Protein AF-0000000078271918 (afdb_homodimer)

Foldseek 3Di:
DAAAALVNQLVLQVPAAFFEEEDQAQVVLQVCQVPHQEYEPDLCCCCVVVVDPASQPDDLVSQLVRQARSCNNHPHHQYETEDHQPQLPDLVSVLVSLVVSVVSHVHNAYEYEDFLVCLQSLLSNVVVPHAYAYEFFFDRSCQVVVVHGAAFLPDPVRLVRRLNRLVSNVVSPHQEYEYERYDQVSLLVSCVVHSHFYEYQNRHDNGSYYYDHVCQQQCCDPPDHDPRHHHPHNNNVVVVVVVVVVVVCVVVVVPPDPVPDDDD/DAAAALVNQLVLQVPAFFFEEEDQAQVVLQVCQVPHQEYEPDLCCCCVVVVDPASQPDDLVSQLVRQARSCNNHPHHQYETEDHQPQLPDLVSVLVSQVVSVVSHVHNAYEYEDFLVCLQSLLSNVVVPHAYAYEFFFDRSCQVVVVHGAAFLPDPVRLVRRLNRLVSNVVSPHQEYEYERYDQVSLLVSCVVHSHFYEYQNRHDNGSYYYDHVCQQQCCDPPDHDPRHHHPHNNNVVVVVVVVVVVVCVVVVVPPDPVPDDDD

Secondary structure (DSSP, 8-state):
-PPP-HHHHHTTTTTS-EEEEE--SHHHHHHHTTT-SEEEE-TTHHHHTT--SSSTT--HHHHHHHHHHHHHH-SSSEEEEEPPTTS-SSHHHHHHHHHHHHHHS--SEEEEE--GGGHHHHHHHHHTT--EEEEEES-GGGHHHHTSS-----SHHHHHHHHHHHHHHHHHT-SEEEEES--HHHHHHHHHH-SS-EEEESS-TTSSEEEE-HHHHTT---S---TTPPPS--HHHHHHHHHHHHHHHHHTT-SS-GGG----/-PPPPHHHHHTTTTTS-EEEEE--SHHHHHHHTTT-SEEEE-TTHHHHTT--SSSTT--HHHHHHHHHHHHHH-SSSEEEEEPPTTS-SSHHHHHHHHHHHHHHS--SEEEEE--GGGHHHHHHHHHTT--EEEEEES-GGGHHHHTSS-----SHHHHHHHHHHHHHHHHHT-SEEEEES--HHHHHHHHHH-SS-EEEESS-TTSSEEEE-HHHHTT---S---TTPPPS--HHHHHHHHHHHHHHHHHTT-SS-GGG----

Organism: NCBI:txid3161138

pLDDT: mean 96.7, std 4.0, range [67.31, 98.94]

InterPro domains:
  IPR003700 Ketopantoate hydroxymethyltransferase [MF_00156] (4-262)
  IPR003700 Ketopantoate hydroxymethyltransferase [PF02548] (3-257)
  IPR003700 Ketopantoate hydroxymethyltransferase [PIRSF000388] (2-262)
  IPR003700 Ketopantoate hydroxymethyltransferase [PTHR20881] (2-263)
  IPR003700 Ketopantoate hydroxymethyltransferase [TIGR00222] (1-261)
  IPR003700 Ketopantoate hydroxymethyltransferase [cd06557] (6-256)
  IPR015813 Pyruvate/Phosphoenolpyruvate kinase-like domain superfamily [SSF51621] (4-262)
  IPR040442 Pyruvate kinase-like domain superfamily [G3DSA:3.20.20.60] (1-262)

Nearest PDB structures (foldseek):
  3vav-assembly1_J  TM=8.773E-01  e=2.838E-30  Burkholderia thailandensis E264
  1m3u-assembly1_G  TM=8.682E-01  e=1.523E-30  Escherichia coli
  1o68-assembly1_B  TM=8.742E-01  e=4.969E-30  Neisseria meningitidis serogroup B
  3vav-assembly1_B  TM=8.740E-01  e=1.836E-29  Burkholderia thailandensis E264
  1oy0-assembly1_A  TM=9.521E-01  e=3.875E-28  Mycobacterium tuberculosis

Radius of gyration: 25.03 Å; Cα contacts (8 Å, |Δi|>4): 1227; chains: 2; bounding box: 42×71×58 Å

Structure (mmCIF, N/CA/C/O backbone):
data_AF-0000000078271918-model_v1
#
loop_
_entity.id
_entity.type
_entity.pdbx_description
1 polymer '3-methyl-2-oxobutanoate hydroxymethyltransferase'
#
loop_
_atom_site.group_PDB
_atom_site.id
_atom_site.type_symbol
_atom_site.label_atom_id
_atom_site.label_alt_id
_atom_site.label_comp_id
_atom_site.label_asym_id
_atom_site.label_entity_id
_atom_site.label_seq_id
_atom_site.pdbx_PDB_ins_code
_atom_site.Cartn_x
_atom_site.Cartn_y
_atom_site.Cartn_z
_atom_site.occupancy
_atom_site.B_iso_or_equiv
_atom_site.auth_seq_id
_atom_site.auth_comp_id
_atom_site.auth_asym_id
_atom_site.auth_atom_id
_atom_site.pdbx_PDB_model_num
ATOM 1 N N . MET A 1 1 ? -18.781 13.711 -7.395 1 67.31 1 MET A N 1
ATOM 2 C CA . MET A 1 1 ? -18.703 14.852 -6.484 1 67.31 1 MET A CA 1
ATOM 3 C C . MET A 1 1 ? -17.594 15.805 -6.895 1 67.31 1 MET A C 1
ATOM 5 O O . MET A 1 1 ? -16.625 15.391 -7.543 1 67.31 1 MET A O 1
ATOM 9 N N . LYS A 1 2 ? -17.75 17.078 -6.605 1 90.19 2 LYS A N 1
ATOM 10 C CA . LYS A 1 2 ? -16.859 18.141 -7.051 1 90.19 2 LYS A CA 1
ATOM 11 C C . LYS A 1 2 ? -15.539 18.094 -6.289 1 90.19 2 LYS A C 1
ATOM 13 O O . LYS A 1 2 ? -15.516 17.844 -5.086 1 90.19 2 LYS A O 1
ATOM 18 N N . LYS A 1 3 ? -14.453 18.281 -7.004 1 96.38 3 LYS A N 1
ATOM 19 C CA . LYS A 1 3 ? -13.109 18.375 -6.434 1 96.38 3 LYS A CA 1
ATOM 20 C C . LYS A 1 3 ? -13.016 19.516 -5.422 1 96.38 3 LYS A C 1
ATOM 22 O O . LYS A 1 3 ? -13.445 20.625 -5.695 1 96.38 3 LYS A O 1
ATOM 27 N N . ILE A 1 4 ? -12.477 19.234 -4.219 1 98.25 4 ILE A N 1
ATOM 28 C CA . ILE A 1 4 ? -12.344 20.234 -3.154 1 98.25 4 ILE A CA 1
ATOM 29 C C . ILE A 1 4 ? -11.172 21.172 -3.463 1 98.25 4 ILE A C 1
ATOM 31 O O . ILE A 1 4 ? -10.086 20.703 -3.818 1 98.25 4 ILE A O 1
ATOM 35 N N . LYS A 1 5 ? -11.453 22.453 -3.367 1 97.56 5 LYS A N 1
ATOM 36 C CA . LYS A 1 5 ? -10.438 23.469 -3.588 1 97.56 5 LYS A CA 1
ATOM 37 C C . LYS A 1 5 ? -9.969 24.078 -2.268 1 97.56 5 LYS A C 1
ATOM 39 O O . LYS A 1 5 ? -10.617 23.906 -1.234 1 97.56 5 LYS A O 1
ATOM 44 N N . ILE A 1 6 ? -8.812 24.672 -2.348 1 97.81 6 ILE A N 1
ATOM 45 C CA . ILE A 1 6 ? -8.227 25.266 -1.149 1 97.81 6 ILE A CA 1
ATOM 46 C C . ILE A 1 6 ? -9.203 26.281 -0.55 1 97.81 6 ILE A C 1
ATOM 48 O O . ILE A 1 6 ? -9.297 26.406 0.673 1 97.81 6 ILE A O 1
ATOM 52 N N . THR A 1 7 ? -9.914 27.031 -1.362 1 97.69 7 THR A N 1
ATOM 53 C CA . THR A 1 7 ? -10.852 28.047 -0.903 1 97.69 7 THR A CA 1
ATOM 54 C C . THR A 1 7 ? -12.008 27.406 -0.133 1 97.69 7 THR A C 1
ATOM 56 O O . THR A 1 7 ? -12.531 28 0.813 1 97.69 7 THR A O 1
ATOM 59 N N . ASP A 1 8 ? -12.422 26.172 -0.573 1 98.19 8 ASP A N 1
ATOM 60 C CA . ASP A 1 8 ? -13.438 25.438 0.17 1 98.19 8 ASP A CA 1
ATOM 61 C C . ASP A 1 8 ? -12.969 25.141 1.594 1 98.19 8 ASP A C 1
ATOM 63 O O . ASP A 1 8 ? -13.758 25.234 2.541 1 98.19 8 ASP A O 1
ATOM 67 N N . LEU A 1 9 ? -11.727 24.812 1.718 1 98.62 9 LEU A N 1
ATOM 68 C CA . LEU A 1 9 ? -11.164 24.438 3.016 1 98.62 9 LEU A CA 1
ATOM 69 C C . LEU A 1 9 ? -11.008 25.672 3.904 1 98.62 9 LEU A C 1
ATOM 71 O O . LEU A 1 9 ? -11.312 25.625 5.098 1 98.62 9 LEU A O 1
ATOM 75 N N . ILE A 1 10 ? -10.539 26.75 3.33 1 98.06 10 ILE A N 1
ATOM 76 C CA . ILE A 1 10 ? -10.383 28 4.07 1 98.06 10 ILE A CA 1
ATOM 77 C C . ILE A 1 10 ? -11.742 28.469 4.586 1 98.06 10 ILE A C 1
ATOM 79 O O . ILE A 1 10 ? -11.859 28.938 5.723 1 98.06 10 ILE A O 1
ATOM 83 N N . ALA A 1 11 ? -12.766 28.266 3.826 1 97.94 11 ALA A N 1
ATOM 84 C CA . ALA A 1 11 ? -14.117 28.703 4.176 1 97.94 11 ALA A CA 1
ATOM 85 C C . ALA A 1 11 ? -14.672 27.891 5.34 1 97.94 11 ALA A C 1
ATOM 87 O O . ALA A 1 11 ? -15.641 28.297 5.98 1 97.94 11 ALA A O 1
ATOM 88 N N . LYS A 1 12 ? -14.047 26.781 5.586 1 98.06 12 LYS A N 1
ATOM 89 C CA . LYS A 1 12 ? -14.531 25.922 6.656 1 98.06 12 LYS A CA 1
ATOM 90 C C . LYS A 1 12 ? -14.07 26.422 8.023 1 98.06 12 LYS A C 1
ATOM 92 O O . LYS A 1 12 ? -14.609 26.016 9.055 1 98.06 12 LYS A O 1
ATOM 97 N N . LYS A 1 13 ? -13.078 27.219 8.078 1 98 13 LYS A N 1
ATOM 98 C CA . LYS A 1 13 ? -12.57 27.703 9.367 1 98 13 LYS A CA 1
ATOM 99 C C . LYS A 1 13 ? -13.695 28.297 10.203 1 98 13 LYS A C 1
ATOM 101 O O . LYS A 1 13 ? -14.484 29.109 9.711 1 98 13 LYS A O 1
ATOM 106 N N . ASN A 1 14 ? -13.805 27.938 11.445 1 94.88 14 ASN A N 1
ATOM 107 C CA . ASN A 1 14 ? -14.797 28.375 12.414 1 94.88 14 ASN A CA 1
ATOM 108 C C . ASN A 1 14 ? -16.203 28.016 11.984 1 94.88 14 ASN A C 1
ATOM 110 O O . ASN A 1 14 ? -17.188 28.578 12.477 1 94.88 14 ASN A O 1
ATOM 114 N N . ARG A 1 15 ? -16.453 27.188 10.945 1 96.88 15 ARG A N 1
ATOM 115 C CA . ARG A 1 15 ? -17.766 26.797 10.461 1 96.88 15 ARG A CA 1
ATOM 116 C C . ARG A 1 15 ? -17.938 25.281 10.5 1 96.88 15 ARG A C 1
ATOM 118 O O . ARG A 1 15 ? -18.938 24.781 11.023 1 96.88 15 ARG A O 1
ATOM 125 N N . GLU A 1 16 ? -17.031 24.594 9.867 1 97.88 16 GLU A N 1
ATOM 126 C CA . GLU A 1 16 ? -17.062 23.141 9.773 1 97.88 16 GLU A CA 1
ATOM 127 C C . GLU A 1 16 ? -15.664 22.547 9.953 1 97.88 16 GLU A C 1
ATOM 129 O O . GLU A 1 16 ? -14.688 23.078 9.445 1 97.88 16 GLU A O 1
ATOM 134 N N . LYS A 1 17 ? -15.578 21.391 10.656 1 98.88 17 LYS A N 1
ATOM 135 C CA . LYS A 1 17 ? -14.281 20.75 10.875 1 98.88 17 LYS A CA 1
ATOM 136 C C . LYS A 1 17 ? -13.812 20.031 9.617 1 98.88 17 LYS A C 1
ATOM 138 O O . LYS A 1 17 ? -14.609 19.391 8.93 1 98.88 17 LYS A O 1
ATOM 143 N N . ILE A 1 18 ? -12.523 20.109 9.352 1 98.88 18 ILE A N 1
ATOM 144 C CA . ILE A 1 18 ? -11.891 19.5 8.188 1 98.88 18 ILE A CA 1
ATOM 145 C C . ILE A 1 18 ? -11.43 18.094 8.531 1 98.88 18 ILE A C 1
ATOM 147 O O . ILE A 1 18 ? -10.742 17.875 9.539 1 98.88 18 ILE A O 1
ATOM 151 N N . VAL A 1 19 ? -11.797 17.109 7.695 1 98.94 19 VAL A N 1
ATOM 152 C CA . VAL A 1 19 ? -11.398 15.719 7.871 1 98.94 19 VAL A CA 1
ATOM 153 C C . VAL A 1 19 ? -10.227 15.391 6.945 1 98.94 19 VAL A C 1
ATOM 155 O O . VAL A 1 19 ? -10.367 15.445 5.723 1 98.94 19 VAL A O 1
ATOM 158 N N . MET A 1 20 ? -9.094 15.102 7.57 1 98.94 20 MET A N 1
ATOM 159 C CA . MET A 1 20 ? -7.898 14.719 6.82 1 98.94 20 MET A CA 1
ATOM 160 C C . MET A 1 20 ? -7.426 13.32 7.227 1 98.94 20 MET A C 1
ATOM 162 O O . MET A 1 20 ? -7.57 12.93 8.383 1 98.94 20 MET A O 1
ATOM 166 N N . ILE A 1 21 ? -6.949 12.547 6.266 1 98.88 21 ILE A N 1
ATOM 167 C CA . ILE A 1 21 ? -6.398 11.219 6.5 1 98.88 21 ILE A CA 1
ATOM 168 C C . ILE A 1 21 ? -5.234 10.961 5.547 1 98.88 21 ILE A C 1
ATOM 170 O O . ILE A 1 21 ? -5.172 11.555 4.465 1 98.88 21 ILE A O 1
ATOM 174 N N . THR A 1 22 ? -4.297 10.188 5.977 1 98.81 22 THR A N 1
ATOM 175 C CA . THR A 1 22 ? -3.213 9.836 5.066 1 98.81 22 THR A CA 1
ATOM 176 C C . THR A 1 22 ? -3.627 8.695 4.145 1 98.81 22 THR A C 1
ATOM 178 O O . THR A 1 22 ? -4.527 7.922 4.473 1 98.81 22 THR A O 1
ATOM 181 N N . ALA A 1 23 ? -3.031 8.586 3.033 1 98.69 23 ALA A N 1
ATOM 182 C CA . ALA A 1 23 ? -3.092 7.438 2.129 1 98.69 23 ALA A CA 1
ATOM 183 C C . ALA A 1 23 ? -1.8 7.305 1.326 1 98.69 23 ALA A C 1
ATOM 185 O O . ALA A 1 23 ? -1.082 8.289 1.125 1 98.69 23 ALA A O 1
ATOM 186 N N . TYR A 1 24 ? -1.555 6.07 0.802 1 98.44 24 TYR A N 1
ATOM 187 C CA . TYR A 1 24 ? -0.26 5.836 0.173 1 98.44 24 TYR A CA 1
ATOM 188 C C . TYR A 1 24 ? -0.425 5.129 -1.167 1 98.44 24 TYR A C 1
ATOM 190 O O . TYR A 1 24 ? 0.555 4.898 -1.881 1 98.44 24 TYR A O 1
ATOM 198 N N . ASP A 1 25 ? -1.67 4.727 -1.472 1 98.44 25 ASP A N 1
ATOM 199 C CA . ASP A 1 25 ? -1.96 4.008 -2.709 1 98.44 25 ASP A CA 1
ATOM 200 C C . ASP A 1 25 ? -3.361 4.332 -3.219 1 98.44 25 ASP A C 1
ATOM 202 O O . ASP A 1 25 ? -4.098 5.094 -2.586 1 98.44 25 ASP A O 1
ATOM 206 N N . ALA A 1 26 ? -3.654 3.855 -4.398 1 98.06 26 ALA A N 1
ATOM 207 C CA . ALA A 1 26 ? -4.938 4.137 -5.031 1 98.06 26 ALA A CA 1
ATOM 208 C C . ALA A 1 26 ? -6.078 3.434 -4.301 1 98.06 26 ALA A C 1
ATOM 210 O O . ALA A 1 26 ? -7.18 3.977 -4.18 1 98.06 26 ALA A O 1
ATOM 211 N N . LEU A 1 27 ? -5.844 2.244 -3.82 1 97.81 27 LEU A N 1
ATOM 212 C CA . LEU A 1 27 ? -6.883 1.425 -3.201 1 97.81 27 LEU A CA 1
ATOM 213 C C . LEU A 1 27 ? -7.492 2.135 -1.997 1 97.81 27 LEU A C 1
ATOM 215 O O . LEU A 1 27 ? -8.695 2.4 -1.971 1 97.81 27 LEU A O 1
ATOM 219 N N . PHE A 1 28 ? -6.691 2.555 -1.067 1 98.31 28 PHE A N 1
ATOM 220 C CA . PHE A 1 28 ? -7.203 3.174 0.15 1 98.31 28 PHE A CA 1
ATOM 221 C C . PHE A 1 28 ? -7.648 4.605 -0.116 1 98.31 28 PHE A C 1
ATOM 223 O O . PHE A 1 28 ? -8.609 5.082 0.483 1 98.31 28 PHE A O 1
ATOM 230 N N . ALA A 1 29 ? -6.922 5.289 -1.008 1 98.56 29 ALA A N 1
ATOM 231 C CA . ALA A 1 29 ? -7.363 6.629 -1.387 1 98.56 29 ALA A CA 1
ATOM 232 C C . ALA A 1 29 ? -8.805 6.613 -1.884 1 98.56 29 ALA A C 1
ATOM 234 O O . ALA A 1 29 ? -9.602 7.48 -1.521 1 98.56 29 ALA A O 1
ATOM 235 N N . ARG A 1 30 ? -9.125 5.613 -2.691 1 97.81 30 ARG A N 1
ATOM 236 C CA . ARG A 1 30 ? -10.477 5.484 -3.234 1 97.81 30 ARG A CA 1
ATOM 237 C C . ARG A 1 30 ? -11.492 5.246 -2.123 1 97.81 30 ARG A C 1
ATOM 239 O O . ARG A 1 30 ? -12.586 5.816 -2.145 1 97.81 30 ARG A O 1
ATOM 246 N N . LEU A 1 31 ? -11.125 4.465 -1.177 1 98.25 31 LEU A N 1
ATOM 247 C CA . LEU A 1 31 ? -12.031 4.098 -0.091 1 98.25 31 LEU A CA 1
ATOM 248 C C . LEU A 1 31 ? -12.25 5.273 0.855 1 98.25 31 LEU A C 1
ATOM 250 O O . LEU A 1 31 ? -13.266 5.34 1.544 1 98.25 31 LEU A O 1
ATOM 254 N N . PHE A 1 32 ? -11.281 6.238 0.908 1 98.62 32 PHE A N 1
ATOM 255 C CA . PHE A 1 32 ? -11.328 7.371 1.826 1 98.62 32 PHE A CA 1
ATOM 256 C C . PHE A 1 32 ? -11.992 8.578 1.169 1 98.62 32 PHE A C 1
ATOM 258 O O . PHE A 1 32 ? -12.5 9.461 1.857 1 98.62 32 PHE A O 1
ATOM 265 N N . ASP A 1 33 ? -12.055 8.625 -0.13 1 98.5 33 ASP A N 1
ATOM 266 C CA . ASP A 1 33 ? -12.25 9.828 -0.931 1 98.5 33 ASP A CA 1
ATOM 267 C C . ASP A 1 33 ? -13.602 10.469 -0.634 1 98.5 33 ASP A C 1
ATOM 269 O O . ASP A 1 33 ? -13.711 11.695 -0.556 1 98.5 33 ASP A O 1
ATOM 273 N N . ASP A 1 34 ? -14.586 9.664 -0.399 1 97.56 34 ASP A N 1
ATOM 274 C CA . ASP A 1 34 ? -15.938 10.18 -0.22 1 97.56 34 ASP A CA 1
ATOM 275 C C . ASP A 1 34 ? -16.109 10.805 1.164 1 97.56 34 ASP A C 1
ATOM 277 O O . ASP A 1 34 ? -17.062 11.555 1.402 1 97.56 34 ASP A O 1
ATOM 281 N N . TYR A 1 35 ? -15.18 10.508 2.031 1 98.31 35 TYR A N 1
ATOM 282 C CA . TYR A 1 35 ? -15.398 10.875 3.426 1 98.31 35 TYR A CA 1
ATOM 283 C C . TYR A 1 35 ? -14.398 11.938 3.871 1 98.31 35 TYR A C 1
ATOM 285 O O . TYR A 1 35 ? -14.648 12.672 4.832 1 98.31 35 TYR A O 1
ATOM 293 N N . ALA A 1 36 ? -13.273 12.031 3.217 1 98.75 36 ALA A N 1
ATOM 294 C CA . ALA A 1 36 ? -12.203 12.945 3.605 1 98.75 36 ALA A CA 1
ATOM 295 C C . ALA A 1 36 ? -12.305 14.266 2.844 1 98.75 36 ALA A C 1
ATOM 297 O O . ALA A 1 36 ? -12.641 14.281 1.655 1 98.75 36 ALA A O 1
ATOM 298 N N . ASP A 1 37 ? -12.008 15.328 3.494 1 98.81 37 ASP A N 1
ATOM 299 C CA . ASP A 1 37 ? -11.82 16.609 2.807 1 98.81 37 ASP A CA 1
ATOM 300 C C . ASP A 1 37 ? -10.43 16.703 2.18 1 98.81 37 ASP A C 1
ATOM 302 O O . ASP A 1 37 ? -10.266 17.281 1.104 1 98.81 37 ASP A O 1
ATOM 306 N N . MET A 1 38 ? -9.445 16.125 2.889 1 98.88 38 MET A N 1
ATOM 307 C CA . MET A 1 38 ? -8.047 16.141 2.465 1 98.88 38 MET A CA 1
ATOM 308 C C . MET A 1 38 ? -7.422 14.758 2.604 1 98.88 38 MET A C 1
ATOM 310 O O . MET A 1 38 ? -7.734 14.023 3.539 1 98.88 38 MET A O 1
ATOM 314 N N . ILE A 1 39 ? -6.57 14.445 1.689 1 98.94 39 ILE A N 1
ATOM 315 C CA . ILE A 1 39 ? -5.734 13.258 1.788 1 98.94 39 ILE A CA 1
ATOM 316 C C . ILE A 1 39 ? -4.262 13.656 1.751 1 98.94 39 ILE A C 1
ATOM 318 O O . ILE A 1 39 ? -3.842 14.422 0.882 1 98.94 39 ILE A O 1
ATOM 322 N N . LEU A 1 40 ? -3.549 13.203 2.736 1 98.88 40 LEU A N 1
ATOM 323 C CA . LEU A 1 40 ? -2.123 13.484 2.857 1 98.88 40 LEU A CA 1
ATOM 324 C C . LEU A 1 40 ? -1.289 12.273 2.467 1 98.88 40 LEU A C 1
ATOM 326 O O . LEU A 1 40 ? -1.425 11.203 3.066 1 98.88 40 LEU A O 1
ATOM 330 N N . VAL A 1 41 ? -0.495 12.398 1.423 1 98.81 41 VAL A N 1
ATOM 331 C CA . VAL A 1 41 ? 0.602 11.453 1.229 1 98.81 41 VAL A CA 1
ATOM 332 C C . VAL A 1 41 ? 1.776 11.836 2.127 1 98.81 41 VAL A C 1
ATOM 334 O O . VAL A 1 41 ? 2.621 12.648 1.742 1 98.81 41 VAL A O 1
ATOM 337 N N . GLY A 1 42 ? 1.798 11.266 3.266 1 97.88 42 GLY A N 1
ATOM 338 C CA . GLY A 1 42 ? 2.787 11.617 4.273 1 97.88 42 GLY A CA 1
ATOM 339 C C . GLY A 1 42 ? 4.027 10.75 4.219 1 97.88 42 GLY A C 1
ATOM 340 O O . GLY A 1 42 ? 3.979 9.617 3.732 1 97.88 42 GLY A O 1
ATOM 341 N N . ASP A 1 43 ? 5.098 11.289 4.762 1 95.69 43 ASP A N 1
ATOM 342 C CA . ASP A 1 43 ? 6.332 10.516 4.793 1 95.69 43 ASP A CA 1
ATOM 343 C C . ASP A 1 43 ? 6.25 9.391 5.82 1 95.69 43 ASP A C 1
ATOM 345 O O . ASP A 1 43 ? 7.117 8.516 5.863 1 95.69 43 ASP A O 1
ATOM 349 N N . SER A 1 44 ? 5.133 9.32 6.555 1 93.81 44 SER A N 1
ATOM 350 C CA . SER A 1 44 ? 4.824 8.172 7.402 1 93.81 44 SER A CA 1
ATOM 351 C C . SER A 1 44 ? 4.777 6.883 6.594 1 93.81 44 SER A C 1
ATOM 353 O O . SER A 1 44 ? 4.883 5.789 7.152 1 93.81 44 SER A O 1
ATOM 355 N N . LEU A 1 45 ? 4.641 7 5.281 1 95.19 45 LEU A N 1
ATOM 356 C CA . LEU A 1 45 ? 4.586 5.82 4.426 1 95.19 45 LEU A CA 1
ATOM 357 C C . LEU A 1 45 ? 5.891 5.035 4.5 1 95.19 45 LEU A C 1
ATOM 359 O O . LEU A 1 45 ? 5.902 3.822 4.273 1 95.19 45 LEU A O 1
ATOM 363 N N . ASN A 1 46 ? 7.012 5.73 4.848 1 95.19 46 ASN A N 1
ATOM 364 C CA . ASN A 1 46 ? 8.281 5.031 4.984 1 95.19 46 ASN A CA 1
ATOM 365 C C . ASN A 1 46 ? 8.234 3.994 6.102 1 95.19 46 ASN A C 1
ATOM 367 O O . ASN A 1 46 ? 8.953 2.99 6.055 1 95.19 46 ASN A O 1
ATOM 371 N N . MET A 1 47 ? 7.348 4.223 7.004 1 93.38 47 MET A N 1
ATOM 372 C CA . MET A 1 47 ? 7.203 3.291 8.117 1 93.38 47 MET A CA 1
ATOM 373 C C . MET A 1 47 ? 6.152 2.229 7.809 1 93.38 47 MET A C 1
ATOM 375 O O . MET A 1 47 ? 6.477 1.047 7.688 1 93.38 47 MET A O 1
ATOM 379 N N . SER A 1 48 ? 4.914 2.648 7.574 1 93.12 48 SER A N 1
ATOM 380 C CA . SER A 1 48 ? 3.816 1.708 7.367 1 93.12 48 SER A CA 1
ATOM 381 C C . SER A 1 48 ? 4.023 0.889 6.098 1 93.12 48 SER A C 1
ATOM 383 O O . SER A 1 48 ? 4.008 -0.344 6.141 1 93.12 48 SER A O 1
ATOM 385 N N . PHE A 1 49 ? 4.297 1.537 4.949 1 96.88 49 PHE A N 1
ATOM 386 C CA . PHE A 1 49 ? 4.516 0.863 3.674 1 96.88 49 PHE A CA 1
ATOM 387 C C . PHE A 1 49 ? 5.906 0.248 3.617 1 96.88 49 PHE A C 1
ATOM 389 O O . PHE A 1 49 ? 6.062 -0.916 3.244 1 96.88 49 PHE A O 1
ATOM 396 N N . GLY A 1 50 ? 6.898 1.046 4.035 1 96.81 50 GLY A N 1
ATOM 397 C CA . GLY A 1 50 ? 8.289 0.688 3.797 1 96.81 50 GLY A CA 1
ATOM 398 C C . GLY A 1 50 ? 8.859 -0.215 4.871 1 96.81 50 GLY A C 1
ATOM 399 O O . GLY A 1 50 ? 9.914 -0.831 4.672 1 96.81 50 GLY A O 1
ATOM 400 N N . GLY A 1 51 ? 8.258 -0.226 6.016 1 95.25 51 GLY A N 1
ATOM 401 C CA . GLY A 1 51 ? 8.75 -1.047 7.109 1 95.25 51 GLY A CA 1
ATOM 402 C C . GLY A 1 51 ? 9.922 -0.426 7.84 1 95.25 51 GLY A C 1
ATOM 403 O O . GLY A 1 51 ? 10.602 -1.096 8.625 1 95.25 51 GLY A O 1
ATOM 404 N N . ALA A 1 52 ? 10.219 0.837 7.582 1 92.38 52 ALA A N 1
ATOM 405 C CA . ALA A 1 52 ? 11.305 1.541 8.258 1 92.38 52 ALA A CA 1
ATOM 406 C C . ALA A 1 52 ? 10.898 1.957 9.672 1 92.38 52 ALA A C 1
ATOM 408 O O . ALA A 1 52 ? 9.711 1.972 10 1 92.38 52 ALA A O 1
ATOM 409 N N . ASN A 1 53 ? 11.852 2.311 10.469 1 88.62 53 ASN A N 1
ATOM 410 C CA . ASN A 1 53 ? 11.57 2.691 11.852 1 88.62 53 ASN A CA 1
ATOM 411 C C . ASN A 1 53 ? 11.383 4.199 11.984 1 88.62 53 ASN A C 1
ATOM 413 O O . ASN A 1 53 ? 11.039 4.691 13.062 1 88.62 53 ASN A O 1
ATOM 417 N N . GLU A 1 54 ? 11.625 4.918 10.867 1 89.06 54 GLU A N 1
ATOM 418 C CA . GLU A 1 54 ? 11.477 6.371 10.883 1 89.06 54 GLU A CA 1
ATOM 419 C C . GLU A 1 54 ? 11.07 6.895 9.508 1 89.06 54 GLU A C 1
ATOM 421 O O . GLU A 1 54 ? 11.039 6.141 8.539 1 89.06 54 GLU A O 1
ATOM 426 N N . THR A 1 55 ? 10.859 8.18 9.398 1 90.56 55 THR A N 1
ATOM 427 C CA . THR A 1 55 ? 10.336 8.758 8.164 1 90.56 55 THR A CA 1
ATOM 428 C C . THR A 1 55 ? 11.477 9.281 7.293 1 90.56 55 THR A C 1
ATOM 430 O O . THR A 1 55 ? 11.273 9.586 6.113 1 90.56 55 THR A O 1
ATOM 433 N N . LEU A 1 56 ? 12.703 9.547 7.598 1 88.81 56 LEU A N 1
ATOM 434 C CA . LEU A 1 56 ? 13.773 10.328 7 1 88.81 56 LEU A CA 1
ATOM 435 C C . LEU A 1 56 ? 14.25 9.695 5.695 1 88.81 56 LEU A C 1
ATOM 437 O O . LEU A 1 56 ? 14.797 10.383 4.832 1 88.81 56 LEU A O 1
ATOM 441 N N . GLY A 1 57 ? 14.078 8.43 5.48 1 92.44 57 GLY A N 1
ATOM 442 C CA . GLY A 1 57 ? 14.766 7.723 4.41 1 92.44 57 GLY A CA 1
ATOM 443 C C . GLY A 1 57 ? 13.984 7.719 3.105 1 92.44 57 GLY A C 1
ATOM 444 O O . GLY A 1 57 ? 14.461 7.188 2.1 1 92.44 57 GLY A O 1
ATOM 445 N N . ILE A 1 58 ? 12.93 8.398 2.988 1 96.44 58 ILE A N 1
ATOM 446 C CA . ILE A 1 58 ? 12.125 8.383 1.774 1 96.44 58 ILE A CA 1
ATOM 447 C C . ILE A 1 58 ? 12.516 9.555 0.877 1 96.44 58 ILE A C 1
ATOM 449 O O . ILE A 1 58 ? 12.812 10.648 1.366 1 96.44 58 ILE A O 1
ATOM 453 N N . SER A 1 59 ? 12.531 9.391 -0.436 1 97.5 59 SER A N 1
ATOM 454 C CA . SER A 1 59 ? 12.969 10.391 -1.403 1 97.5 59 SER A CA 1
ATOM 455 C C . SER A 1 59 ? 11.781 11.133 -2.01 1 97.5 59 SER A C 1
ATOM 457 O O . SER A 1 59 ? 10.633 10.703 -1.864 1 97.5 59 SER A O 1
ATOM 459 N N . VAL A 1 60 ? 12.094 12.227 -2.689 1 98.56 60 VAL A N 1
ATOM 460 C CA . VAL A 1 60 ? 11.086 12.984 -3.424 1 98.56 60 VAL A CA 1
ATOM 461 C C . VAL A 1 60 ? 10.453 12.102 -4.5 1 98.56 60 VAL A C 1
ATOM 463 O O . VAL A 1 60 ? 9.234 12.109 -4.684 1 98.56 60 VAL A O 1
ATOM 466 N N . ASP A 1 61 ? 11.266 11.273 -5.188 1 98.5 61 ASP A N 1
ATOM 467 C CA . ASP A 1 61 ? 10.773 10.398 -6.246 1 98.5 61 ASP A CA 1
ATOM 468 C C . ASP A 1 61 ? 9.805 9.359 -5.691 1 98.5 61 ASP A C 1
ATOM 470 O O . ASP A 1 61 ? 8.789 9.047 -6.32 1 98.5 61 ASP A O 1
ATOM 474 N N . GLU A 1 62 ? 10.156 8.797 -4.586 1 98.25 62 GLU A N 1
ATOM 475 C CA . GLU A 1 62 ? 9.266 7.828 -3.947 1 98.25 62 GLU A CA 1
ATOM 476 C C . GLU A 1 62 ? 7.957 8.484 -3.512 1 98.25 62 GLU A C 1
ATOM 478 O O . GLU A 1 62 ? 6.883 7.898 -3.654 1 98.25 62 GLU A O 1
ATOM 483 N N . MET A 1 63 ? 8.062 9.734 -3.004 1 98.62 63 MET A N 1
ATOM 484 C CA . MET A 1 63 ? 6.852 10.484 -2.656 1 98.62 63 MET A CA 1
ATOM 485 C C . MET A 1 63 ? 5.965 10.688 -3.881 1 98.62 63 MET A C 1
ATOM 487 O O . MET A 1 63 ? 4.75 10.5 -3.809 1 98.62 63 MET A O 1
ATOM 491 N N . ILE A 1 64 ? 6.57 11.039 -4.961 1 98.75 64 ILE A N 1
ATOM 492 C CA . ILE A 1 64 ? 5.852 11.266 -6.207 1 98.75 64 ILE A CA 1
ATOM 493 C C . ILE A 1 64 ? 5.184 9.969 -6.664 1 98.75 64 ILE A C 1
ATOM 495 O O . ILE A 1 64 ? 4.031 9.977 -7.102 1 98.75 64 ILE A O 1
ATOM 499 N N . TYR A 1 65 ? 5.887 8.867 -6.539 1 98.5 65 TYR A N 1
ATOM 500 C CA . TYR A 1 65 ? 5.375 7.551 -6.918 1 98.5 65 TYR A CA 1
ATOM 501 C C . TYR A 1 65 ? 4.078 7.242 -6.18 1 98.5 65 TYR A C 1
ATOM 503 O O . TYR A 1 65 ? 3.082 6.852 -6.797 1 98.5 65 TYR A O 1
ATOM 511 N N . HIS A 1 66 ? 4.059 7.465 -4.906 1 98.69 66 HIS A N 1
ATOM 512 C CA . HIS A 1 66 ? 2.877 7.223 -4.082 1 98.69 66 HIS A CA 1
ATOM 513 C C . HIS A 1 66 ? 1.786 8.25 -4.371 1 98.69 66 HIS A C 1
ATOM 515 O O . HIS A 1 66 ? 0.604 7.902 -4.43 1 98.69 66 HIS A O 1
ATOM 521 N N . ALA A 1 67 ? 2.188 9.477 -4.551 1 98.75 67 ALA A N 1
ATOM 522 C CA . ALA A 1 67 ? 1.211 10.531 -4.82 1 98.75 67 ALA A CA 1
ATOM 523 C C . ALA A 1 67 ? 0.464 10.266 -6.125 1 98.75 67 ALA A C 1
ATOM 525 O O . ALA A 1 67 ? -0.741 10.516 -6.219 1 98.75 67 ALA A O 1
ATOM 526 N N . ARG A 1 68 ? 1.158 9.734 -7.113 1 98.38 68 ARG A N 1
ATOM 527 C CA . ARG A 1 68 ? 0.517 9.398 -8.383 1 98.38 68 ARG A CA 1
ATOM 528 C C . ARG A 1 68 ? -0.53 8.312 -8.195 1 98.38 68 ARG A C 1
ATOM 530 O O . ARG A 1 68 ? -1.612 8.375 -8.781 1 98.38 68 ARG A O 1
ATOM 537 N N . ALA A 1 69 ? -0.171 7.316 -7.422 1 98.25 69 ALA A N 1
ATOM 538 C CA . ALA A 1 69 ? -1.131 6.254 -7.133 1 98.25 69 ALA A CA 1
ATOM 539 C C . ALA A 1 69 ? -2.363 6.809 -6.422 1 98.25 69 ALA A C 1
ATOM 541 O O . ALA A 1 69 ? -3.496 6.52 -6.812 1 98.25 69 ALA A O 1
ATOM 542 N N . VAL A 1 70 ? -2.137 7.648 -5.395 1 98.62 70 VAL A N 1
ATOM 543 C CA . VAL A 1 70 ? -3.217 8.219 -4.594 1 98.62 70 VAL A CA 1
ATOM 544 C C . VAL A 1 70 ? -4.121 9.07 -5.48 1 98.62 70 VAL A C 1
ATOM 546 O O . VAL A 1 70 ? -5.348 9.016 -5.367 1 98.62 70 VAL A O 1
ATOM 549 N N . GLN A 1 71 ? -3.508 9.789 -6.34 1 97.5 71 GLN A N 1
ATOM 550 C CA . GLN A 1 71 ? -4.254 10.656 -7.25 1 97.5 71 GLN A CA 1
ATOM 551 C C . GLN A 1 71 ? -5.199 9.844 -8.125 1 97.5 71 GLN A C 1
ATOM 553 O O . GLN A 1 71 ? -6.301 10.297 -8.453 1 97.5 71 GLN A O 1
ATOM 558 N N . ARG A 1 72 ? -4.828 8.68 -8.477 1 96.75 72 ARG A N 1
ATOM 559 C CA . ARG A 1 72 ? -5.652 7.836 -9.336 1 96.75 72 ARG A CA 1
ATOM 560 C C . ARG A 1 72 ? -6.824 7.25 -8.555 1 96.75 72 ARG A C 1
ATOM 562 O O . ARG A 1 72 ? -7.844 6.883 -9.141 1 96.75 72 ARG A O 1
ATOM 569 N N . GLY A 1 73 ? -6.684 7.18 -7.273 1 96.81 73 GLY A N 1
ATOM 570 C CA . GLY A 1 73 ? -7.73 6.621 -6.434 1 96.81 73 GLY A CA 1
ATOM 571 C C . GLY A 1 73 ? -8.695 7.664 -5.906 1 96.81 73 GLY A C 1
ATOM 572 O O . GLY A 1 73 ? -9.898 7.414 -5.812 1 96.81 73 GLY A O 1
ATOM 573 N N . ALA A 1 74 ? -8.125 8.828 -5.555 1 96.94 74 ALA A N 1
ATOM 574 C CA . ALA A 1 74 ? -8.93 9.898 -4.973 1 96.94 74 ALA A CA 1
ATOM 575 C C . ALA A 1 74 ? -9.188 11 -5.988 1 96.94 74 ALA A C 1
ATOM 577 O O . ALA A 1 74 ? -8.25 11.625 -6.492 1 96.94 74 ALA A O 1
ATOM 578 N N . LYS A 1 75 ? -10.445 11.312 -6.188 1 96.06 75 LYS A N 1
ATOM 579 C CA . LYS A 1 75 ? -10.805 12.289 -7.211 1 96.06 75 LYS A CA 1
ATOM 580 C C . LYS A 1 75 ? -11.398 13.547 -6.582 1 96.06 75 LYS A C 1
ATOM 582 O O . LYS A 1 75 ? -11.336 14.625 -7.172 1 96.06 75 LYS A O 1
ATOM 587 N N . ARG A 1 76 ? -11.852 13.445 -5.398 1 98 76 ARG A N 1
ATOM 588 C CA . ARG A 1 76 ? -12.586 14.531 -4.758 1 98 76 ARG A CA 1
ATOM 589 C C . ARG A 1 76 ? -11.719 15.258 -3.736 1 98 76 ARG A C 1
ATOM 591 O O . ARG A 1 76 ? -11.688 16.484 -3.703 1 98 76 ARG A O 1
ATOM 598 N N . ALA A 1 77 ? -11.039 14.555 -2.904 1 98.62 77 ALA A N 1
ATOM 599 C CA . ALA A 1 77 ? -10.328 15.094 -1.746 1 98.62 77 ALA A CA 1
ATOM 600 C C . ALA A 1 77 ? -9.172 15.984 -2.178 1 98.62 77 ALA A C 1
ATOM 602 O O . ALA A 1 77 ? -8.562 15.758 -3.229 1 98.62 77 ALA A O 1
ATOM 603 N N . PHE A 1 78 ? -8.883 17.047 -1.438 1 98.81 78 PHE A N 1
ATOM 604 C CA . PHE A 1 78 ? -7.715 17.906 -1.601 1 98.81 78 PHE A CA 1
ATOM 605 C C . PHE A 1 78 ? -6.434 17.156 -1.284 1 98.81 78 PHE A C 1
ATOM 607 O O . PHE A 1 78 ? -6.242 16.688 -0.16 1 98.81 78 PHE A O 1
ATOM 614 N N . LEU A 1 79 ? -5.574 16.984 -2.268 1 98.81 79 LEU A N 1
ATOM 615 C CA . LEU A 1 79 ? -4.41 16.109 -2.145 1 98.81 79 LEU A CA 1
ATOM 616 C C . LEU A 1 79 ? -3.18 16.906 -1.715 1 98.81 79 LEU A C 1
ATOM 618 O O . LEU A 1 79 ? -2.783 17.859 -2.391 1 98.81 79 LEU A O 1
ATOM 622 N N . VAL A 1 80 ? -2.572 16.5 -0.611 1 98.94 80 VAL A N 1
ATOM 623 C CA . VAL A 1 80 ? -1.37 17.125 -0.067 1 98.94 80 VAL A CA 1
ATOM 624 C C . VAL A 1 80 ? -0.21 16.125 -0.107 1 98.94 80 VAL A C 1
ATOM 626 O O . VAL A 1 80 ? -0.382 14.945 0.21 1 98.94 80 VAL A O 1
ATOM 629 N N . VAL A 1 81 ? 0.943 16.562 -0.512 1 98.88 81 VAL A N 1
ATOM 630 C CA . VAL A 1 81 ? 2.127 15.711 -0.521 1 98.88 81 VAL A CA 1
ATOM 631 C C . VAL A 1 81 ? 3.182 16.281 0.424 1 98.88 81 VAL A C 1
ATOM 633 O O . VAL A 1 81 ? 3.523 17.469 0.342 1 98.88 81 VAL A O 1
ATOM 636 N N . ASP A 1 82 ? 3.65 15.484 1.282 1 98.69 82 ASP A N 1
ATOM 637 C CA . ASP A 1 82 ? 4.711 15.867 2.211 1 98.69 82 ASP A CA 1
ATOM 638 C C . ASP A 1 82 ? 6.035 16.078 1.479 1 98.69 82 ASP A C 1
ATOM 640 O O . ASP A 1 82 ? 6.41 15.266 0.627 1 98.69 82 ASP A O 1
ATOM 644 N N . MET A 1 83 ? 6.719 17.188 1.801 1 98.62 83 MET A N 1
ATOM 645 C CA . MET A 1 83 ? 8.125 17.328 1.414 1 98.62 83 MET A CA 1
ATOM 646 C C . MET A 1 83 ? 9.023 16.547 2.361 1 98.62 83 MET A C 1
ATOM 648 O O . MET A 1 83 ? 9.078 16.828 3.557 1 98.62 83 MET A O 1
ATOM 652 N N . PRO A 1 84 ? 9.773 15.555 1.792 1 98.12 84 PRO A N 1
ATOM 653 C CA . PRO A 1 84 ? 10.523 14.68 2.695 1 98.12 84 PRO A CA 1
ATOM 654 C C . PRO A 1 84 ? 11.797 15.336 3.221 1 98.12 84 PRO A C 1
ATOM 656 O O . PRO A 1 84 ? 12.258 16.344 2.664 1 98.12 84 PRO A O 1
ATOM 659 N N . PHE A 1 85 ? 12.273 14.758 4.293 1 96.88 85 PHE A N 1
ATOM 660 C CA . PHE A 1 85 ? 13.516 15.227 4.898 1 96.88 85 PHE A CA 1
ATOM 661 C C . PHE A 1 85 ? 14.594 15.422 3.84 1 96.88 85 PHE A C 1
ATOM 663 O O . PHE A 1 85 ? 14.797 14.562 2.982 1 96.88 85 PHE A O 1
ATOM 670 N N . GLY A 1 86 ? 15.266 16.531 3.887 1 96.19 86 GLY A N 1
ATOM 671 C CA . GLY A 1 86 ? 16.359 16.812 2.967 1 96.19 86 GLY A CA 1
ATOM 672 C C . GLY A 1 86 ? 15.906 17.531 1.712 1 96.19 86 GLY A C 1
ATOM 673 O O . GLY A 1 86 ? 16.734 18.062 0.961 1 96.19 86 GLY A O 1
ATOM 674 N N . SER A 1 87 ? 14.633 17.625 1.514 1 98.06 87 SER A N 1
ATOM 675 C CA . SER A 1 87 ? 14.133 18.219 0.273 1 98.06 87 SER A CA 1
ATOM 676 C C . SER A 1 87 ? 13.836 19.703 0.445 1 98.06 87 SER A C 1
ATOM 678 O O . SER A 1 87 ? 13.531 20.391 -0.526 1 98.06 87 SER A O 1
ATOM 680 N N . THR A 1 88 ? 13.961 20.219 1.702 1 97.62 88 THR A N 1
ATOM 681 C CA . THR A 1 88 ? 13.594 21.609 1.974 1 97.62 88 THR A CA 1
ATOM 682 C C . THR A 1 88 ? 14.727 22.344 2.693 1 97.62 88 THR A C 1
ATOM 684 O O . THR A 1 88 ? 14.484 23.125 3.611 1 97.62 88 THR A O 1
ATOM 687 N N . ILE A 1 89 ? 15.93 22.125 2.279 1 96.06 89 ILE A N 1
ATOM 688 C CA . ILE A 1 89 ? 17.109 22.562 3.012 1 96.06 89 ILE A CA 1
ATOM 689 C C . ILE A 1 89 ? 17.328 24.062 2.781 1 96.06 89 ILE A C 1
ATOM 691 O O . ILE A 1 89 ? 17.828 24.766 3.66 1 96.06 89 ILE A O 1
ATOM 695 N N . THR A 1 90 ? 17.047 24.578 1.605 1 97.62 90 THR A N 1
ATOM 696 C CA . THR A 1 90 ? 17.047 26 1.276 1 97.62 90 THR A CA 1
ATOM 697 C C . THR A 1 90 ? 15.781 26.375 0.504 1 97.62 90 THR A C 1
ATOM 699 O O . THR A 1 90 ? 15.102 25.5 -0.048 1 97.62 90 THR A O 1
ATOM 702 N N . PRO A 1 91 ? 15.508 27.656 0.52 1 98.31 91 PRO A N 1
ATOM 703 C CA . PRO A 1 91 ? 14.328 28.062 -0.247 1 98.31 91 PRO A CA 1
ATOM 704 C C . PRO A 1 91 ? 14.391 27.609 -1.706 1 98.31 91 PRO A C 1
ATOM 706 O O . PRO A 1 91 ? 13.398 27.109 -2.244 1 98.31 91 PRO A O 1
ATOM 709 N N . GLU A 1 92 ? 15.555 27.688 -2.334 1 98.31 92 GLU A N 1
ATOM 710 C CA . GLU A 1 92 ? 15.703 27.359 -3.75 1 98.31 92 GLU A CA 1
ATOM 711 C C . GLU A 1 92 ? 15.523 25.859 -3.99 1 98.31 92 GLU A C 1
ATOM 713 O O . GLU A 1 92 ? 14.836 25.453 -4.926 1 98.31 92 GLU A O 1
ATOM 718 N N . ILE A 1 93 ? 16.172 25.109 -3.158 1 98.5 93 ILE A N 1
ATOM 719 C CA . ILE A 1 93 ? 16.062 23.656 -3.26 1 98.5 93 ILE A CA 1
ATOM 720 C C . ILE A 1 93 ? 14.625 23.219 -2.967 1 98.5 93 ILE A C 1
ATOM 722 O O . ILE A 1 93 ? 14.094 22.328 -3.635 1 98.5 93 ILE A O 1
ATOM 726 N N . SER A 1 94 ? 14.047 23.875 -1.964 1 98.75 94 SER A N 1
ATOM 727 C CA . SER A 1 94 ? 12.656 23.578 -1.618 1 98.75 94 SER A CA 1
ATOM 728 C C . SER A 1 94 ? 11.727 23.859 -2.793 1 98.75 94 SER A C 1
ATOM 730 O O . SER A 1 94 ? 10.844 23.047 -3.09 1 98.75 94 SER A O 1
ATOM 732 N N . LEU A 1 95 ? 11.922 24.984 -3.445 1 98.75 95 LEU A N 1
ATOM 733 C CA . LEU A 1 95 ? 11.109 25.328 -4.605 1 98.75 95 LEU A CA 1
ATOM 734 C C . LEU A 1 95 ? 11.305 24.312 -5.727 1 98.75 95 LEU A C 1
ATOM 736 O O . LEU A 1 95 ? 10.328 23.875 -6.344 1 98.75 95 LEU A O 1
ATOM 740 N N . LYS A 1 96 ? 12.562 23.953 -6 1 98.69 96 LYS A N 1
ATOM 741 C CA . LYS A 1 96 ? 12.859 22.984 -7.043 1 98.69 96 LYS A CA 1
ATOM 742 C C . LYS A 1 96 ? 12.133 21.672 -6.793 1 98.69 96 LYS A C 1
ATOM 744 O O . LYS A 1 96 ? 11.508 21.109 -7.699 1 98.69 96 LYS A O 1
ATOM 749 N N . ASN A 1 97 ? 12.172 21.188 -5.621 1 98.88 97 ASN A N 1
ATOM 750 C CA . ASN A 1 97 ? 11.539 19.922 -5.27 1 98.88 97 ASN A CA 1
ATOM 751 C C . ASN A 1 97 ? 10.023 20.031 -5.277 1 98.88 97 ASN A C 1
ATOM 753 O O . ASN A 1 97 ? 9.328 19.109 -5.711 1 98.88 97 ASN A O 1
ATOM 757 N N . ALA A 1 98 ? 9.508 21.125 -4.773 1 98.81 98 ALA A N 1
ATOM 758 C CA . ALA A 1 98 ? 8.062 21.328 -4.781 1 98.81 98 ALA A CA 1
ATOM 759 C C . ALA A 1 98 ? 7.527 21.375 -6.207 1 98.81 98 ALA A C 1
ATOM 761 O O . ALA A 1 98 ? 6.473 20.797 -6.504 1 98.81 98 ALA A O 1
ATOM 762 N N . VAL A 1 99 ? 8.234 22.047 -7.102 1 98.75 99 VAL A N 1
ATOM 763 C CA . VAL A 1 99 ? 7.852 22.125 -8.508 1 98.75 99 VAL A CA 1
ATOM 764 C C . VAL A 1 99 ? 7.875 20.719 -9.125 1 98.75 99 VAL A C 1
ATOM 766 O O . VAL A 1 99 ? 6.969 20.344 -9.875 1 98.75 99 VAL A O 1
ATOM 769 N N . LYS A 1 100 ? 8.93 20 -8.789 1 98.75 100 LYS A N 1
ATOM 770 C CA . LYS A 1 100 ? 9.023 18.625 -9.281 1 98.75 100 LYS A CA 1
ATOM 771 C C . LYS A 1 100 ? 7.805 17.812 -8.844 1 98.75 100 LYS A C 1
ATOM 773 O O . LYS A 1 100 ? 7.23 17.078 -9.648 1 98.75 100 LYS A O 1
ATOM 778 N N . ILE A 1 101 ? 7.363 17.969 -7.641 1 98.75 101 ILE A N 1
ATOM 779 C CA . ILE A 1 101 ? 6.207 17.234 -7.121 1 98.75 101 ILE A CA 1
ATOM 780 C C . ILE A 1 101 ? 4.941 17.688 -7.852 1 98.75 101 ILE A C 1
ATOM 782 O O . ILE A 1 101 ? 4.164 16.859 -8.328 1 98.75 101 ILE A O 1
ATOM 786 N N . TYR A 1 102 ? 4.754 18.984 -8.008 1 98.44 102 TYR A N 1
ATOM 787 C CA . TYR A 1 102 ? 3.59 19.516 -8.703 1 98.44 102 TYR A CA 1
ATOM 788 C C . TYR A 1 102 ? 3.521 19.016 -10.133 1 98.44 102 TYR A C 1
ATOM 790 O O . TYR A 1 102 ? 2.467 18.562 -10.586 1 98.44 102 TYR A O 1
ATOM 798 N N . LYS A 1 103 ? 4.629 19.016 -10.805 1 98.06 103 LYS A N 1
ATOM 799 C CA . LYS A 1 103 ? 4.668 18.688 -12.227 1 98.06 103 LYS A CA 1
ATOM 800 C C . LYS A 1 103 ? 4.418 17.203 -12.453 1 98.06 103 LYS A C 1
ATOM 802 O O . LYS A 1 103 ? 3.939 16.797 -13.516 1 98.06 103 LYS A O 1
ATOM 807 N N . ASN A 1 104 ? 4.766 16.453 -11.453 1 98.12 104 ASN A N 1
ATOM 808 C CA . ASN A 1 104 ? 4.719 15.016 -11.656 1 98.12 104 ASN A CA 1
ATOM 809 C C . ASN A 1 104 ? 3.539 14.383 -10.922 1 98.12 104 ASN A C 1
ATOM 811 O O . ASN A 1 104 ? 3.404 13.156 -10.898 1 98.12 104 ASN A O 1
ATOM 815 N N . THR A 1 105 ? 2.816 15.18 -10.289 1 97.19 105 THR A N 1
ATOM 816 C CA . THR A 1 105 ? 1.595 14.75 -9.625 1 97.19 105 THR A CA 1
ATOM 817 C C . THR A 1 105 ? 0.484 15.781 -9.812 1 97.19 105 THR A C 1
ATOM 819 O O . THR A 1 105 ? 0.696 16.828 -10.43 1 97.19 105 THR A O 1
ATOM 822 N N . LEU A 1 106 ? -0.697 15.531 -9.383 1 92.69 106 LEU A N 1
ATOM 823 C CA . LEU A 1 106 ? -1.806 16.484 -9.391 1 92.69 106 LEU A CA 1
ATOM 824 C C . LEU A 1 106 ? -2.152 16.922 -7.973 1 92.69 106 LEU A C 1
ATOM 826 O O . LEU A 1 106 ? -3.32 17.172 -7.66 1 92.69 106 LEU A O 1
ATOM 830 N N . CYS A 1 107 ? -1.049 16.938 -7.168 1 97.25 107 CYS A N 1
ATOM 831 C CA . CYS A 1 107 ? -1.353 17.344 -5.805 1 97.25 107 CYS A CA 1
ATOM 832 C C . CYS A 1 107 ? -1.725 18.828 -5.754 1 97.25 107 CYS A C 1
ATOM 834 O O . CYS A 1 107 ? -1.374 19.594 -6.656 1 97.25 107 CYS A O 1
ATOM 836 N N . ASP A 1 108 ? -2.422 19.188 -4.715 1 98.56 108 ASP A N 1
ATOM 837 C CA . ASP A 1 108 ? -2.963 20.547 -4.578 1 98.56 108 ASP A CA 1
ATOM 838 C C . ASP A 1 108 ? -2.062 21.406 -3.703 1 98.56 108 ASP A C 1
ATOM 840 O O . ASP A 1 108 ? -2.133 22.641 -3.756 1 98.56 108 ASP A O 1
ATOM 844 N N . ALA A 1 109 ? -1.247 20.781 -2.877 1 98.88 109 ALA A N 1
ATOM 845 C CA . ALA A 1 109 ? -0.367 21.484 -1.945 1 98.88 109 ALA A CA 1
ATOM 846 C C . ALA A 1 109 ? 0.762 20.562 -1.468 1 98.88 109 ALA A C 1
ATOM 848 O O . ALA A 1 109 ? 0.712 19.359 -1.663 1 98.88 109 ALA A O 1
ATOM 849 N N . VAL A 1 110 ? 1.774 21.188 -0.895 1 98.94 110 VAL A N 1
ATOM 850 C CA . VAL A 1 110 ? 2.834 20.438 -0.225 1 98.94 110 VAL A CA 1
ATOM 851 C C . VAL A 1 110 ? 2.842 20.781 1.265 1 98.94 110 VAL A C 1
ATOM 853 O O . VAL A 1 110 ? 2.391 21.859 1.666 1 98.94 110 VAL A O 1
ATOM 856 N N . LYS A 1 111 ? 3.24 19.844 2.02 1 98.88 111 LYS A N 1
ATOM 857 C CA . LYS A 1 111 ? 3.41 20.062 3.453 1 98.88 111 LYS A CA 1
ATOM 858 C C . LYS A 1 111 ? 4.887 20.156 3.824 1 98.88 111 LYS A C 1
ATOM 860 O O . LYS A 1 111 ? 5.707 19.375 3.328 1 98.88 111 LYS A O 1
ATOM 865 N N . ILE A 1 112 ? 5.297 21.109 4.633 1 98.69 112 ILE A N 1
ATOM 866 C CA . ILE A 1 112 ? 6.68 21.328 5.039 1 98.69 112 ILE A CA 1
ATOM 867 C C . ILE A 1 112 ? 6.754 21.5 6.555 1 98.69 112 ILE A C 1
ATOM 869 O O . ILE A 1 112 ? 5.98 22.25 7.141 1 98.69 112 ILE A O 1
ATOM 873 N N . GLU A 1 113 ? 7.684 20.766 7.156 1 97.56 113 GLU A N 1
ATOM 874 C CA . GLU A 1 113 ? 7.941 20.906 8.586 1 97.56 113 GLU A CA 1
ATOM 875 C C . GLU A 1 113 ? 8.961 22.016 8.852 1 97.56 113 GLU A C 1
ATOM 877 O O . GLU A 1 113 ? 9.93 22.172 8.109 1 97.56 113 GLU A O 1
ATOM 882 N N . GLY A 1 114 ? 8.688 22.812 9.867 1 96.38 114 GLY A N 1
ATOM 883 C CA . GLY A 1 114 ? 9.688 23.797 10.258 1 96.38 114 GLY A CA 1
ATOM 884 C C . GLY A 1 114 ? 9.156 24.828 11.227 1 96.38 114 GLY A C 1
ATOM 885 O O . GLY A 1 114 ? 7.984 24.797 11.594 1 96.38 114 GLY A O 1
ATOM 886 N N . SER A 1 115 ? 10.047 25.672 11.727 1 96.69 115 SER A N 1
ATOM 887 C CA . SER A 1 115 ? 9.727 26.828 12.562 1 96.69 115 SER A CA 1
ATOM 888 C C . SER A 1 115 ? 9.828 28.125 11.766 1 96.69 115 SER A C 1
ATOM 890 O O . SER A 1 115 ? 9.844 28.109 10.539 1 96.69 115 SER A O 1
ATOM 892 N N . LYS A 1 116 ? 9.766 29.25 12.422 1 97.75 116 LYS A N 1
ATOM 893 C CA . LYS A 1 116 ? 9.734 30.547 11.766 1 97.75 116 LYS A CA 1
ATOM 894 C C . LYS A 1 116 ? 10.891 30.703 10.789 1 97.75 116 LYS A C 1
ATOM 896 O O . LYS A 1 116 ? 10.812 31.469 9.828 1 97.75 116 LYS A O 1
ATOM 901 N N . GLU A 1 117 ? 11.93 29.875 10.875 1 96.81 117 GLU A N 1
ATOM 902 C CA . GLU A 1 117 ? 13.133 29.969 10.047 1 96.81 117 GLU A CA 1
ATOM 903 C C . GLU A 1 117 ? 12.836 29.594 8.602 1 96.81 117 GLU A C 1
ATOM 905 O O . GLU A 1 117 ? 13.578 29.969 7.691 1 96.81 117 GLU A O 1
ATOM 910 N N . ILE A 1 118 ? 11.727 28.875 8.359 1 97.88 118 ILE A N 1
ATOM 911 C CA . ILE A 1 118 ? 11.469 28.453 6.984 1 97.88 118 ILE A CA 1
ATOM 912 C C . ILE A 1 118 ? 10.508 29.438 6.316 1 97.88 118 ILE A C 1
ATOM 914 O O . ILE A 1 118 ? 10.031 29.188 5.207 1 97.88 118 ILE A O 1
ATOM 918 N N . ALA A 1 119 ? 10.164 30.562 6.988 1 98.69 119 ALA A N 1
ATOM 919 C CA . ALA A 1 119 ? 9.25 31.562 6.445 1 98.69 119 ALA A CA 1
ATOM 920 C C . ALA A 1 119 ? 9.688 32 5.055 1 98.69 119 ALA A C 1
ATOM 922 O O . ALA A 1 119 ? 8.867 32.094 4.141 1 98.69 119 ALA A O 1
ATOM 923 N N . PRO A 1 120 ? 10.969 32.219 4.816 1 98.69 120 PRO A N 1
ATOM 924 C CA . PRO A 1 120 ? 11.391 32.594 3.461 1 98.69 120 PRO A CA 1
ATOM 925 C C . PRO A 1 120 ? 11.078 31.5 2.438 1 98.69 120 PRO A C 1
ATOM 927 O O . PRO A 1 120 ? 10.75 31.797 1.288 1 98.69 120 PRO A O 1
ATOM 930 N N . THR A 1 121 ? 11.234 30.25 2.832 1 98.81 121 THR A N 1
ATOM 931 C CA . THR A 1 121 ? 10.906 29.141 1.958 1 98.81 121 THR A CA 1
ATOM 932 C C . THR A 1 121 ? 9.43 29.156 1.582 1 98.81 121 THR A C 1
ATOM 934 O O . THR A 1 121 ? 9.078 29.062 0.403 1 98.81 121 THR A O 1
ATOM 937 N N . ILE A 1 122 ? 8.57 29.312 2.547 1 98.81 122 ILE A N 1
ATOM 938 C CA . ILE A 1 122 ? 7.125 29.328 2.322 1 98.81 122 ILE A CA 1
ATOM 939 C C . ILE A 1 122 ? 6.758 30.5 1.421 1 98.81 122 ILE A C 1
ATOM 941 O O . ILE A 1 122 ? 5.973 30.344 0.481 1 98.81 122 ILE A O 1
ATOM 945 N N . ASN A 1 123 ? 7.32 31.609 1.734 1 98.75 123 ASN A N 1
ATOM 946 C CA . ASN A 1 123 ? 7.059 32.812 0.929 1 98.75 123 ASN A CA 1
ATOM 947 C C . ASN A 1 123 ? 7.441 32.594 -0.532 1 98.75 123 ASN A C 1
ATOM 949 O O . ASN A 1 123 ? 6.68 32.938 -1.436 1 98.75 123 ASN A O 1
ATOM 953 N N . LEU A 1 124 ? 8.641 32.031 -0.733 1 98.81 124 LEU A N 1
ATOM 954 C CA . LEU A 1 124 ? 9.117 31.781 -2.092 1 98.81 124 LEU A CA 1
ATOM 955 C C . LEU A 1 124 ? 8.195 30.812 -2.822 1 98.81 124 LEU A C 1
ATOM 957 O O . LEU A 1 124 ? 7.887 31 -4 1 98.81 124 LEU A O 1
ATOM 961 N N . LEU A 1 125 ? 7.785 29.734 -2.158 1 98.81 125 LEU A N 1
ATOM 962 C CA . LEU A 1 125 ? 6.875 28.766 -2.762 1 98.81 125 LEU A CA 1
ATOM 963 C C . LEU A 1 125 ? 5.543 29.422 -3.117 1 98.81 125 LEU A C 1
ATOM 965 O O . LEU A 1 125 ? 5.023 29.234 -4.219 1 98.81 125 LEU A O 1
ATOM 969 N N . ASN A 1 126 ? 5.027 30.266 -2.258 1 98.12 126 ASN A N 1
ATOM 970 C CA . ASN A 1 126 ? 3.768 30.953 -2.486 1 98.12 126 ASN A CA 1
ATOM 971 C C . ASN A 1 126 ? 3.85 31.891 -3.695 1 98.12 126 ASN A C 1
ATOM 973 O O . ASN A 1 126 ? 2.928 31.938 -4.508 1 98.12 126 ASN A O 1
ATOM 977 N N . GLN A 1 127 ? 4.887 32.531 -3.779 1 98.12 127 GLN A N 1
ATOM 978 C CA . GLN A 1 127 ? 5.086 33.469 -4.879 1 98.12 127 GLN A CA 1
ATOM 979 C C . GLN A 1 127 ? 5.141 32.75 -6.219 1 98.12 127 GLN A C 1
ATOM 981 O O . GLN A 1 127 ? 4.902 33.344 -7.27 1 98.12 127 GLN A O 1
ATOM 986 N N . ASN A 1 128 ? 5.473 31.516 -6.137 1 98.12 128 ASN A N 1
ATOM 987 C CA . ASN A 1 128 ? 5.578 30.719 -7.359 1 98.12 128 ASN A CA 1
ATOM 988 C C . ASN A 1 128 ? 4.367 29.812 -7.539 1 98.12 128 ASN A C 1
ATOM 990 O O . ASN A 1 128 ? 4.434 28.828 -8.266 1 98.12 128 ASN A O 1
ATOM 994 N N . GLY A 1 129 ? 3.311 30.047 -6.809 1 97.5 129 GLY A N 1
ATOM 995 C CA . GLY A 1 129 ? 2.033 29.391 -7.055 1 97.5 129 GLY A CA 1
ATOM 996 C C . GLY A 1 129 ? 1.904 28.047 -6.363 1 97.5 129 GLY A C 1
ATOM 997 O O . GLY A 1 129 ? 1.051 27.234 -6.727 1 97.5 129 GLY A O 1
ATOM 998 N N . ILE A 1 130 ? 2.762 27.766 -5.387 1 98.44 130 ILE A N 1
ATOM 999 C CA . ILE A 1 130 ? 2.711 26.5 -4.664 1 98.44 130 ILE A CA 1
ATOM 1000 C C . ILE A 1 130 ? 2.059 26.719 -3.299 1 98.44 130 ILE A C 1
ATOM 1002 O O . ILE A 1 130 ? 2.541 27.516 -2.488 1 98.44 130 ILE A O 1
ATOM 1006 N N . ALA A 1 131 ? 0.919 26.047 -3.09 1 98.75 131 ALA A N 1
ATOM 1007 C CA . ALA A 1 131 ? 0.25 26.109 -1.793 1 98.75 131 ALA A CA 1
ATOM 1008 C C . ALA A 1 131 ? 0.997 25.281 -0.748 1 98.75 131 ALA A C 1
ATOM 1010 O O . ALA A 1 131 ? 1.428 24.156 -1.024 1 98.75 131 ALA A O 1
ATOM 1011 N N . VAL A 1 132 ? 1.146 25.875 0.438 1 98.88 132 VAL A N 1
ATOM 1012 C CA . VAL A 1 132 ? 1.928 25.203 1.473 1 98.88 132 VAL A CA 1
ATOM 1013 C C . VAL A 1 132 ? 1.076 25.031 2.729 1 98.88 132 VAL A C 1
ATOM 1015 O O . VAL A 1 132 ? 0.394 25.953 3.16 1 98.88 132 VAL A O 1
ATOM 1018 N N . ILE A 1 133 ? 1.08 23.828 3.201 1 98.88 133 ILE A N 1
ATOM 1019 C CA . ILE A 1 133 ? 0.655 23.531 4.566 1 98.88 133 ILE A CA 1
ATOM 1020 C C . ILE A 1 133 ? 1.875 23.453 5.48 1 98.88 133 ILE A C 1
ATOM 1022 O O . ILE A 1 133 ? 2.719 22.562 5.32 1 98.88 133 ILE A O 1
ATOM 1026 N N . ALA A 1 134 ? 1.939 24.375 6.387 1 98.88 134 ALA A N 1
ATOM 1027 C CA . ALA A 1 134 ? 3.061 24.375 7.32 1 98.88 134 ALA A CA 1
ATOM 1028 C C . ALA A 1 134 ? 2.809 23.422 8.477 1 98.88 134 ALA A C 1
ATOM 1030 O O . ALA A 1 134 ? 1.677 23.281 8.953 1 98.88 134 ALA A O 1
ATOM 1031 N N . HIS A 1 135 ? 3.801 22.719 8.828 1 98.81 135 HIS A N 1
ATOM 1032 C CA . HIS A 1 135 ? 3.725 21.766 9.938 1 98.81 135 HIS A CA 1
ATOM 1033 C C . HIS A 1 135 ? 4.602 22.219 11.102 1 98.81 135 HIS A C 1
ATOM 1035 O O . HIS A 1 135 ? 5.824 22.297 10.977 1 98.81 135 HIS A O 1
ATOM 1041 N N . ILE A 1 136 ? 3.969 22.484 12.258 1 98.5 136 ILE A N 1
ATOM 1042 C CA . ILE A 1 136 ? 4.676 22.969 13.438 1 98.5 136 ILE A CA 1
ATOM 1043 C C . ILE A 1 136 ? 4.438 22.031 14.609 1 98.5 136 ILE A C 1
ATOM 1045 O O . ILE A 1 136 ? 3.705 21.047 14.484 1 98.5 136 ILE A O 1
ATOM 1049 N N . GLY A 1 137 ? 5.059 22.344 15.797 1 97.12 137 GLY A N 1
ATOM 1050 C CA . GLY A 1 137 ? 5.004 21.453 16.938 1 97.12 137 GLY A CA 1
ATOM 1051 C C . GLY A 1 137 ? 6.023 20.328 16.859 1 97.12 137 GLY A C 1
ATOM 1052 O O . GLY A 1 137 ? 7.211 20.578 16.641 1 97.12 137 GLY A O 1
ATOM 1053 N N . LEU A 1 138 ? 5.555 19.188 17.266 1 95.06 138 LEU A N 1
ATOM 1054 C CA . LEU A 1 138 ? 6.41 18.016 17.062 1 95.06 138 LEU A CA 1
ATOM 1055 C C . LEU A 1 138 ? 6.656 17.766 15.57 1 95.06 138 LEU A C 1
ATOM 1057 O O . LEU A 1 138 ? 5.711 17.75 14.773 1 95.06 138 LEU A O 1
ATOM 1061 N N . LYS A 1 139 ? 7.879 17.75 15.195 1 94.44 1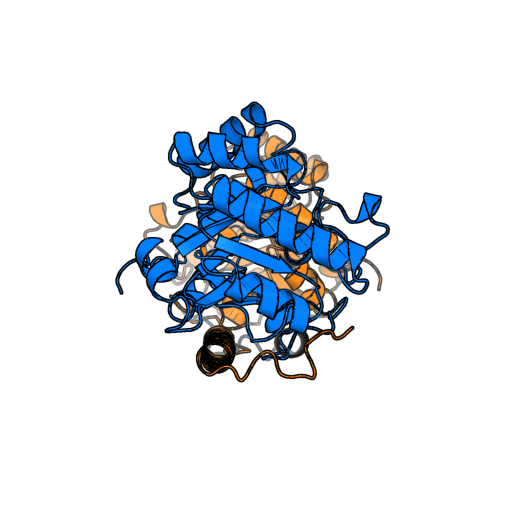39 LYS A N 1
ATOM 1062 C CA . LYS A 1 139 ? 8.281 17.531 13.812 1 94.44 139 LYS A CA 1
ATOM 1063 C C . LYS A 1 139 ? 9.07 16.234 13.672 1 94.44 139 LYS A C 1
ATOM 1065 O O . LYS A 1 139 ? 10.281 16.219 13.891 1 94.44 139 LYS A O 1
ATOM 1070 N N . PRO A 1 140 ? 8.43 15.203 13.18 1 92.44 140 PRO A N 1
ATOM 1071 C CA . PRO A 1 140 ? 9.078 13.891 13.07 1 92.44 140 PRO A CA 1
ATOM 1072 C C . PRO A 1 140 ? 10.391 13.945 12.305 1 92.44 140 PRO A C 1
ATOM 1074 O O . PRO A 1 140 ? 11.344 13.234 12.641 1 92.44 140 PRO A O 1
ATOM 1077 N N . GLN A 1 141 ? 10.555 14.773 11.375 1 93.19 141 GLN A N 1
ATOM 1078 C CA . GLN A 1 141 ? 11.758 14.844 10.555 1 93.19 141 GLN A CA 1
ATOM 1079 C C . GLN A 1 141 ? 12.938 15.398 11.352 1 93.19 141 GLN A C 1
ATOM 1081 O O . GLN A 1 141 ? 14.094 15.266 10.938 1 93.19 141 GLN A O 1
ATOM 1086 N N . LEU A 1 142 ? 12.625 15.992 12.484 1 89.25 142 LEU A N 1
ATOM 1087 C CA . LEU A 1 142 ? 13.68 16.578 13.312 1 89.25 142 LEU A CA 1
ATOM 1088 C C . LEU A 1 142 ? 13.867 15.766 14.594 1 89.25 142 LEU A C 1
ATOM 1090 O O . LEU A 1 142 ? 14.57 16.203 15.508 1 89.25 142 LEU A O 1
ATOM 1094 N N . SER A 1 143 ? 13.32 14.594 14.688 1 84.5 143 SER A N 1
ATOM 1095 C CA . SER A 1 143 ? 13.258 13.797 15.906 1 84.5 143 SER A CA 1
ATOM 1096 C C . SER A 1 143 ? 14.664 13.461 16.422 1 84.5 143 SER A C 1
ATOM 1098 O O . SER A 1 143 ? 14.891 13.414 17.625 1 84.5 143 SER A O 1
ATOM 1100 N N . ARG A 1 144 ? 15.562 13.219 15.531 1 82.69 144 ARG A N 1
ATOM 1101 C CA . ARG A 1 144 ? 16.922 12.867 15.945 1 82.69 144 ARG A CA 1
ATOM 1102 C C . ARG A 1 144 ? 17.578 14.023 16.703 1 82.69 144 ARG A C 1
ATOM 1104 O O . ARG A 1 144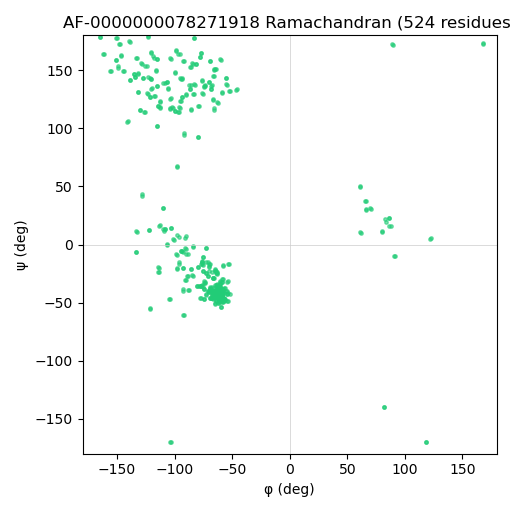 ? 18.281 13.805 17.688 1 82.69 144 ARG A O 1
ATOM 1111 N N . GLN A 1 145 ? 17.312 15.18 16.172 1 83.88 145 GLN A N 1
ATOM 1112 C CA . GLN A 1 145 ? 17.875 16.375 16.797 1 83.88 145 GLN A CA 1
ATOM 1113 C C . GLN A 1 145 ? 17.156 16.703 18.094 1 83.88 145 GLN A C 1
ATOM 1115 O O . GLN A 1 145 ? 17.766 17.172 19.062 1 83.88 145 GLN A O 1
ATOM 1120 N N . GLU A 1 146 ? 15.859 16.391 18.078 1 83.25 146 GLU A N 1
ATOM 1121 C CA . GLU A 1 146 ? 15.023 16.812 19.188 1 83.25 146 GLU A CA 1
ATOM 1122 C C . GLU A 1 146 ? 14.969 15.734 20.266 1 83.25 146 GLU A C 1
ATOM 1124 O O . GLU A 1 146 ? 14.375 15.938 21.328 1 83.25 146 GLU A O 1
ATOM 1129 N N . GLY A 1 147 ? 15.609 14.555 20.062 1 80.69 147 GLY A N 1
ATOM 1130 C CA . GLY A 1 147 ? 15.711 13.508 21.062 1 80.69 147 GLY A CA 1
ATOM 1131 C C . GLY A 1 147 ? 14.516 12.562 21.062 1 80.69 147 GLY A C 1
ATOM 1132 O O . GLY A 1 147 ? 14.156 12.008 22.109 1 80.69 147 GLY A O 1
ATOM 1133 N N . GLY A 1 148 ? 13.789 12.469 19.953 1 83.81 148 GLY A N 1
ATOM 1134 C CA . GLY A 1 148 ? 12.688 11.523 19.844 1 83.81 148 GLY A CA 1
ATOM 1135 C C . GLY A 1 148 ? 11.344 12.195 19.625 1 83.81 148 GLY A C 1
ATOM 1136 O O . GLY A 1 148 ? 11.289 13.375 19.266 1 83.81 148 GLY A O 1
ATOM 1137 N N . TYR A 1 149 ? 10.383 11.398 19.734 1 85.81 149 TYR A N 1
ATOM 1138 C CA . TYR A 1 149 ? 9.016 11.875 19.547 1 85.81 149 TYR A CA 1
ATOM 1139 C C . TYR A 1 149 ? 8.406 12.297 20.875 1 85.81 149 TYR A C 1
ATOM 1141 O O . TYR A 1 149 ? 8.031 11.453 21.688 1 85.81 149 TYR A O 1
ATOM 1149 N N . ARG A 1 150 ? 8.477 13.562 21.156 1 88.75 150 ARG A N 1
ATOM 1150 C CA . ARG A 1 150 ? 7.926 14.055 22.422 1 88.75 150 ARG A CA 1
ATOM 1151 C C . ARG A 1 150 ? 6.926 15.18 22.188 1 88.75 150 ARG A C 1
ATOM 1153 O O . ARG A 1 150 ? 7.055 15.938 21.219 1 88.75 150 ARG A O 1
ATOM 1160 N N . VAL A 1 151 ? 6.043 15.289 23.109 1 94.12 151 VAL A N 1
ATOM 1161 C CA . VAL A 1 151 ? 5.125 16.422 23.109 1 94.12 151 VAL A CA 1
ATOM 1162 C C . VAL A 1 151 ? 5.891 17.719 23.391 1 94.12 151 VAL A C 1
ATOM 1164 O O . VAL A 1 151 ? 6.758 17.75 24.266 1 94.12 151 VAL A O 1
ATOM 1167 N N . VAL A 1 152 ? 5.602 18.766 22.688 1 95.06 152 VAL A N 1
ATOM 1168 C CA . VAL A 1 152 ? 6.309 20.031 22.844 1 95.06 152 VAL A CA 1
ATOM 1169 C C . VAL A 1 152 ? 5.32 21.141 23.234 1 95.06 152 VAL A C 1
ATOM 1171 O O . VAL A 1 152 ? 4.105 20.953 23.109 1 95.06 152 VAL A O 1
ATOM 1174 N N . GLY A 1 153 ? 5.863 22.281 23.719 1 96.06 153 GLY A N 1
ATOM 1175 C CA . GLY A 1 153 ? 5.016 23.406 24.078 1 96.06 153 GLY A CA 1
ATOM 1176 C C . GLY A 1 153 ? 4.422 23.297 25.469 1 96.06 153 GLY A C 1
ATOM 1177 O O . GLY A 1 153 ? 3.404 23.922 25.766 1 96.06 153 GLY A O 1
ATOM 1178 N N . LYS A 1 154 ? 5.02 22.469 26.312 1 95.38 154 LYS A N 1
ATOM 1179 C CA . LYS A 1 154 ? 4.516 22.281 27.672 1 95.38 154 LYS A CA 1
ATOM 1180 C C . LYS A 1 154 ? 4.871 23.469 28.562 1 95.38 154 LYS A C 1
ATOM 1182 O O . LYS A 1 154 ? 4.125 23.797 29.484 1 95.38 154 LYS A O 1
ATOM 1187 N N . ASP A 1 155 ? 6.023 23.984 28.328 1 94.56 155 ASP A N 1
ATOM 1188 C CA . ASP A 1 155 ? 6.387 25.156 29.094 1 94.56 155 ASP A CA 1
ATOM 1189 C C . ASP A 1 155 ? 6.078 26.438 28.328 1 94.56 155 ASP A C 1
ATOM 1191 O O . ASP A 1 155 ? 5.953 26.422 27.094 1 94.56 155 ASP A O 1
ATOM 1195 N N . ASP A 1 156 ? 6.059 27.531 29.047 1 96.06 156 ASP A N 1
ATOM 1196 C CA . ASP A 1 156 ? 5.602 28.797 28.484 1 96.06 156 ASP A CA 1
ATOM 1197 C C . ASP A 1 156 ? 6.539 29.297 27.391 1 96.06 156 ASP A C 1
ATOM 1199 O O . ASP A 1 156 ? 6.094 29.891 26.406 1 96.06 156 ASP A O 1
ATOM 1203 N N . LYS A 1 157 ? 7.77 29.156 27.594 1 96.88 157 LYS A N 1
ATOM 1204 C CA . LYS A 1 157 ? 8.742 29.625 26.625 1 96.88 157 LYS A CA 1
ATOM 1205 C C . LYS A 1 157 ? 8.57 28.906 25.281 1 96.88 157 LYS A C 1
ATOM 1207 O O . LYS A 1 157 ? 8.523 29.547 24.234 1 96.88 157 LYS A O 1
ATOM 1212 N N . GLU A 1 158 ? 8.523 27.625 25.344 1 95.69 158 GLU A N 1
ATOM 1213 C CA . GLU A 1 158 ? 8.328 26.828 24.141 1 95.69 158 GLU A CA 1
ATOM 1214 C C . GLU A 1 158 ? 6.969 27.109 23.5 1 95.69 158 GLU A C 1
ATOM 1216 O O . GLU A 1 158 ? 6.848 27.172 22.281 1 95.69 158 GLU A O 1
ATOM 1221 N N . ALA A 1 159 ? 5.957 27.219 24.328 1 97.81 159 ALA A N 1
ATOM 1222 C CA . ALA A 1 159 ? 4.609 27.531 23.844 1 97.81 159 ALA A CA 1
ATOM 1223 C C . ALA A 1 159 ? 4.59 28.844 23.062 1 97.81 159 ALA A C 1
ATOM 1225 O O . ALA A 1 159 ? 4.02 28.922 21.969 1 97.81 159 ALA A O 1
ATOM 1226 N N . LYS A 1 160 ? 5.199 29.844 23.641 1 98.19 160 LYS A N 1
ATOM 1227 C CA . LYS A 1 160 ? 5.281 31.141 22.984 1 98.19 160 LYS A CA 1
ATOM 1228 C C . LYS A 1 160 ? 6.02 31.031 21.656 1 98.19 160 LYS A C 1
ATOM 1230 O O . LYS A 1 160 ? 5.613 31.641 20.656 1 98.19 160 LYS A O 1
ATOM 1235 N N . SER A 1 161 ? 7.094 30.297 21.656 1 98 161 SER A N 1
ATOM 1236 C CA . SER A 1 161 ? 7.879 30.109 20.453 1 98 161 SER A CA 1
ATOM 1237 C C . SER A 1 161 ? 7.051 29.438 19.344 1 98 161 SER A C 1
ATOM 1239 O O . SER A 1 161 ? 7.137 29.812 18.188 1 98 161 SER A O 1
ATOM 1241 N N . ILE A 1 162 ? 6.277 28.453 19.688 1 98.5 162 ILE A N 1
ATOM 1242 C CA . ILE A 1 162 ? 5.461 27.734 18.719 1 98.5 162 ILE A CA 1
ATOM 1243 C C . ILE A 1 162 ? 4.371 28.656 18.172 1 98.5 162 ILE A C 1
ATOM 1245 O O . ILE A 1 162 ? 4.059 28.609 16.969 1 98.5 162 ILE A O 1
ATOM 1249 N N . LEU A 1 163 ? 3.746 29.453 19.031 1 98.75 163 LEU A N 1
ATOM 1250 C CA . LEU A 1 163 ? 2.77 30.438 18.578 1 98.75 163 LEU A CA 1
ATOM 1251 C C . LEU A 1 163 ? 3.396 31.406 17.594 1 98.75 163 LEU A C 1
ATOM 1253 O O . LEU A 1 163 ? 2.803 31.719 16.562 1 98.75 163 LEU A O 1
ATOM 1257 N N . GLU A 1 164 ? 4.605 31.844 17.891 1 98.69 164 GLU A N 1
ATOM 1258 C CA . GLU A 1 164 ? 5.332 32.75 17 1 98.69 164 GLU A CA 1
ATOM 1259 C C . GLU A 1 164 ? 5.633 32.094 15.664 1 98.69 164 GLU A C 1
ATOM 1261 O O . GLU A 1 164 ? 5.578 32.719 14.617 1 98.69 164 GLU A O 1
ATOM 1266 N N . ASP A 1 165 ? 6.051 30.828 15.711 1 98.69 165 ASP A N 1
ATOM 1267 C CA . ASP A 1 165 ? 6.258 30.062 14.492 1 98.69 165 ASP A CA 1
ATOM 1268 C C . ASP A 1 165 ? 5.008 30.078 13.609 1 98.69 165 ASP A C 1
ATOM 1270 O O . ASP A 1 165 ? 5.09 30.359 12.414 1 98.69 165 ASP A O 1
ATOM 1274 N N . ALA A 1 166 ? 3.852 29.797 14.195 1 98.88 166 ALA A N 1
ATOM 1275 C CA . ALA A 1 166 ? 2.588 29.719 13.469 1 98.88 166 ALA A CA 1
ATOM 1276 C C . ALA A 1 166 ? 2.279 31.047 12.781 1 98.88 166 ALA A C 1
ATOM 1278 O O . ALA A 1 166 ? 1.942 31.078 11.594 1 98.88 166 ALA A O 1
ATOM 1279 N N . LEU A 1 167 ? 2.408 32.125 13.523 1 98.88 167 LEU A N 1
ATOM 1280 C CA . LEU A 1 167 ? 2.109 33.469 13 1 98.88 167 LEU A CA 1
ATOM 1281 C C . LEU A 1 167 ? 3.062 33.844 11.875 1 98.88 167 LEU A C 1
ATOM 1283 O O . LEU A 1 167 ? 2.645 34.406 10.859 1 98.88 167 LEU A O 1
ATOM 1287 N N . ALA A 1 168 ? 4.336 33.531 12.062 1 98.88 168 ALA A N 1
ATOM 1288 C CA . ALA A 1 168 ? 5.344 33.812 11.055 1 98.88 168 ALA A CA 1
ATOM 1289 C C . ALA A 1 168 ? 5.07 33.062 9.758 1 98.88 168 ALA A C 1
ATOM 1291 O O . ALA A 1 168 ? 5.215 33.625 8.664 1 98.88 168 ALA A O 1
ATOM 1292 N N . LEU A 1 169 ? 4.688 31.828 9.883 1 98.81 169 LEU A N 1
ATOM 1293 C CA . LEU A 1 169 ? 4.48 31 8.695 1 98.81 169 LEU A CA 1
ATOM 1294 C C . LEU A 1 169 ? 3.189 31.375 7.984 1 98.81 169 LEU A C 1
ATOM 1296 O O . LEU A 1 169 ? 3.127 31.359 6.754 1 98.81 169 LEU A O 1
ATOM 1300 N N . GLU A 1 170 ? 2.115 31.703 8.75 1 98.81 170 GLU A N 1
ATOM 1301 C CA . GLU A 1 170 ? 0.921 32.281 8.125 1 98.81 170 GLU A CA 1
ATOM 1302 C C . GLU A 1 170 ? 1.254 33.531 7.348 1 98.81 170 GLU A C 1
ATOM 1304 O O . GLU A 1 170 ? 0.835 33.688 6.199 1 98.81 170 GLU A O 1
ATOM 1309 N N . SER A 1 171 ? 2.002 34.406 7.984 1 98.75 171 SER A N 1
ATOM 1310 C CA . SER A 1 171 ? 2.373 35.688 7.359 1 98.75 171 SER A CA 1
ATOM 1311 C C . SER A 1 171 ? 3.174 35.438 6.082 1 98.75 171 SER A C 1
ATOM 1313 O O . SER A 1 171 ? 3.084 36.219 5.133 1 98.75 171 SER A O 1
ATOM 1315 N N . ALA A 1 172 ? 3.934 34.344 6.074 1 98.75 172 ALA A N 1
ATOM 1316 C CA . ALA A 1 172 ? 4.77 34.031 4.922 1 98.75 172 ALA A CA 1
ATOM 1317 C C . ALA A 1 172 ? 3.924 33.469 3.771 1 98.75 172 ALA A C 1
ATOM 1319 O O . ALA A 1 172 ? 4.395 33.406 2.635 1 98.75 172 ALA A O 1
ATOM 1320 N N . GLY A 1 173 ? 2.67 33.062 4.113 1 98.69 173 GLY A N 1
ATOM 1321 C CA . GLY A 1 173 ? 1.783 32.656 3.029 1 98.69 173 GLY A CA 1
ATOM 1322 C C . GLY A 1 173 ? 1.272 31.234 3.166 1 98.69 173 GLY A C 1
ATOM 1323 O O . GLY A 1 173 ? 0.631 30.703 2.254 1 98.69 173 GLY A O 1
ATOM 1324 N N . ALA A 1 174 ? 1.588 30.547 4.277 1 98.81 174 ALA A N 1
ATOM 1325 C CA . ALA A 1 174 ? 1.021 29.219 4.484 1 98.81 174 ALA A CA 1
ATOM 1326 C C . ALA A 1 174 ? -0.503 29.25 4.402 1 98.81 174 ALA A C 1
ATOM 1328 O O . ALA A 1 174 ? -1.14 30.156 4.93 1 98.81 174 ALA A O 1
ATOM 1329 N N . LYS A 1 175 ? -1.088 28.266 3.736 1 98.75 175 LYS A N 1
ATOM 1330 C CA . LYS A 1 175 ? -2.533 28.25 3.529 1 98.75 175 LYS A CA 1
ATOM 1331 C C . LYS A 1 175 ? -3.248 27.547 4.68 1 98.75 175 LYS A C 1
ATOM 1333 O O . LYS A 1 175 ? -4.453 27.734 4.875 1 98.75 175 LYS A O 1
ATOM 1338 N N . MET A 1 176 ? -2.553 26.656 5.316 1 98.81 176 MET A N 1
ATOM 1339 C CA . MET A 1 176 ? -2.969 25.969 6.535 1 98.81 176 MET A CA 1
ATOM 1340 C C . MET A 1 176 ? -1.771 25.672 7.43 1 98.81 176 MET A C 1
ATOM 1342 O O . MET A 1 176 ? -0.625 25.719 6.977 1 98.81 176 MET A O 1
ATOM 1346 N N . VAL A 1 177 ? -2.043 25.375 8.672 1 98.94 177 VAL A N 1
ATOM 1347 C CA . VAL A 1 177 ? -0.985 25.016 9.609 1 98.94 177 VAL A CA 1
ATOM 1348 C C . VAL A 1 177 ? -1.358 23.719 10.328 1 98.94 177 VAL A C 1
ATOM 1350 O O . VAL A 1 177 ? -2.391 23.656 11 1 98.94 177 VAL A O 1
ATOM 1353 N N . LEU A 1 178 ? -0.585 22.734 10.094 1 98.94 178 LEU A N 1
ATOM 1354 C CA . LEU A 1 178 ? -0.73 21.5 10.852 1 98.94 178 LEU A CA 1
ATOM 1355 C C . LEU A 1 178 ? 0.006 21.578 12.18 1 98.94 178 LEU A C 1
ATOM 1357 O O . LEU A 1 178 ? 1.168 21.984 12.227 1 98.94 178 LEU A O 1
ATOM 1361 N N . ILE A 1 179 ? -0.677 21.25 13.25 1 98.88 179 ILE A N 1
ATOM 1362 C CA . ILE A 1 179 ? -0.142 21.312 14.602 1 98.88 179 ILE A CA 1
ATOM 1363 C C . ILE A 1 179 ? -0.056 19.922 15.195 1 98.88 179 ILE A C 1
ATOM 1365 O O . ILE A 1 179 ? -1.075 19.234 15.359 1 98.88 179 ILE A O 1
ATOM 1369 N N . GLU A 1 180 ? 1.148 19.516 15.531 1 98.19 180 GLU A N 1
ATOM 1370 C CA . GLU A 1 180 ? 1.321 18.141 16 1 98.19 180 GLU A CA 1
ATOM 1371 C C . GLU A 1 180 ? 1.885 18.125 17.422 1 98.19 180 GLU A C 1
ATOM 1373 O O . GLU A 1 180 ? 2.854 18.812 17.719 1 98.19 180 GLU A O 1
ATOM 1378 N N . GLY A 1 181 ? 1.307 17.297 18.266 1 97 181 GLY A N 1
ATOM 1379 C CA . GLY A 1 181 ? 1.913 16.938 19.531 1 97 181 GLY A CA 1
ATOM 1380 C C . GLY A 1 181 ? 2.127 18.125 20.438 1 97 181 GLY A C 1
ATOM 1381 O O . GLY A 1 181 ? 3.238 18.344 20.938 1 97 181 GLY A O 1
ATOM 1382 N N . VAL A 1 182 ? 1.135 18.953 20.656 1 97.62 182 VAL A N 1
ATOM 1383 C CA . VAL A 1 182 ? 1.195 20.094 21.578 1 97.62 182 VAL A CA 1
ATOM 1384 C C . VAL A 1 182 ? -0.002 20.047 22.531 1 97.62 182 VAL A C 1
ATOM 1386 O O . VAL A 1 182 ? -1.037 19.453 22.203 1 97.62 182 VAL A O 1
ATOM 1389 N N . PRO A 1 183 ? 0.13 20.672 23.719 1 98.06 183 PRO A N 1
ATOM 1390 C CA . PRO A 1 183 ? -1.025 20.766 24.609 1 98.06 183 PRO A CA 1
ATOM 1391 C C . PRO A 1 183 ? -2.236 21.406 23.938 1 98.06 183 PRO A C 1
ATOM 1393 O O . PRO A 1 183 ? -2.088 22.375 23.188 1 98.06 183 PRO A O 1
ATOM 1396 N N . SER A 1 184 ? -3.404 20.906 24.281 1 98.19 184 SER A N 1
ATOM 1397 C CA . SER A 1 184 ? -4.645 21.328 23.641 1 98.19 184 SER A CA 1
ATOM 1398 C C . SER A 1 184 ? -4.867 22.828 23.812 1 98.19 184 SER A C 1
ATOM 1400 O O . SER A 1 184 ? -5.367 23.484 22.891 1 98.19 184 SER A O 1
ATOM 1402 N N . ASP A 1 185 ? -4.516 23.344 24.969 1 97.94 185 ASP A N 1
ATOM 1403 C CA . ASP A 1 185 ? -4.719 24.766 25.219 1 97.94 185 ASP A CA 1
ATOM 1404 C C . ASP A 1 185 ? -3.871 25.609 24.281 1 97.94 185 ASP A C 1
ATOM 1406 O O . ASP A 1 185 ? -4.32 26.656 23.812 1 97.94 185 ASP A O 1
ATOM 1410 N N . LEU A 1 186 ? -2.666 25.188 24.078 1 98.56 186 LEU A N 1
ATOM 1411 C CA . LEU A 1 186 ? -1.8 25.906 23.156 1 98.56 186 LEU A CA 1
ATOM 1412 C C . LEU A 1 186 ? -2.352 25.844 21.734 1 98.56 186 LEU A C 1
ATOM 1414 O O . LEU A 1 186 ? -2.367 26.859 21.016 1 98.56 186 LEU A O 1
ATOM 1418 N N . A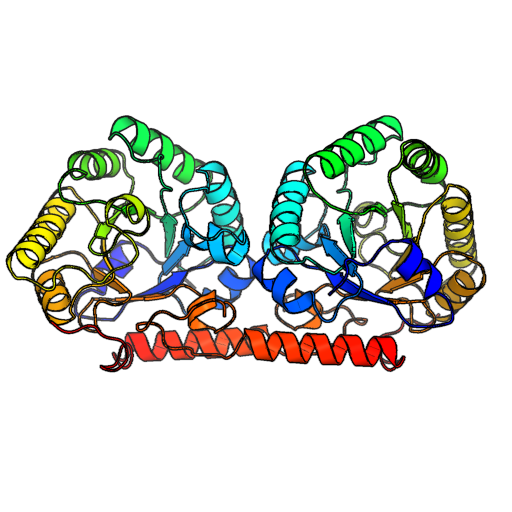LA A 1 187 ? -2.777 24.703 21.281 1 98.75 187 ALA A N 1
ATOM 1419 C CA . ALA A 1 187 ? -3.354 24.547 19.938 1 98.75 187 ALA A CA 1
ATOM 1420 C C . ALA A 1 187 ? -4.582 25.438 19.766 1 98.75 187 ALA A C 1
ATOM 1422 O O . ALA A 1 187 ? -4.793 26.016 18.703 1 98.75 187 ALA A O 1
ATOM 1423 N N . LYS A 1 188 ? -5.379 25.484 20.812 1 98.56 188 LYS A N 1
ATOM 1424 C CA . LYS A 1 188 ? -6.547 26.359 20.812 1 98.56 188 LYS A CA 1
ATOM 1425 C C . LYS A 1 188 ? -6.141 27.812 20.609 1 98.56 188 LYS A C 1
ATOM 1427 O O . LYS A 1 188 ? -6.742 28.516 19.797 1 98.56 188 LYS A O 1
ATOM 1432 N N . GLU A 1 189 ? -5.176 28.203 21.359 1 98.69 189 GLU A N 1
ATOM 1433 C CA . GLU A 1 189 ? -4.676 29.578 21.25 1 98.69 189 GLU A CA 1
ATOM 1434 C C . GLU A 1 189 ? -4.172 29.859 19.844 1 98.69 189 GLU A C 1
ATOM 1436 O O . GLU A 1 189 ? -4.488 30.906 19.266 1 98.69 189 GLU A O 1
ATOM 1441 N N . ILE A 1 190 ? -3.395 28.969 19.297 1 98.88 190 ILE A N 1
ATOM 1442 C CA . ILE A 1 190 ? -2.832 29.125 17.969 1 98.88 190 ILE A CA 1
ATOM 1443 C C . ILE A 1 190 ? -3.959 29.203 16.938 1 98.88 190 ILE A C 1
ATOM 1445 O O . ILE A 1 190 ? -3.951 30.062 16.062 1 98.88 190 ILE A O 1
ATOM 1449 N N . THR A 1 191 ? -4.918 28.328 17.031 1 98.81 191 THR A N 1
ATOM 1450 C CA . THR A 1 191 ? -6.035 28.266 16.094 1 98.81 191 THR A CA 1
ATOM 1451 C C . THR A 1 191 ? -6.82 29.578 16.094 1 98.81 191 THR A C 1
ATOM 1453 O O . THR A 1 191 ? -7.238 30.062 15.039 1 98.81 191 THR A O 1
ATOM 1456 N N . LYS A 1 192 ? -7.008 30.125 17.266 1 98.56 192 LYS A N 1
ATOM 1457 C CA . LYS A 1 192 ? -7.719 31.406 17.406 1 98.56 192 LYS A CA 1
ATOM 1458 C C . LYS A 1 192 ? -6.914 32.531 16.781 1 98.56 192 LYS A C 1
ATOM 1460 O O . LYS A 1 192 ? -7.488 33.469 16.219 1 98.56 192 LYS A O 1
ATOM 1465 N N . ALA A 1 193 ? -5.652 32.469 16.922 1 98.75 193 ALA A N 1
ATOM 1466 C CA . ALA A 1 193 ? -4.773 33.562 16.516 1 98.75 193 ALA A CA 1
ATOM 1467 C C . ALA A 1 193 ? -4.637 33.625 15 1 98.75 193 ALA A C 1
ATOM 1469 O O . ALA A 1 193 ? -4.43 34.688 14.422 1 98.75 193 ALA A O 1
ATOM 1470 N N . LEU A 1 194 ? -4.719 32.5 14.359 1 98.81 194 LEU A N 1
ATOM 1471 C CA . LEU A 1 194 ? -4.461 32.406 12.922 1 98.81 194 LEU A CA 1
ATOM 1472 C C . LEU A 1 194 ? -5.73 32.719 12.125 1 98.81 194 LEU A C 1
ATOM 1474 O O . LEU A 1 194 ? -6.836 32.406 12.586 1 98.81 194 LEU A O 1
ATOM 1478 N N . LYS A 1 195 ? -5.566 33.188 10.961 1 98.31 195 LYS A N 1
ATOM 1479 C CA . LYS A 1 195 ? -6.672 33.406 10.023 1 98.31 195 LYS A CA 1
ATOM 1480 C C . LYS A 1 195 ? -6.875 32.156 9.148 1 98.31 195 LYS A C 1
ATOM 1482 O O . LYS A 1 195 ? -7.988 31.891 8.688 1 98.31 195 LYS A O 1
ATOM 1487 N N . VAL A 1 196 ? -5.809 31.422 8.883 1 98.62 196 VAL A N 1
ATOM 1488 C CA . VAL A 1 196 ? -5.883 30.219 8.078 1 98.62 196 VAL A CA 1
ATOM 1489 C C . VAL A 1 196 ? -6.277 29.031 8.953 1 98.62 196 VAL A C 1
ATOM 1491 O O . VAL A 1 196 ? -6.047 29.047 10.172 1 98.62 196 VAL A O 1
ATOM 1494 N N . PRO A 1 197 ? -6.875 27.969 8.344 1 98.88 197 PRO A N 1
ATOM 1495 C CA . PRO A 1 197 ? -7.289 26.812 9.141 1 98.88 197 PRO A CA 1
ATOM 1496 C C . PRO A 1 197 ? -6.105 26.062 9.75 1 98.88 197 PRO A C 1
ATOM 1498 O O . PRO A 1 197 ? -5.016 26.031 9.164 1 98.88 197 PRO A O 1
ATOM 1501 N N . THR A 1 198 ? -6.312 25.438 10.875 1 98.94 198 THR A N 1
ATOM 1502 C CA . THR A 1 198 ? -5.352 24.562 11.531 1 98.94 198 THR A CA 1
ATOM 1503 C C . THR A 1 198 ? -5.816 23.109 11.453 1 98.94 198 THR A C 1
ATOM 1505 O O . THR A 1 198 ? -7.016 22.828 11.547 1 98.94 198 THR A O 1
ATOM 1508 N N . ILE A 1 199 ? -4.918 22.219 11.211 1 98.94 199 ILE A N 1
ATOM 1509 C CA . ILE A 1 199 ? -5.156 20.781 11.258 1 98.94 199 ILE A CA 1
ATOM 1510 C C . ILE A 1 199 ? -4.379 20.172 12.414 1 98.94 199 ILE A C 1
ATOM 1512 O O . ILE A 1 199 ? -3.154 20.297 12.492 1 98.94 199 ILE A O 1
ATOM 1516 N N . GLY A 1 200 ? -5.07 19.516 13.297 1 98.75 200 GLY A N 1
ATOM 1517 C CA . GLY A 1 200 ? -4.414 18.969 14.469 1 98.75 200 GLY A CA 1
ATOM 1518 C C . GLY A 1 200 ? -4.102 17.484 14.352 1 98.75 200 GLY A C 1
ATOM 1519 O O . GLY A 1 200 ? -4.863 16.734 13.734 1 98.75 200 GLY A O 1
ATOM 1520 N N . ILE A 1 201 ? -3.086 17.031 14.914 1 98.38 201 ILE A N 1
ATOM 1521 C CA . ILE A 1 201 ? -2.762 15.648 15.234 1 98.38 201 ILE A CA 1
ATOM 1522 C C . ILE A 1 201 ? -2.092 15.578 16.609 1 98.38 201 ILE A C 1
ATOM 1524 O O . ILE A 1 201 ? -0.933 15.969 16.766 1 98.38 201 ILE A O 1
ATOM 1528 N N . GLY A 1 202 ? -2.867 15.102 17.547 1 97.5 202 GLY A N 1
ATOM 1529 C CA . GLY A 1 202 ? -2.42 15.227 18.922 1 97.5 202 GLY A CA 1
ATOM 1530 C C . GLY A 1 202 ? -2.342 16.672 19.406 1 97.5 202 GLY A C 1
ATOM 1531 O O . GLY A 1 202 ? -1.379 17.062 20.062 1 97.5 202 GLY A O 1
ATOM 1532 N N . ALA A 1 203 ? -3.254 17.453 19 1 98 203 ALA A N 1
ATOM 1533 C CA . ALA A 1 203 ? -3.219 18.875 19.312 1 98 203 ALA A CA 1
ATOM 1534 C C . ALA A 1 203 ? -4.578 19.359 19.812 1 98 203 ALA A C 1
ATOM 1536 O O . ALA A 1 203 ? -4.832 20.562 19.859 1 98 203 ALA A O 1
ATOM 1537 N N . GLY A 1 204 ? -5.496 18.406 20.094 1 96.56 204 GLY A N 1
ATOM 1538 C CA . GLY A 1 204 ? -6.77 18.766 20.688 1 96.56 204 GLY A CA 1
ATOM 1539 C C . GLY A 1 204 ? -7.844 19.078 19.656 1 96.56 204 GLY A C 1
ATOM 1540 O O . GLY A 1 204 ? -7.547 19.219 18.469 1 96.56 204 GLY A O 1
ATOM 1541 N N . ALA A 1 205 ? -9.078 19.25 20.094 1 97.38 205 ALA A N 1
ATOM 1542 C CA . ALA A 1 205 ? -10.258 19.312 19.219 1 97.38 205 ALA A CA 1
ATOM 1543 C C . ALA A 1 205 ? -10.523 20.734 18.75 1 97.38 205 ALA A C 1
ATOM 1545 O O . ALA A 1 205 ? -11.32 20.969 17.844 1 97.38 205 ALA A O 1
ATOM 1546 N N . SER A 1 206 ? -9.797 21.688 19.312 1 97.88 206 SER A N 1
ATOM 1547 C CA . SER A 1 206 ? -10.07 23.094 19 1 97.88 206 SER A CA 1
ATOM 1548 C C . SER A 1 206 ? -9.516 23.469 17.625 1 97.88 206 SER A C 1
ATOM 1550 O O . SER A 1 206 ? -9.867 24.516 17.078 1 97.88 206 SER A O 1
ATOM 1552 N N . CYS A 1 207 ? -8.602 22.625 17.078 1 98.69 207 CYS A N 1
ATOM 1553 C CA . CYS A 1 207 ? -8.125 22.875 15.727 1 98.69 207 CYS A CA 1
ATOM 1554 C C . CYS A 1 207 ? -9.273 22.844 14.727 1 98.69 207 CYS A C 1
ATOM 1556 O O . CYS A 1 207 ? -10.328 22.266 15.008 1 98.69 207 CYS A O 1
ATOM 1558 N N . ASP A 1 208 ? -9.086 23.438 13.578 1 98.81 208 ASP A N 1
ATOM 1559 C CA . ASP A 1 208 ? -10.133 23.531 12.562 1 98.81 208 ASP A CA 1
ATOM 1560 C C . ASP A 1 208 ? -10.328 22.188 11.852 1 98.81 208 ASP A C 1
ATOM 1562 O O . ASP A 1 208 ? -11.289 22.016 11.094 1 98.81 208 ASP A O 1
ATOM 1566 N N . GLY A 1 209 ? -9.516 21.234 12.008 1 98.81 209 GLY A N 1
ATOM 1567 C CA . GLY A 1 209 ? -9.594 19.875 11.477 1 98.81 209 GLY A CA 1
ATOM 1568 C C . GLY A 1 209 ? -8.648 18.906 12.156 1 98.81 209 GLY A C 1
ATOM 1569 O O . GLY A 1 209 ? -7.926 19.281 13.086 1 98.81 209 GLY A O 1
ATOM 1570 N N . GLN A 1 210 ? -8.672 17.688 11.781 1 98.88 210 GLN A N 1
ATOM 1571 C CA . GLN A 1 210 ? -7.832 16.625 12.328 1 98.88 210 GLN A CA 1
ATOM 1572 C C . GLN A 1 210 ? -7.242 15.766 11.211 1 98.88 210 GLN A C 1
ATOM 1574 O O . GLN A 1 210 ? -7.883 15.547 10.18 1 98.88 210 GLN A O 1
ATOM 1579 N N . VAL A 1 211 ? -6.047 15.297 11.453 1 98.81 211 VAL A N 1
ATOM 1580 C CA . VAL A 1 211 ? -5.461 14.289 10.57 1 98.81 211 VAL A CA 1
ATOM 1581 C C . VAL A 1 211 ? -4.992 13.094 11.391 1 98.81 211 VAL A C 1
ATOM 1583 O O . VAL A 1 211 ? -4.539 13.25 12.531 1 98.81 211 VAL A O 1
ATOM 1586 N N . LEU A 1 212 ? -5.125 11.914 10.883 1 98.56 212 LEU A N 1
ATOM 1587 C CA . LEU A 1 212 ? -4.535 10.695 11.422 1 98.56 212 LEU A CA 1
ATOM 1588 C C . LEU A 1 212 ? -3.844 9.891 10.328 1 98.56 212 LEU A C 1
ATOM 1590 O O . LEU A 1 212 ? -4.207 9.992 9.148 1 98.56 212 LEU A O 1
ATOM 1594 N N . VAL A 1 213 ? -2.791 9.219 10.68 1 97.94 213 VAL A N 1
ATOM 1595 C CA . VAL A 1 213 ? -2.23 8.18 9.82 1 97.94 213 VAL A CA 1
ATOM 1596 C C . VAL A 1 213 ? -3.207 7.012 9.711 1 97.94 213 VAL A C 1
ATOM 1598 O O . VAL A 1 213 ? -3.6 6.43 10.727 1 97.94 213 VAL A O 1
ATOM 1601 N N . TRP A 1 214 ? -3.588 6.629 8.508 1 98 214 TRP A N 1
ATOM 1602 C CA . TRP A 1 214 ? -4.707 5.711 8.32 1 98 214 TRP A CA 1
ATOM 1603 C C . TRP A 1 214 ? -4.422 4.363 8.977 1 98 214 TRP A C 1
ATOM 1605 O O . TRP A 1 214 ? -5.316 3.752 9.562 1 98 214 TRP A O 1
ATOM 1615 N N . SER A 1 215 ? -3.178 3.875 8.867 1 97.31 215 SER A N 1
ATOM 1616 C CA . SER A 1 215 ? -2.844 2.562 9.414 1 97.31 215 SER A CA 1
ATOM 1617 C C . SER A 1 215 ? -2.922 2.559 10.938 1 97.31 215 SER A C 1
ATOM 1619 O O . SER A 1 215 ? -3.201 1.524 11.547 1 97.31 215 SER A O 1
ATOM 1621 N N . ASP A 1 216 ? -2.674 3.746 11.562 1 97.06 216 ASP A N 1
ATOM 1622 C CA . ASP A 1 216 ? -2.871 3.896 13 1 97.06 216 ASP A CA 1
ATOM 1623 C C . ASP A 1 216 ? -4.355 3.979 13.352 1 97.06 216 ASP A C 1
ATOM 1625 O O . ASP A 1 216 ? -4.832 3.273 14.242 1 97.06 216 ASP A O 1
ATOM 1629 N N . ALA A 1 217 ? -5.031 4.777 12.617 1 97.81 217 ALA A N 1
ATOM 1630 C CA . ALA A 1 217 ? -6.441 5.051 12.875 1 97.81 217 ALA A CA 1
ATOM 1631 C C . ALA A 1 217 ? -7.285 3.789 12.727 1 97.81 217 ALA A C 1
ATOM 1633 O O . ALA A 1 217 ? -8.266 3.596 13.453 1 97.81 217 ALA A O 1
ATOM 1634 N N . PHE A 1 218 ? -6.859 2.973 11.781 1 98.06 218 PHE A N 1
ATOM 1635 C CA . PHE A 1 218 ? -7.695 1.812 11.5 1 98.06 218 PHE A CA 1
ATOM 1636 C C . PHE A 1 218 ? -7.031 0.533 12 1 98.06 218 PHE A C 1
ATOM 1638 O O . PHE A 1 218 ? -7.418 -0.568 11.602 1 98.06 218 PHE A O 1
ATOM 1645 N N . GLY A 1 219 ? -6.023 0.656 12.805 1 97.19 219 GLY A N 1
ATOM 1646 C CA . GLY A 1 219 ? -5.469 -0.423 13.609 1 97.19 219 GLY A CA 1
ATOM 1647 C C . GLY A 1 219 ? -4.746 -1.471 12.781 1 97.19 219 GLY A C 1
ATOM 1648 O O . GLY A 1 219 ? -4.781 -2.658 13.109 1 97.19 219 GLY A O 1
ATOM 1649 N N . PHE A 1 220 ? -4.164 -1.069 11.688 1 97.25 220 PHE A N 1
ATOM 1650 C CA . PHE A 1 220 ? -3.381 -2.004 10.883 1 97.25 220 PHE A CA 1
ATOM 1651 C C . PHE A 1 220 ? -1.937 -2.051 11.367 1 97.25 220 PHE A C 1
ATOM 1653 O O . PHE A 1 220 ? -1.276 -3.088 11.273 1 97.25 220 PHE A O 1
ATOM 1660 N N . TYR A 1 221 ? -1.449 -0.919 11.711 1 92.44 221 TYR A N 1
ATOM 1661 C CA . TYR A 1 221 ? -0.095 -0.807 12.242 1 92.44 221 TYR A CA 1
ATOM 1662 C C . TYR A 1 221 ? -0.073 -1.053 13.75 1 92.44 221 TYR A C 1
ATOM 1664 O O . TYR A 1 221 ? -0.663 -0.29 14.516 1 92.44 221 TYR A O 1
ATOM 1672 N N . ASP A 1 222 ? 0.618 -2.125 14.188 1 85.56 222 ASP A N 1
ATOM 1673 C CA . ASP A 1 222 ? 0.434 -2.49 15.594 1 85.56 222 ASP A CA 1
ATOM 1674 C C . ASP A 1 222 ? 1.766 -2.49 16.344 1 85.56 222 ASP A C 1
ATOM 1676 O O . ASP A 1 222 ? 1.862 -3.027 17.453 1 85.56 222 ASP A O 1
ATOM 1680 N N . GLU A 1 223 ? 2.742 -1.968 15.781 1 81.81 223 GLU A N 1
ATOM 1681 C CA . GLU A 1 223 ? 4.031 -1.913 16.469 1 81.81 223 GLU A CA 1
ATOM 1682 C C . GLU A 1 223 ? 3.982 -0.957 17.656 1 81.81 223 GLU A C 1
ATOM 1684 O O . GLU A 1 223 ? 4.516 -1.259 18.719 1 81.81 223 GLU A O 1
ATOM 1689 N N . PHE A 1 224 ? 3.412 0.195 17.406 1 79.88 224 PHE A N 1
ATOM 1690 C CA . PHE A 1 224 ? 3.184 1.166 18.469 1 79.88 224 PHE A CA 1
ATOM 1691 C C . PHE A 1 224 ? 1.939 1.999 18.188 1 79.88 224 PHE A C 1
ATOM 1693 O O . PHE A 1 224 ? 1.478 2.062 17.047 1 79.88 224 PHE A O 1
ATOM 1700 N N . ARG A 1 225 ? 1.298 2.484 19.281 1 85.25 225 ARG A N 1
ATOM 1701 C CA . ARG A 1 225 ? 0.121 3.34 19.188 1 85.25 225 ARG A CA 1
ATOM 1702 C C . ARG A 1 225 ? 0.314 4.637 19.969 1 85.25 225 ARG A C 1
ATOM 1704 O O . ARG A 1 225 ? 0.291 4.633 21.188 1 85.25 225 ARG A O 1
ATOM 1711 N N . PRO A 1 226 ? 0.352 5.719 19.172 1 89.56 226 PRO A N 1
ATOM 1712 C CA . PRO A 1 226 ? 0.423 6.992 19.891 1 89.56 226 PRO A CA 1
ATOM 1713 C C . PRO A 1 226 ? -0.827 7.266 20.734 1 89.56 226 PRO A C 1
ATOM 1715 O O . PRO A 1 226 ? -1.929 6.863 20.344 1 89.56 226 PRO A O 1
ATOM 1718 N N . LYS A 1 227 ? -0.681 7.996 21.797 1 90.5 227 LYS A N 1
ATOM 1719 C CA . LYS A 1 227 ? -1.768 8.312 22.719 1 90.5 227 LYS A CA 1
ATOM 1720 C C . LYS A 1 227 ? -2.902 9.039 22 1 90.5 227 LYS A C 1
ATOM 1722 O O . LYS A 1 227 ? -4.078 8.828 22.312 1 90.5 227 LYS A O 1
ATOM 1727 N N . PHE A 1 228 ? -2.58 9.773 21.062 1 95.31 228 PHE A N 1
ATOM 1728 C CA . PHE A 1 228 ? -3.555 10.672 20.453 1 95.31 228 PHE A CA 1
ATOM 1729 C C . PHE A 1 228 ? -4.375 9.945 19.406 1 95.31 228 PHE A C 1
ATOM 1731 O O . PHE A 1 228 ? -5.285 10.523 18.812 1 95.31 228 PHE A O 1
ATOM 1738 N N . VAL A 1 229 ? -4.082 8.672 19.172 1 96.38 229 VAL A N 1
ATOM 1739 C CA . VAL A 1 229 ? -4.762 7.938 18.109 1 96.38 229 VAL A CA 1
ATOM 1740 C C . VAL A 1 229 ? -5.945 7.164 18.688 1 96.38 229 VAL A C 1
ATOM 1742 O O . VAL A 1 229 ? -5.766 6.332 19.578 1 96.38 229 VAL A O 1
ATOM 1745 N N . LYS A 1 230 ? -7.066 7.457 18.281 1 96.88 230 LYS A N 1
ATOM 1746 C CA . LYS A 1 230 ? -8.219 6.578 18.453 1 96.88 230 LYS A CA 1
ATOM 1747 C C . LYS A 1 230 ? -8.32 5.566 17.328 1 96.88 230 LYS A C 1
ATOM 1749 O O . LYS A 1 230 ? -8.227 5.93 16.141 1 96.88 230 LYS A O 1
ATOM 1754 N N . ARG A 1 231 ? -8.539 4.352 17.656 1 97.12 231 ARG A N 1
ATOM 1755 C CA . ARG A 1 231 ? -8.711 3.322 16.641 1 97.12 231 ARG A CA 1
ATOM 1756 C C . ARG A 1 231 ? -10.188 3.119 16.312 1 97.12 231 ARG A C 1
ATOM 1758 O O . ARG A 1 231 ? -11.016 2.967 17.219 1 97.12 231 ARG A O 1
ATOM 1765 N N . TYR A 1 232 ? -10.461 3.195 15.109 1 98.12 232 TYR A N 1
ATOM 1766 C CA . TYR A 1 232 ? -11.828 3.029 14.633 1 98.12 232 TYR A CA 1
ATOM 1767 C C . TYR A 1 232 ? -12.055 1.612 14.117 1 98.12 232 TYR A C 1
ATOM 1769 O O . TYR A 1 232 ? -13.188 1.234 13.805 1 98.12 232 TYR A O 1
ATOM 1777 N N . MET A 1 233 ? -11.031 0.861 14.023 1 97.19 233 MET A N 1
ATOM 1778 C CA . MET A 1 233 ? -11.039 -0.525 13.562 1 97.19 233 MET A CA 1
ATOM 1779 C C . MET A 1 233 ? -9.844 -1.29 14.109 1 97.19 233 MET A C 1
ATOM 1781 O O . MET A 1 233 ? -8.805 -0.696 14.406 1 97.19 233 MET A O 1
ATOM 1785 N N . ASP A 1 234 ? -10.008 -2.561 14.32 1 97.06 234 ASP A N 1
ATOM 1786 C CA . ASP A 1 234 ? -8.906 -3.441 14.688 1 97.06 234 ASP A CA 1
ATOM 1787 C C . ASP A 1 234 ? -8.367 -4.184 13.469 1 97.06 234 ASP A C 1
ATOM 1789 O O . ASP A 1 234 ? -8.445 -5.414 13.398 1 97.06 234 ASP A O 1
ATOM 1793 N N . GLY A 1 235 ? -7.77 -3.402 12.578 1 97.81 235 GLY A N 1
ATOM 1794 C CA . GLY A 1 235 ? -7.434 -3.883 11.25 1 97.81 235 GLY A CA 1
ATOM 1795 C C . GLY A 1 235 ? -6.469 -5.055 11.258 1 97.81 235 GLY A C 1
ATOM 1796 O O . GLY A 1 235 ? -6.66 -6.031 10.531 1 97.81 235 GLY A O 1
ATOM 1797 N N . ALA A 1 236 ? -5.426 -5.004 12.109 1 97.75 236 ALA A N 1
ATOM 1798 C CA . ALA A 1 236 ? -4.398 -6.039 12.148 1 97.75 236 ALA A CA 1
ATOM 1799 C C . ALA A 1 236 ? -4.996 -7.395 12.516 1 97.75 236 ALA A C 1
ATOM 1801 O O . ALA A 1 236 ? -4.762 -8.391 11.828 1 97.75 236 ALA A O 1
ATOM 1802 N N . ASN A 1 237 ? -5.773 -7.406 13.555 1 97.75 237 ASN A N 1
ATOM 1803 C CA . ASN A 1 237 ? -6.359 -8.672 13.992 1 97.75 237 ASN A CA 1
ATOM 1804 C C . ASN A 1 237 ? -7.363 -9.203 12.977 1 97.75 237 ASN A C 1
ATOM 1806 O O . ASN A 1 237 ? -7.453 -10.414 12.766 1 97.75 237 ASN A O 1
ATOM 1810 N N . LEU A 1 238 ? -8.133 -8.281 12.406 1 98.12 238 LEU A N 1
ATOM 1811 C CA . LEU A 1 238 ? -9.078 -8.703 11.375 1 98.12 238 LEU A CA 1
ATOM 1812 C C . LEU A 1 238 ? -8.359 -9.352 10.203 1 98.12 238 LEU A C 1
ATOM 1814 O O . LEU A 1 238 ? -8.789 -10.391 9.703 1 98.12 238 LEU A O 1
ATOM 1818 N N . ILE A 1 239 ? -7.246 -8.773 9.797 1 98.44 239 ILE A N 1
ATOM 1819 C CA . ILE A 1 239 ? -6.469 -9.305 8.688 1 98.44 239 ILE A CA 1
ATOM 1820 C C . ILE A 1 239 ? -5.852 -10.648 9.078 1 98.44 239 ILE A C 1
ATOM 1822 O O . ILE A 1 239 ? -5.871 -11.594 8.289 1 98.44 239 ILE A O 1
ATOM 1826 N N . ARG A 1 240 ? -5.305 -10.719 10.289 1 98.25 240 ARG A N 1
ATOM 1827 C CA . ARG A 1 240 ? -4.699 -11.969 10.742 1 98.25 240 ARG A CA 1
ATOM 1828 C C . ARG A 1 240 ? -5.723 -13.094 10.773 1 98.25 240 ARG A C 1
ATOM 1830 O O . ARG A 1 240 ? -5.426 -14.219 10.359 1 98.25 240 ARG A O 1
ATOM 1837 N N . GLU A 1 241 ? -6.898 -12.75 11.227 1 98.56 241 GLU A N 1
ATOM 1838 C CA . GLU A 1 241 ? -7.961 -13.75 11.273 1 98.56 241 GLU A CA 1
ATOM 1839 C C . GLU A 1 241 ? -8.367 -14.188 9.867 1 98.56 241 GLU A C 1
ATOM 1841 O O . GLU A 1 241 ? -8.539 -15.383 9.609 1 98.56 241 GLU A O 1
ATOM 1846 N N . ALA A 1 242 ? -8.531 -13.234 8.984 1 98.69 242 ALA A N 1
ATOM 1847 C CA . ALA A 1 242 ? -8.875 -13.547 7.602 1 98.69 242 ALA A CA 1
ATOM 1848 C C . ALA A 1 242 ? -7.793 -14.414 6.949 1 98.69 242 ALA A C 1
ATOM 1850 O O . ALA A 1 242 ? -8.102 -15.391 6.262 1 98.69 242 ALA A O 1
ATOM 1851 N N . MET A 1 243 ? -6.555 -14.031 7.168 1 98.75 243 MET A N 1
ATOM 1852 C CA . MET A 1 243 ? -5.426 -14.781 6.617 1 98.75 243 MET A CA 1
ATOM 1853 C C . MET A 1 243 ? -5.375 -16.188 7.184 1 98.75 243 MET A C 1
ATOM 1855 O O . MET A 1 243 ? -5.125 -17.156 6.453 1 98.75 243 MET A O 1
ATOM 1859 N N . LYS A 1 244 ? -5.562 -16.297 8.484 1 98.69 244 LYS A N 1
ATOM 1860 C CA . LYS A 1 244 ? -5.59 -17.594 9.141 1 98.69 244 LYS A CA 1
ATOM 1861 C C . LYS A 1 244 ? -6.688 -18.484 8.562 1 98.69 244 LYS A C 1
ATOM 1863 O O . LYS A 1 244 ? -6.465 -19.672 8.312 1 98.69 244 LYS A O 1
ATOM 1868 N N . ASN A 1 245 ? -7.859 -17.891 8.406 1 98.81 245 ASN A N 1
ATOM 1869 C CA . ASN A 1 245 ? -8.977 -18.641 7.848 1 98.81 245 ASN A CA 1
ATOM 1870 C C . ASN A 1 245 ? -8.672 -19.125 6.43 1 98.81 245 ASN A C 1
ATOM 1872 O O . ASN A 1 245 ? -8.945 -20.281 6.086 1 98.81 245 ASN A O 1
ATOM 1876 N N . TYR A 1 246 ? -8.125 -18.266 5.605 1 98.88 246 TYR A N 1
ATOM 1877 C CA . TYR A 1 246 ? -7.711 -18.641 4.258 1 98.88 246 TYR A CA 1
ATOM 1878 C C . TYR A 1 246 ? -6.695 -19.781 4.293 1 98.88 246 TYR A C 1
ATOM 1880 O O . TYR A 1 246 ? -6.863 -20.781 3.607 1 98.88 246 TYR A O 1
ATOM 1888 N N . ALA A 1 247 ? -5.676 -19.609 5.113 1 98.88 247 ALA A N 1
ATOM 1889 C CA . ALA A 1 247 ? -4.621 -20.625 5.234 1 98.88 247 ALA A CA 1
ATOM 1890 C C . ALA A 1 247 ? -5.199 -21.969 5.672 1 98.88 247 ALA A C 1
ATOM 1892 O O . ALA A 1 247 ? -4.867 -23 5.098 1 98.88 247 ALA A O 1
ATOM 1893 N N . ASP A 1 248 ? -6.074 -21.906 6.648 1 98.75 248 ASP A N 1
ATOM 1894 C CA . ASP A 1 248 ? -6.684 -23.125 7.176 1 98.75 248 ASP A CA 1
ATOM 1895 C C . ASP A 1 248 ? -7.516 -23.828 6.105 1 98.75 248 ASP A C 1
ATOM 1897 O O . ASP A 1 248 ? -7.469 -25.062 5.98 1 98.75 248 ASP A O 1
ATOM 1901 N N . GLU A 1 249 ? -8.227 -23.047 5.367 1 98.75 249 GLU A N 1
ATOM 1902 C CA . GLU A 1 249 ? -9.078 -23.656 4.348 1 98.75 249 GLU A CA 1
ATOM 1903 C C . GLU A 1 249 ? -8.242 -24.266 3.223 1 98.75 249 GLU A C 1
ATOM 1905 O O . GLU A 1 249 ? -8.594 -25.312 2.672 1 98.75 249 GLU A O 1
ATOM 1910 N N . VAL A 1 250 ? -7.148 -23.594 2.842 1 98.75 250 VAL A N 1
ATOM 1911 C CA . VAL A 1 250 ? -6.262 -24.156 1.822 1 98.75 250 VAL A CA 1
ATOM 1912 C C . VAL A 1 250 ? -5.641 -25.453 2.328 1 98.75 250 VAL A C 1
ATOM 1914 O O . VAL A 1 250 ? -5.711 -26.484 1.657 1 98.75 250 VAL A O 1
ATOM 1917 N N . ARG A 1 251 ? -5.102 -25.453 3.549 1 98.44 251 ARG A N 1
ATOM 1918 C CA . ARG A 1 251 ? -4.379 -26.594 4.109 1 98.44 251 ARG A CA 1
ATOM 1919 C C . ARG A 1 251 ? -5.312 -27.781 4.32 1 98.44 251 ARG A C 1
ATOM 1921 O O . ARG A 1 251 ? -4.898 -28.938 4.188 1 98.44 251 ARG A O 1
ATOM 1928 N N . ASN A 1 252 ? -6.543 -27.5 4.559 1 98.06 252 ASN A N 1
ATOM 1929 C CA . ASN A 1 252 ? -7.504 -28.562 4.816 1 98.06 252 ASN A CA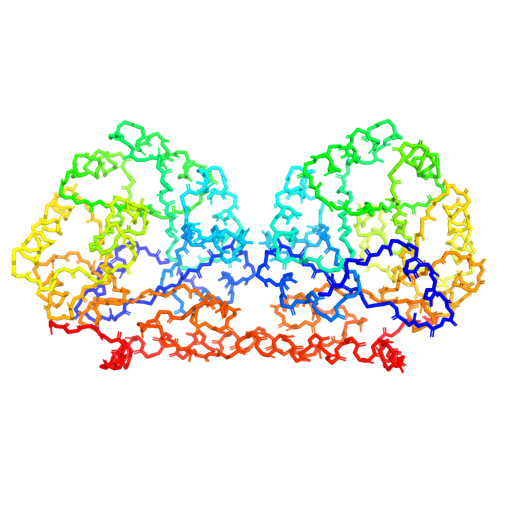 1
ATOM 1930 C C . ASN A 1 252 ? -8.352 -28.859 3.578 1 98.06 252 ASN A C 1
ATOM 1932 O O . ASN A 1 252 ? -9.367 -29.562 3.668 1 98.06 252 ASN A O 1
ATOM 1936 N N . ILE A 1 253 ? -8.055 -28.219 2.451 1 97.5 253 ILE A N 1
ATOM 1937 C CA . ILE A 1 253 ? -8.633 -28.469 1.138 1 97.5 253 ILE A CA 1
ATOM 1938 C C . ILE A 1 253 ? -10.117 -28.094 1.152 1 97.5 253 ILE A C 1
ATOM 1940 O O . ILE A 1 253 ? -10.945 -28.797 0.574 1 97.5 253 ILE A O 1
ATOM 1944 N N . LYS A 1 254 ? -10.469 -27.109 1.991 1 98.06 254 LYS A N 1
ATOM 1945 C CA . LYS A 1 254 ? -11.812 -26.547 2.002 1 98.06 254 LYS A CA 1
ATOM 1946 C C . LYS A 1 254 ? -11.961 -25.469 0.944 1 98.06 254 LYS A C 1
ATOM 1948 O O . LYS A 1 254 ? -13.07 -25.188 0.486 1 98.06 254 LYS A O 1
ATOM 1953 N N . PHE A 1 255 ? -10.969 -24.859 0.606 1 98.19 255 PHE A N 1
ATOM 1954 C CA . PHE A 1 255 ? -10.883 -23.922 -0.499 1 98.19 255 PHE A CA 1
ATOM 1955 C C . PHE A 1 255 ? -9.828 -24.359 -1.508 1 98.19 255 PHE A C 1
ATOM 1957 O O . PHE A 1 255 ? -8.75 -24.812 -1.127 1 98.19 255 PHE A O 1
ATOM 1964 N N . PRO A 1 256 ? -10.141 -24.125 -2.771 1 98 256 PRO A N 1
ATOM 1965 C CA . PRO A 1 256 ? -11.43 -23.719 -3.328 1 98 256 PRO A CA 1
ATOM 1966 C C . PRO A 1 256 ? -12.477 -24.828 -3.275 1 98 256 PRO A C 1
ATOM 1968 O O . PRO A 1 256 ? -12.141 -26 -3.459 1 98 256 PRO A O 1
ATOM 1971 N N . SER A 1 257 ? -13.711 -24.5 -2.949 1 96.81 257 SER A N 1
ATOM 1972 C CA . SER A 1 257 ? -14.852 -25.391 -3.145 1 96.81 257 SER A CA 1
ATOM 1973 C C . SER A 1 257 ? -15.375 -25.312 -4.574 1 96.81 257 SER A C 1
ATOM 1975 O O . SER A 1 257 ? -14.891 -24.516 -5.375 1 96.81 257 SER A O 1
ATOM 1977 N N . SER A 1 258 ? -16.344 -26.094 -4.836 1 94.69 258 SER A N 1
ATOM 1978 C CA . SER A 1 258 ? -16.875 -26.188 -6.191 1 94.69 258 SER A CA 1
ATOM 1979 C C . SER A 1 258 ? -17.359 -24.828 -6.688 1 94.69 258 SER A C 1
ATOM 1981 O O . SER A 1 258 ? -17.297 -24.531 -7.883 1 94.69 258 SER A O 1
ATOM 1983 N N . GLN A 1 259 ? -17.812 -23.969 -5.754 1 95.12 259 GLN A N 1
ATOM 1984 C CA . GLN A 1 259 ? -18.328 -22.641 -6.098 1 95.12 259 GLN A CA 1
ATOM 1985 C C . GLN A 1 259 ? -17.234 -21.766 -6.691 1 95.12 259 GLN A C 1
ATOM 1987 O O . GLN A 1 259 ? -17.516 -20.828 -7.441 1 95.12 259 GLN A O 1
ATOM 1992 N N . TYR A 1 260 ? -15.984 -22.109 -6.41 1 96.12 260 TYR A N 1
ATOM 1993 C CA . TYR A 1 260 ? -14.867 -21.266 -6.812 1 96.12 260 TYR A CA 1
ATOM 1994 C C . TYR A 1 260 ? -14.023 -21.953 -7.879 1 96.12 260 TYR A C 1
ATOM 1996 O O . TYR A 1 260 ? -12.852 -21.594 -8.07 1 96.12 260 TYR A O 1
ATOM 2004 N N . GLU A 1 261 ? -14.508 -22.938 -8.5 1 95.62 261 GLU A N 1
ATOM 2005 C CA . GLU A 1 261 ? -13.789 -23.703 -9.516 1 95.62 261 GLU A CA 1
ATOM 2006 C C . GLU A 1 261 ? -14.43 -23.562 -10.891 1 95.62 261 GLU A C 1
ATOM 2008 O O . GLU A 1 261 ? -15.586 -23.141 -10.992 1 95.62 261 GLU A O 1
ATOM 2013 N N . TYR A 1 262 ? -13.641 -23.844 -11.875 1 95.19 262 TYR A N 1
ATOM 2014 C CA . TYR A 1 262 ? -14.133 -23.875 -13.242 1 95.19 262 TYR A CA 1
ATOM 2015 C C . TYR A 1 262 ? -14.242 -25.312 -13.742 1 95.19 262 TYR A C 1
ATOM 2017 O O . TYR A 1 262 ? -13.414 -26.156 -13.406 1 95.19 262 TYR A O 1
ATOM 2025 N N . THR A 1 263 ? -15.281 -25.562 -14.445 1 90.88 263 THR A N 1
ATOM 2026 C CA . THR A 1 263 ? -15.492 -26.859 -15.07 1 90.88 263 THR A CA 1
ATOM 2027 C C . THR A 1 263 ? -15.539 -26.719 -16.594 1 90.88 263 THR A C 1
ATOM 2029 O O . THR A 1 263 ? -15.695 -25.609 -17.125 1 90.88 263 THR A O 1
ATOM 2032 N N . LYS A 1 264 ? -15.328 -27.844 -17.219 1 86.88 264 LYS A N 1
ATOM 2033 C CA . LYS A 1 264 ? -15.398 -27.875 -18.672 1 86.88 264 LYS A CA 1
ATOM 2034 C C . LYS A 1 264 ? -16.781 -27.484 -19.156 1 86.88 264 LYS A C 1
ATOM 2036 O O . LYS A 1 264 ? -17.781 -27.75 -18.484 1 86.88 264 LYS A O 1
ATOM 2041 N N . MET B 1 1 ? 10.562 -17.688 13.781 1 67.38 1 MET B N 1
ATOM 2042 C CA . MET B 1 1 ? 10.336 -18.891 12.984 1 67.38 1 MET B CA 1
ATOM 2043 C C . MET B 1 1 ? 11.312 -18.953 11.812 1 67.38 1 MET B C 1
ATOM 2045 O O . MET B 1 1 ? 11.812 -17.922 11.359 1 67.38 1 MET B O 1
ATOM 2049 N N . LYS B 1 2 ? 11.641 -20.141 11.375 1 89.75 2 LYS B N 1
ATOM 2050 C CA . LYS B 1 2 ? 12.664 -20.391 10.367 1 89.75 2 LYS B CA 1
ATOM 2051 C C . LYS B 1 2 ? 12.18 -20 8.977 1 89.75 2 LYS B C 1
ATOM 2053 O O . LYS B 1 2 ? 11.023 -20.219 8.633 1 89.75 2 LYS B O 1
ATOM 2058 N N . LYS B 1 3 ? 13.055 -19.344 8.234 1 96.25 3 LYS B N 1
ATOM 2059 C CA . LYS B 1 3 ? 12.797 -18.953 6.848 1 96.25 3 LYS B CA 1
ATOM 2060 C C . LYS B 1 3 ? 12.508 -20.188 5.98 1 96.25 3 LYS B C 1
ATOM 2062 O O . LYS B 1 3 ? 13.234 -21.172 6.031 1 96.25 3 LYS B O 1
ATOM 2067 N N . ILE B 1 4 ? 11.414 -20.141 5.188 1 98.25 4 ILE B N 1
ATOM 2068 C CA . ILE B 1 4 ? 11.008 -21.234 4.324 1 98.25 4 ILE B CA 1
ATOM 2069 C C . ILE B 1 4 ? 11.906 -21.297 3.092 1 98.25 4 ILE B C 1
ATOM 2071 O O . ILE B 1 4 ? 12.148 -20.266 2.451 1 98.25 4 ILE B O 1
ATOM 2075 N N . LYS B 1 5 ? 12.422 -22.484 2.836 1 97.62 5 LYS B N 1
ATOM 2076 C CA . LYS B 1 5 ? 13.266 -22.719 1.671 1 97.62 5 LYS B CA 1
ATOM 2077 C C . LYS B 1 5 ? 12.5 -23.438 0.572 1 97.62 5 LYS B C 1
ATOM 2079 O O . LYS B 1 5 ? 11.438 -24.016 0.824 1 97.62 5 LYS B O 1
ATOM 2084 N N . ILE B 1 6 ? 13.023 -23.312 -0.625 1 97.81 6 ILE B N 1
ATOM 2085 C CA . ILE B 1 6 ? 12.367 -23.922 -1.774 1 97.81 6 ILE B CA 1
ATOM 2086 C C . ILE B 1 6 ? 12.211 -25.422 -1.53 1 97.81 6 ILE B C 1
ATOM 2088 O O . ILE B 1 6 ? 11.211 -26.031 -1.93 1 97.81 6 ILE B O 1
ATOM 2092 N N . THR B 1 7 ? 13.18 -26.078 -0.91 1 97.69 7 THR B N 1
ATOM 2093 C CA . THR B 1 7 ? 13.148 -27.516 -0.642 1 97.69 7 THR B CA 1
ATOM 2094 C C . THR B 1 7 ? 12 -27.859 0.305 1 97.69 7 THR B C 1
ATOM 2096 O O . THR B 1 7 ? 11.398 -28.922 0.199 1 97.69 7 THR B O 1
ATOM 2099 N N . ASP B 1 8 ? 11.711 -26.922 1.283 1 98.19 8 ASP B N 1
ATOM 2100 C CA . ASP B 1 8 ? 10.562 -27.109 2.16 1 98.19 8 ASP B CA 1
ATOM 2101 C C . ASP B 1 8 ? 9.258 -27.172 1.357 1 98.19 8 ASP B C 1
ATOM 2103 O O . ASP B 1 8 ? 8.383 -27.984 1.655 1 98.19 8 ASP B O 1
ATOM 2107 N N . LEU B 1 9 ? 9.172 -26.344 0.368 1 98.62 9 LEU B N 1
ATOM 2108 C CA . LEU B 1 9 ? 7.965 -26.25 -0.443 1 98.62 9 LEU B CA 1
ATOM 2109 C C . LEU B 1 9 ? 7.832 -27.484 -1.348 1 98.62 9 LEU B C 1
ATOM 2111 O O . LEU B 1 9 ? 6.738 -28.031 -1.494 1 98.62 9 LEU B O 1
ATOM 2115 N N . ILE B 1 10 ? 8.922 -27.891 -1.945 1 98.06 10 ILE B N 1
ATOM 2116 C CA . ILE B 1 10 ? 8.922 -29.062 -2.807 1 98.06 10 ILE B CA 1
ATOM 2117 C C . ILE B 1 10 ? 8.516 -30.297 -1.997 1 98.06 10 ILE B C 1
ATOM 2119 O O . ILE B 1 10 ? 7.754 -31.141 -2.48 1 98.06 10 ILE B O 1
ATOM 2123 N N . ALA B 1 11 ? 8.914 -30.359 -0.777 1 97.94 11 ALA B N 1
ATOM 2124 C CA . ALA B 1 11 ? 8.633 -31.5 0.097 1 97.94 11 ALA B CA 1
ATOM 2125 C C . ALA B 1 11 ? 7.148 -31.547 0.46 1 97.94 11 ALA B C 1
ATOM 2127 O O . ALA B 1 11 ? 6.652 -32.594 0.915 1 97.94 11 ALA B O 1
ATOM 2128 N N . LYS B 1 12 ? 6.492 -30.469 0.246 1 98 12 LYS B N 1
ATOM 2129 C CA . LYS B 1 12 ? 5.074 -30.422 0.599 1 98 12 LYS B CA 1
ATOM 2130 C C . LYS B 1 12 ? 4.215 -31.094 -0.47 1 98 12 LYS B C 1
ATOM 2132 O O . LYS B 1 12 ? 3.055 -31.422 -0.223 1 98 12 LYS B O 1
ATOM 2137 N N . LYS B 1 13 ? 4.703 -31.25 -1.638 1 98.06 13 LYS B N 1
ATOM 2138 C CA . LYS B 1 13 ? 3.906 -31.844 -2.703 1 98.06 13 LYS B CA 1
ATOM 2139 C C . LYS B 1 13 ? 3.312 -33.188 -2.262 1 98.06 13 LYS B C 1
ATOM 2141 O O . LYS B 1 13 ? 4.02 -34.031 -1.704 1 98.06 13 LYS B O 1
ATOM 2146 N N . ASN B 1 14 ? 2.047 -33.406 -2.475 1 94.94 14 ASN B N 1
ATOM 2147 C CA . ASN B 1 14 ? 1.288 -34.594 -2.135 1 94.94 14 ASN B CA 1
ATOM 2148 C C . ASN B 1 14 ? 1.267 -34.844 -0.628 1 94.94 14 ASN B C 1
ATOM 2150 O O . ASN B 1 14 ? 0.977 -35.938 -0.178 1 94.94 14 ASN B O 1
ATOM 2154 N N . ARG B 1 15 ? 1.723 -33.938 0.245 1 96.88 15 ARG B N 1
ATOM 2155 C CA . ARG B 1 15 ? 1.753 -34.094 1.694 1 96.88 15 ARG B CA 1
ATOM 2156 C C . ARG B 1 15 ? 0.949 -33 2.387 1 96.88 15 ARG B C 1
ATOM 2158 O O . ARG B 1 15 ? 0.097 -33.281 3.23 1 96.88 15 ARG B O 1
ATOM 2165 N N . GLU B 1 16 ? 1.293 -31.766 2.086 1 97.88 16 GLU B N 1
ATOM 2166 C CA . GLU B 1 16 ? 0.655 -30.594 2.682 1 97.88 16 GLU B CA 1
ATOM 2167 C C . GLU B 1 16 ? 0.415 -29.516 1.638 1 97.88 16 GLU B C 1
ATOM 2169 O O . GLU B 1 16 ? 1.265 -29.281 0.777 1 97.88 16 GLU B O 1
ATOM 2174 N N . LYS B 1 17 ? -0.738 -28.828 1.725 1 98.88 17 LYS B N 1
ATOM 2175 C CA . LYS B 1 17 ? -1.05 -27.766 0.772 1 98.88 17 LYS B CA 1
ATOM 2176 C C . LYS B 1 17 ? -0.259 -26.5 1.083 1 98.88 17 LYS B C 1
ATOM 2178 O O . LYS B 1 17 ? -0.1 -26.125 2.25 1 98.88 17 LYS B O 1
ATOM 2183 N N . ILE B 1 18 ? 0.199 -25.828 0.04 1 98.88 18 ILE B N 1
ATOM 2184 C CA . ILE B 1 18 ? 0.993 -24.609 0.136 1 98.88 18 ILE B CA 1
ATOM 2185 C C . ILE B 1 18 ? 0.07 -23.391 0.14 1 98.88 18 ILE B C 1
ATOM 2187 O O . ILE B 1 18 ? -0.794 -23.266 -0.729 1 98.88 18 ILE B O 1
ATOM 2191 N N . VAL B 1 19 ? 0.254 -22.5 1.118 1 98.94 19 VAL B N 1
ATOM 2192 C CA . VAL B 1 19 ? -0.524 -21.266 1.229 1 98.94 19 VAL B CA 1
ATOM 2193 C C . VAL B 1 19 ? 0.282 -20.094 0.679 1 98.94 19 VAL B C 1
ATOM 2195 O O . VAL B 1 19 ? 1.342 -19.75 1.213 1 98.94 19 VAL B O 1
ATOM 2198 N N . MET B 1 20 ? -0.229 -19.531 -0.413 1 98.94 20 MET B N 1
ATOM 2199 C CA . MET B 1 20 ? 0.402 -18.375 -1.025 1 98.94 20 MET B CA 1
ATOM 2200 C C . MET B 1 20 ? -0.562 -17.188 -1.066 1 98.94 20 MET B C 1
ATOM 2202 O O . MET B 1 20 ? -1.771 -17.375 -1.214 1 98.94 20 MET B O 1
ATOM 2206 N N . ILE B 1 21 ? -0.055 -15.977 -0.843 1 98.88 21 ILE B N 1
ATOM 2207 C CA . ILE B 1 21 ? -0.828 -14.742 -0.913 1 98.88 21 ILE B CA 1
ATOM 2208 C C . ILE B 1 21 ? 0.041 -13.625 -1.476 1 98.88 21 ILE B C 1
ATOM 2210 O O . ILE B 1 21 ? 1.268 -13.656 -1.351 1 98.88 21 ILE B O 1
ATOM 2214 N N . THR B 1 22 ? -0.57 -12.711 -2.15 1 98.81 22 THR B N 1
ATOM 2215 C CA . THR B 1 22 ? 0.2 -11.562 -2.625 1 98.81 22 THR B CA 1
ATOM 2216 C C . THR B 1 22 ? 0.37 -10.531 -1.518 1 98.81 22 THR B C 1
ATOM 2218 O O . THR B 1 22 ? -0.426 -10.484 -0.578 1 98.81 22 THR B O 1
ATOM 2221 N N . ALA B 1 23 ? 1.357 -9.742 -1.592 1 98.69 23 ALA B N 1
ATOM 2222 C CA . ALA B 1 23 ? 1.563 -8.539 -0.795 1 98.69 23 ALA B CA 1
ATOM 2223 C C . ALA B 1 23 ? 2.379 -7.5 -1.565 1 98.69 23 ALA B C 1
ATOM 2225 O O . ALA B 1 23 ? 3.139 -7.852 -2.473 1 98.69 23 ALA B O 1
ATOM 2226 N N . TYR B 1 24 ? 2.258 -6.203 -1.132 1 98.44 24 TYR B N 1
ATOM 2227 C CA . TYR B 1 24 ? 2.877 -5.152 -1.93 1 98.44 24 TYR B CA 1
ATOM 2228 C C . TYR B 1 24 ? 3.66 -4.188 -1.047 1 98.44 24 TYR B C 1
ATOM 2230 O O . TYR B 1 24 ? 4.309 -3.266 -1.547 1 98.44 24 TYR B O 1
ATOM 2238 N N . ASP B 1 25 ? 3.539 -4.367 0.279 1 98.44 25 ASP B N 1
ATOM 2239 C CA . ASP B 1 25 ? 4.207 -3.488 1.233 1 98.44 25 ASP B CA 1
ATOM 2240 C C . ASP B 1 25 ? 4.598 -4.246 2.498 1 98.44 25 ASP B C 1
ATOM 2242 O O . ASP B 1 25 ? 4.324 -5.445 2.621 1 98.44 25 ASP B O 1
ATOM 2246 N N . ALA B 1 26 ? 5.332 -3.584 3.348 1 98.06 26 ALA B N 1
ATOM 2247 C CA . ALA B 1 26 ? 5.82 -4.203 4.574 1 98.06 26 ALA B CA 1
ATOM 2248 C C . ALA B 1 26 ? 4.676 -4.477 5.547 1 98.06 26 ALA B C 1
ATOM 2250 O O . ALA B 1 26 ? 4.676 -5.488 6.25 1 98.06 26 ALA B O 1
ATOM 2251 N N . LEU B 1 27 ? 3.711 -3.594 5.609 1 97.81 27 LEU B N 1
ATOM 2252 C CA . LEU B 1 27 ? 2.623 -3.682 6.574 1 97.81 27 LEU B CA 1
ATOM 2253 C C . LEU B 1 27 ? 1.848 -4.984 6.406 1 97.81 27 LEU B C 1
ATOM 2255 O O . LEU B 1 27 ? 1.777 -5.797 7.332 1 97.81 27 LEU B O 1
ATOM 2259 N N . PHE B 1 28 ? 1.375 -5.266 5.234 1 98.31 28 PHE B N 1
ATOM 2260 C CA . PHE B 1 28 ? 0.557 -6.453 5.012 1 98.31 28 PHE B CA 1
ATOM 2261 C C . PHE B 1 28 ? 1.423 -7.703 4.961 1 98.31 28 PHE B C 1
ATOM 2263 O O . PHE B 1 28 ? 1.001 -8.773 5.398 1 98.31 28 PHE B O 1
ATOM 2270 N N . ALA B 1 29 ? 2.629 -7.555 4.402 1 98.56 29 ALA B N 1
ATOM 2271 C CA . ALA B 1 29 ? 3.547 -8.695 4.426 1 98.56 29 ALA B CA 1
ATOM 2272 C C . ALA B 1 29 ? 3.75 -9.203 5.848 1 98.56 29 ALA B C 1
ATOM 2274 O O . ALA B 1 29 ? 3.75 -10.414 6.082 1 98.56 29 ALA B O 1
ATOM 2275 N N . ARG B 1 30 ? 3.912 -8.273 6.781 1 97.81 30 ARG B N 1
ATOM 2276 C CA . ARG B 1 30 ? 4.113 -8.641 8.18 1 97.81 30 ARG B CA 1
ATOM 2277 C C . ARG B 1 30 ? 2.895 -9.359 8.742 1 97.81 30 ARG B C 1
ATOM 2279 O O . ARG B 1 30 ? 3.031 -10.336 9.484 1 97.81 30 ARG B O 1
ATOM 2286 N N . LEU B 1 31 ? 1.753 -8.914 8.375 1 98.25 31 LEU B N 1
ATOM 2287 C CA . LEU B 1 31 ? 0.507 -9.469 8.898 1 98.25 31 LEU B CA 1
ATOM 2288 C C . LEU B 1 31 ? 0.242 -10.852 8.312 1 98.25 31 LEU B C 1
ATOM 2290 O O . LEU B 1 31 ? -0.464 -11.656 8.922 1 98.25 31 LEU B O 1
ATOM 2294 N N . PHE B 1 32 ? 0.809 -11.164 7.109 1 98.62 32 PHE B N 1
ATOM 2295 C CA . PHE B 1 32 ? 0.57 -12.414 6.406 1 98.62 32 PHE B CA 1
ATOM 2296 C C . PHE B 1 32 ? 1.629 -13.445 6.766 1 98.62 32 PHE B C 1
ATOM 2298 O O . PHE B 1 32 ? 1.404 -14.648 6.621 1 98.62 32 PHE B O 1
ATOM 2305 N N . ASP B 1 33 ? 2.762 -13.031 7.266 1 98.5 33 ASP B N 1
ATOM 2306 C CA . ASP B 1 33 ? 4.012 -13.781 7.277 1 98.5 33 ASP B CA 1
ATOM 2307 C C . ASP B 1 33 ? 3.875 -15.07 8.094 1 98.5 33 ASP B C 1
ATOM 2309 O O . ASP B 1 33 ? 4.391 -16.109 7.703 1 98.5 33 ASP B O 1
ATOM 2313 N N . ASP B 1 34 ? 3.135 -15 9.156 1 97.56 34 ASP B N 1
ATOM 2314 C CA . ASP B 1 34 ? 3.039 -16.141 10.055 1 97.56 34 ASP B CA 1
ATOM 2315 C C . ASP B 1 34 ? 2.133 -17.219 9.477 1 97.56 34 ASP B C 1
ATOM 2317 O O . ASP B 1 34 ? 2.16 -18.375 9.93 1 97.56 34 ASP B O 1
ATOM 2321 N N . TYR B 1 35 ? 1.382 -16.859 8.477 1 98.31 35 TYR B N 1
ATOM 2322 C CA . TYR B 1 35 ? 0.335 -17.766 8.031 1 98.31 35 TYR B CA 1
ATOM 2323 C C . TYR B 1 35 ? 0.621 -18.281 6.621 1 98.31 35 TYR B C 1
ATOM 2325 O O . TYR B 1 35 ? 0.117 -19.328 6.219 1 98.31 35 TYR B O 1
ATOM 2333 N N . ALA B 1 36 ? 1.388 -17.562 5.859 1 98.75 36 ALA B N 1
ATOM 2334 C CA . ALA B 1 36 ? 1.662 -17.891 4.465 1 98.75 36 ALA B CA 1
ATOM 2335 C C . ALA B 1 36 ? 2.945 -18.719 4.344 1 98.75 36 ALA B C 1
ATOM 2337 O O . ALA B 1 36 ? 3.924 -18.453 5.047 1 98.75 36 ALA B O 1
ATOM 2338 N N . ASP B 1 37 ? 2.955 -19.641 3.463 1 98.81 37 ASP B N 1
ATOM 2339 C CA . ASP B 1 37 ? 4.195 -20.312 3.082 1 98.81 37 ASP B CA 1
ATOM 2340 C C . ASP B 1 37 ? 4.988 -19.469 2.082 1 98.81 37 ASP B C 1
ATOM 2342 O O . ASP B 1 37 ? 6.219 -19.453 2.111 1 98.81 37 ASP B O 1
ATOM 2346 N N . MET B 1 38 ? 4.238 -18.781 1.191 1 98.88 38 MET B N 1
ATOM 2347 C CA . MET B 1 38 ? 4.816 -17.953 0.137 1 98.88 38 MET B CA 1
ATOM 2348 C C . MET B 1 38 ? 4.109 -16.609 0.055 1 98.88 38 MET B C 1
ATOM 2350 O O . MET B 1 38 ? 2.898 -16.531 0.258 1 98.88 38 MET B O 1
ATOM 2354 N N . ILE B 1 39 ? 4.867 -15.609 -0.232 1 98.94 39 ILE B N 1
ATOM 2355 C CA . ILE B 1 39 ? 4.32 -14.297 -0.547 1 98.94 39 ILE B CA 1
ATOM 2356 C C . ILE B 1 39 ? 4.766 -13.875 -1.945 1 98.94 39 ILE B C 1
ATOM 2358 O O . ILE B 1 39 ? 5.953 -13.953 -2.275 1 98.94 39 ILE B O 1
ATOM 2362 N N . LEU B 1 40 ? 3.797 -13.531 -2.736 1 98.88 40 LEU B N 1
ATOM 2363 C CA . LEU B 1 40 ? 4.043 -13.094 -4.109 1 98.88 40 LEU B CA 1
ATOM 2364 C C . LEU B 1 40 ? 3.908 -11.586 -4.234 1 98.88 40 LEU B C 1
ATOM 2366 O O . LEU B 1 40 ? 2.852 -11.023 -3.934 1 98.88 40 LEU B O 1
ATOM 2370 N N . VAL B 1 41 ? 4.988 -10.906 -4.59 1 98.81 41 VAL B N 1
ATOM 2371 C CA . VAL B 1 41 ? 4.855 -9.555 -5.113 1 98.81 41 VAL B CA 1
ATOM 2372 C C . VAL B 1 41 ? 4.441 -9.602 -6.582 1 98.81 41 VAL B C 1
ATOM 2374 O O . VAL B 1 41 ? 5.293 -9.688 -7.469 1 98.81 41 VAL B O 1
ATOM 2377 N N . GLY B 1 42 ? 3.189 -9.562 -6.789 1 97.88 42 GLY B N 1
ATOM 2378 C CA . GLY B 1 42 ? 2.643 -9.727 -8.125 1 97.88 42 GLY B CA 1
ATOM 2379 C C . GLY B 1 42 ? 2.451 -8.406 -8.852 1 97.88 42 GLY B C 1
ATOM 2380 O O . GLY B 1 42 ? 2.301 -7.355 -8.219 1 97.88 42 GLY B O 1
ATOM 2381 N N . ASP B 1 43 ? 2.412 -8.516 -10.172 1 95.75 43 ASP B N 1
ATOM 2382 C CA . ASP B 1 43 ? 2.188 -7.309 -10.953 1 95.75 43 ASP B CA 1
ATOM 2383 C C . ASP B 1 43 ? 0.74 -6.836 -10.836 1 95.75 43 ASP B C 1
ATOM 2385 O O . ASP B 1 43 ? 0.402 -5.734 -11.273 1 95.75 43 ASP B O 1
ATOM 2389 N N . SER B 1 44 ? -0.093 -7.602 -10.109 1 93.81 44 SER B N 1
ATOM 2390 C CA . SER B 1 44 ? -1.432 -7.164 -9.734 1 93.81 44 SER B CA 1
ATOM 2391 C C . SER B 1 44 ? -1.382 -5.867 -8.93 1 93.81 44 SER B C 1
ATOM 2393 O O . SER B 1 44 ? -2.385 -5.16 -8.82 1 93.81 44 SER B O 1
ATOM 2395 N N . LEU B 1 45 ? -0.214 -5.539 -8.398 1 95.06 45 LEU B N 1
ATOM 2396 C CA . LEU B 1 45 ? -0.074 -4.32 -7.605 1 95.06 45 LEU B CA 1
ATOM 2397 C C . LEU B 1 45 ? -0.327 -3.084 -8.461 1 95.06 45 LEU B C 1
ATOM 2399 O O . LEU B 1 45 ? -0.722 -2.035 -7.949 1 95.06 45 LEU B O 1
ATOM 2403 N N . ASN B 1 46 ? -0.129 -3.215 -9.797 1 95.12 46 ASN B N 1
ATOM 2404 C CA . ASN B 1 46 ? -0.404 -2.088 -10.68 1 95.12 46 ASN B CA 1
ATOM 2405 C C . ASN B 1 46 ? -1.88 -1.703 -10.656 1 95.12 46 ASN B C 1
ATOM 2407 O O . ASN B 1 46 ? -2.229 -0.543 -10.883 1 95.12 46 ASN B O 1
ATOM 2411 N N . MET B 1 47 ? -2.672 -2.654 -10.305 1 93.25 47 MET B N 1
ATOM 2412 C CA . MET B 1 47 ? -4.105 -2.4 -10.234 1 93.25 47 MET B CA 1
ATOM 2413 C C . MET B 1 47 ? -4.516 -1.963 -8.828 1 93.25 47 MET B C 1
ATOM 2415 O O . MET B 1 47 ? -4.941 -0.824 -8.625 1 93.25 47 MET B O 1
ATOM 2419 N N . SER B 1 48 ? -4.285 -2.814 -7.836 1 93.19 48 SER B N 1
ATOM 2420 C CA . SER B 1 48 ? -4.727 -2.533 -6.473 1 93.19 48 SER B CA 1
ATOM 2421 C C . SER B 1 48 ? -4.008 -1.318 -5.898 1 93.19 48 SER B C 1
ATOM 2423 O O . SER B 1 48 ? -4.648 -0.366 -5.449 1 93.19 48 SER B O 1
ATOM 2425 N N . PHE B 1 49 ? -2.662 -1.272 -5.973 1 96.81 49 PHE B N 1
ATOM 2426 C CA . PHE B 1 49 ? -1.865 -0.166 -5.457 1 96.81 49 PHE B CA 1
ATOM 2427 C C . PHE B 1 49 ? -1.912 1.024 -6.406 1 96.81 49 PHE B C 1
ATOM 2429 O O . PHE B 1 49 ? -2.143 2.158 -5.98 1 96.81 49 PHE B O 1
ATOM 2436 N N . GLY B 1 50 ? -1.733 0.728 -7.688 1 96.75 50 GLY B N 1
ATOM 2437 C CA . GLY B 1 50 ? -1.497 1.78 -8.664 1 96.75 50 GLY B CA 1
ATOM 2438 C C . GLY B 1 50 ? -2.777 2.385 -9.211 1 96.75 50 GLY B C 1
ATOM 2439 O O . GLY B 1 50 ? -2.754 3.461 -9.812 1 96.75 50 GLY B O 1
ATOM 2440 N N . GLY B 1 51 ? -3.859 1.675 -9.102 1 95.19 51 GLY B N 1
ATOM 2441 C CA . GLY B 1 51 ? -5.129 2.166 -9.617 1 95.19 51 GLY B CA 1
ATOM 2442 C C . GLY B 1 51 ? -5.277 1.981 -11.117 1 95.19 51 GLY B C 1
ATOM 2443 O O . GLY B 1 51 ? -6.18 2.555 -11.727 1 95.19 51 GLY B O 1
ATOM 2444 N N . ALA B 1 52 ? -4.391 1.22 -11.734 1 92.31 52 ALA B N 1
ATOM 2445 C CA . ALA B 1 52 ? -4.465 0.947 -13.172 1 92.31 52 ALA B CA 1
ATOM 2446 C C . ALA B 1 52 ? -5.535 -0.099 -13.477 1 92.31 52 ALA B C 1
ATOM 2448 O O . ALA B 1 52 ? -5.984 -0.816 -12.578 1 92.31 52 ALA B O 1
ATOM 2449 N N . ASN B 1 53 ? -5.902 -0.203 -14.703 1 88.5 53 ASN B N 1
ATOM 2450 C CA . ASN B 1 53 ? -6.941 -1.147 -15.102 1 88.5 53 ASN B CA 1
ATOM 2451 C C . ASN B 1 53 ? -6.348 -2.482 -15.539 1 88.5 53 ASN B C 1
ATOM 2453 O O . ASN B 1 53 ? -7.082 -3.438 -15.797 1 88.5 53 ASN B O 1
ATOM 2457 N N . GLU B 1 54 ? -5.012 -2.518 -15.609 1 88.94 54 GLU B N 1
ATOM 2458 C CA . GLU B 1 54 ? -4.332 -3.744 -16.016 1 88.94 54 GLU B CA 1
ATOM 2459 C C . GLU B 1 54 ? -2.953 -3.852 -15.383 1 88.94 54 GLU B C 1
ATOM 2461 O O . GLU B 1 54 ? -2.49 -2.914 -14.727 1 88.94 54 GLU B O 1
ATOM 2466 N N . THR B 1 55 ? -2.258 -4.922 -15.633 1 90.38 55 THR B N 1
ATOM 2467 C CA . THR B 1 55 ? -0.989 -5.184 -14.969 1 90.38 55 THR B CA 1
ATOM 2468 C C . THR B 1 55 ? 0.182 -4.723 -15.828 1 90.38 55 THR B C 1
ATOM 2470 O O . THR B 1 55 ? 1.314 -4.633 -15.352 1 90.38 55 THR B O 1
ATOM 2473 N N . LEU B 1 56 ? 0.199 -4.406 -17.078 1 89.56 56 LEU B N 1
ATOM 2474 C CA . LEU B 1 56 ? 1.249 -4.277 -18.078 1 89.56 56 LEU B CA 1
ATOM 2475 C C . LEU B 1 56 ? 2.127 -3.062 -17.797 1 89.56 56 LEU B C 1
ATOM 2477 O O . LEU B 1 56 ? 3.283 -3.014 -18.219 1 89.56 56 LEU B O 1
ATOM 2481 N N . GLY B 1 57 ? 1.693 -2.107 -17.109 1 92.44 57 GLY B N 1
ATOM 2482 C CA . GLY B 1 57 ? 2.375 -0.825 -17.062 1 92.44 57 GLY B CA 1
ATOM 2483 C C . GLY B 1 57 ? 3.389 -0.73 -15.93 1 92.44 57 GLY B C 1
ATOM 2484 O O . GLY B 1 57 ? 4.082 0.28 -15.797 1 92.44 57 GLY B O 1
ATOM 2485 N N . ILE B 1 58 ? 3.648 -1.728 -15.211 1 96.38 58 ILE B N 1
ATOM 2486 C CA . ILE B 1 58 ? 4.562 -1.666 -14.078 1 96.38 58 ILE B CA 1
ATOM 2487 C C . ILE B 1 58 ? 5.965 -2.066 -14.523 1 96.38 58 ILE B C 1
ATOM 2489 O O . ILE B 1 58 ? 6.129 -2.963 -15.352 1 96.38 58 ILE B O 1
ATOM 2493 N N . SER B 1 59 ? 7.016 -1.443 -13.992 1 97.5 59 SER B N 1
ATOM 2494 C CA . SER B 1 59 ? 8.406 -1.66 -14.391 1 97.5 59 SER B CA 1
ATOM 2495 C C . SER B 1 59 ? 9.109 -2.607 -13.43 1 97.5 59 SER B C 1
ATOM 2497 O O . SER B 1 59 ? 8.609 -2.887 -12.336 1 97.5 59 SER B O 1
ATOM 2499 N N . VAL B 1 60 ? 10.281 -3.078 -13.859 1 98.56 60 VAL B N 1
ATOM 2500 C CA . VAL B 1 60 ? 11.133 -3.902 -13.016 1 98.56 60 VAL B CA 1
ATOM 2501 C C . VAL B 1 60 ? 11.531 -3.121 -11.766 1 98.56 60 VAL B C 1
ATOM 2503 O O . VAL B 1 60 ? 11.516 -3.66 -10.656 1 98.56 60 VAL B O 1
ATOM 2506 N N . ASP B 1 61 ? 11.836 -1.81 -11.906 1 98.5 61 ASP B N 1
ATOM 2507 C CA . ASP B 1 61 ? 12.25 -0.979 -10.781 1 98.5 61 ASP B CA 1
ATOM 2508 C C . ASP B 1 61 ? 11.117 -0.837 -9.766 1 98.5 61 ASP B C 1
ATOM 2510 O O . ASP B 1 61 ? 11.352 -0.861 -8.555 1 98.5 61 ASP B O 1
ATOM 2514 N N . GLU B 1 62 ? 9.945 -0.631 -10.25 1 98.25 62 GLU B N 1
ATOM 2515 C CA . GLU B 1 62 ? 8.789 -0.542 -9.359 1 98.25 62 GLU B CA 1
ATOM 2516 C C . GLU B 1 62 ? 8.547 -1.864 -8.633 1 98.25 62 GLU B C 1
ATOM 2518 O O . GLU B 1 62 ? 8.227 -1.877 -7.445 1 98.25 62 GLU B O 1
ATOM 2523 N N . MET B 1 63 ? 8.742 -2.977 -9.367 1 98.69 63 MET B N 1
ATOM 2524 C CA . MET B 1 63 ? 8.633 -4.285 -8.727 1 98.69 63 MET B CA 1
ATOM 2525 C C . MET B 1 63 ? 9.656 -4.434 -7.605 1 98.69 63 MET B C 1
ATOM 2527 O O . MET B 1 63 ? 9.328 -4.914 -6.52 1 98.69 63 MET B O 1
ATOM 2531 N N . ILE B 1 64 ? 10.836 -4.023 -7.875 1 98.75 64 ILE B N 1
ATOM 2532 C CA . ILE B 1 64 ? 11.914 -4.098 -6.895 1 98.75 64 ILE B CA 1
ATOM 2533 C C . ILE B 1 64 ? 11.578 -3.234 -5.684 1 98.75 64 ILE B C 1
ATOM 2535 O O . ILE B 1 64 ? 11.781 -3.648 -4.539 1 98.75 64 ILE B O 1
ATOM 2539 N N . TYR B 1 65 ? 11.023 -2.059 -5.922 1 98.5 65 TYR B N 1
ATOM 2540 C CA . TYR B 1 65 ? 10.633 -1.139 -4.859 1 98.5 65 TYR B CA 1
ATOM 2541 C C . TYR B 1 65 ? 9.656 -1.801 -3.896 1 98.5 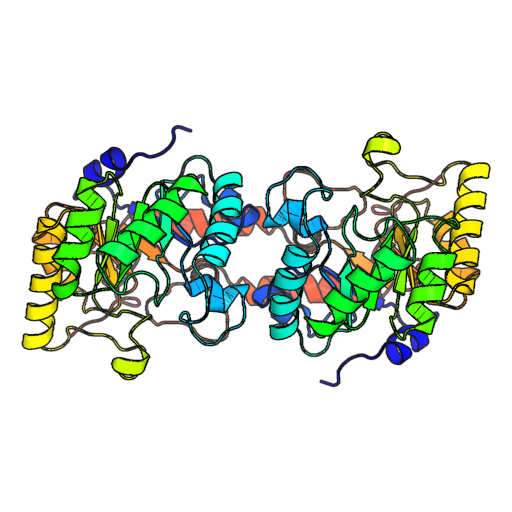65 TYR B C 1
ATOM 2543 O O . TYR B 1 65 ? 9.852 -1.759 -2.68 1 98.5 65 TYR B O 1
ATOM 2551 N N . HIS B 1 66 ? 8.672 -2.453 -4.418 1 98.69 66 HIS B N 1
ATOM 2552 C CA . HIS B 1 66 ? 7.672 -3.145 -3.607 1 98.69 66 HIS B CA 1
ATOM 2553 C C . HIS B 1 66 ? 8.258 -4.387 -2.945 1 98.69 66 HIS B C 1
ATOM 2555 O O . HIS B 1 66 ? 7.965 -4.676 -1.784 1 98.69 66 HIS B O 1
ATOM 2561 N N . ALA B 1 67 ? 9.078 -5.09 -3.678 1 98.75 67 ALA B N 1
ATOM 2562 C CA . ALA B 1 67 ? 9.68 -6.301 -3.133 1 98.75 67 ALA B CA 1
ATOM 2563 C C . ALA B 1 67 ? 10.562 -5.98 -1.927 1 98.75 67 ALA B C 1
ATOM 2565 O O . ALA B 1 67 ? 10.586 -6.734 -0.95 1 98.75 67 ALA B O 1
ATOM 2566 N N . ARG B 1 68 ? 11.258 -4.859 -1.982 1 98.38 68 ARG B N 1
ATOM 2567 C CA . ARG B 1 68 ? 12.086 -4.445 -0.854 1 98.38 68 ARG B CA 1
ATOM 2568 C C . ARG B 1 68 ? 11.227 -4.164 0.378 1 98.38 68 ARG B C 1
ATOM 2570 O O . ARG B 1 68 ? 11.602 -4.531 1.494 1 98.38 68 ARG B O 1
ATOM 2577 N N . ALA B 1 69 ? 10.133 -3.488 0.164 1 98.31 69 ALA B N 1
ATOM 2578 C CA . ALA B 1 69 ? 9.219 -3.229 1.275 1 98.31 69 ALA B CA 1
ATOM 2579 C C . ALA B 1 69 ? 8.703 -4.531 1.875 1 98.31 69 ALA B C 1
ATOM 2581 O O . ALA B 1 69 ? 8.734 -4.715 3.094 1 98.31 69 ALA B O 1
ATOM 2582 N N . VAL B 1 70 ? 8.266 -5.461 1.009 1 98.62 70 VAL B N 1
ATOM 2583 C CA . VAL B 1 70 ? 7.699 -6.734 1.441 1 98.62 70 VAL B CA 1
ATOM 2584 C C . VAL B 1 70 ? 8.75 -7.527 2.221 1 98.62 70 VAL B C 1
ATOM 2586 O O . VAL B 1 70 ? 8.438 -8.125 3.254 1 98.62 70 VAL B O 1
ATOM 2589 N N . GLN B 1 71 ? 9.922 -7.477 1.737 1 97.5 71 GLN B N 1
ATOM 2590 C CA . GLN B 1 71 ? 11.016 -8.188 2.381 1 97.5 71 GLN B CA 1
ATOM 2591 C C . GLN B 1 71 ? 11.234 -7.691 3.809 1 97.5 71 GLN B C 1
ATOM 2593 O O . GLN B 1 71 ? 11.578 -8.477 4.699 1 97.5 71 GLN B O 1
ATOM 2598 N N . ARG B 1 72 ? 11.023 -6.461 4.031 1 96.75 72 ARG B N 1
ATOM 2599 C CA . ARG B 1 72 ? 11.227 -5.883 5.355 1 96.75 72 ARG B CA 1
ATOM 2600 C C . ARG B 1 72 ? 10.094 -6.281 6.297 1 96.75 72 ARG B C 1
ATOM 2602 O O . ARG B 1 72 ? 10.258 -6.27 7.52 1 96.75 72 ARG B O 1
ATOM 2609 N N . GLY B 1 73 ? 8.977 -6.633 5.746 1 96.75 73 GLY B N 1
ATOM 2610 C CA . GLY B 1 73 ? 7.828 -7.016 6.551 1 96.75 73 GLY B CA 1
ATOM 2611 C C . GLY B 1 73 ? 7.75 -8.508 6.809 1 96.75 73 GLY B C 1
ATOM 2612 O O . GLY B 1 73 ? 7.383 -8.93 7.906 1 96.75 73 GLY B O 1
ATOM 2613 N N . ALA B 1 74 ? 8.086 -9.273 5.758 1 96.94 74 ALA B N 1
ATOM 2614 C CA . ALA B 1 74 ? 7.996 -10.727 5.848 1 96.94 74 ALA B CA 1
ATOM 2615 C C . ALA B 1 74 ? 9.375 -11.352 6.027 1 96.94 74 ALA B C 1
ATOM 2617 O O . ALA B 1 74 ? 10.258 -11.188 5.18 1 96.94 74 ALA B O 1
ATOM 2618 N N . LYS B 1 75 ? 9.508 -12.148 7.062 1 96.12 75 LYS B N 1
ATOM 2619 C CA . LYS B 1 75 ? 10.812 -12.719 7.387 1 96.12 75 LYS B CA 1
ATOM 2620 C C . LYS B 1 75 ? 10.812 -14.234 7.211 1 96.12 75 LYS B C 1
ATOM 2622 O O . LYS B 1 75 ? 11.859 -14.836 6.973 1 96.12 75 LYS B O 1
ATOM 2627 N N . ARG B 1 76 ? 9.672 -14.805 7.199 1 98 76 ARG B N 1
ATOM 2628 C CA . ARG B 1 76 ? 9.555 -16.266 7.203 1 98 76 ARG B CA 1
ATOM 2629 C C . ARG B 1 76 ? 9.164 -16.781 5.828 1 98 76 ARG B C 1
ATOM 2631 O O . ARG B 1 76 ? 9.742 -17.75 5.336 1 98 76 ARG B O 1
ATOM 2638 N N . ALA B 1 77 ? 8.211 -16.203 5.211 1 98.62 77 ALA B N 1
ATOM 2639 C CA . ALA B 1 77 ? 7.586 -16.703 3.994 1 98.62 77 ALA B CA 1
ATOM 2640 C C . ALA B 1 77 ? 8.562 -16.688 2.822 1 98.62 77 ALA B C 1
ATOM 2642 O O . ALA B 1 77 ? 9.445 -15.82 2.764 1 98.62 77 ALA B O 1
ATOM 2643 N N . PHE B 1 78 ? 8.492 -17.656 1.921 1 98.81 78 PHE B N 1
ATOM 2644 C CA . PHE B 1 78 ? 9.227 -17.703 0.662 1 98.81 78 PHE B CA 1
ATOM 2645 C C . PHE B 1 78 ? 8.766 -16.578 -0.271 1 98.81 78 PHE B C 1
ATOM 2647 O O . PHE B 1 78 ? 7.602 -16.531 -0.663 1 98.81 78 PHE B O 1
ATOM 2654 N N . LEU B 1 79 ? 9.664 -15.672 -0.605 1 98.81 79 LEU B N 1
ATOM 2655 C CA . LEU B 1 79 ? 9.297 -14.461 -1.329 1 98.81 79 LEU B CA 1
ATOM 2656 C C . LEU B 1 79 ? 9.5 -14.641 -2.83 1 98.81 79 LEU B C 1
ATOM 2658 O O . LEU B 1 79 ? 10.609 -14.953 -3.279 1 98.81 79 LEU B O 1
ATOM 2662 N N . VAL B 1 80 ? 8.438 -14.422 -3.588 1 98.94 80 VAL B N 1
ATOM 2663 C CA . VAL B 1 80 ? 8.453 -14.523 -5.043 1 98.94 80 VAL B CA 1
ATOM 2664 C C . VAL B 1 80 ? 8.172 -13.156 -5.66 1 98.94 80 VAL B C 1
ATOM 2666 O O . VAL B 1 80 ? 7.297 -12.422 -5.191 1 98.94 80 VAL B O 1
ATOM 2669 N N . VAL B 1 81 ? 8.906 -12.789 -6.668 1 98.88 81 VAL B N 1
ATOM 2670 C CA . VAL B 1 81 ? 8.672 -11.523 -7.367 1 98.88 81 VAL B CA 1
ATOM 2671 C C . VAL B 1 81 ? 8.297 -11.805 -8.82 1 98.88 81 VAL B C 1
ATOM 2673 O O . VAL B 1 81 ? 9 -12.539 -9.516 1 98.88 81 VAL B O 1
ATOM 2676 N N . ASP B 1 82 ? 7.234 -11.258 -9.234 1 98.69 82 ASP B N 1
ATOM 2677 C CA . ASP B 1 82 ? 6.777 -11.375 -10.617 1 98.69 82 ASP B CA 1
ATOM 2678 C C . ASP B 1 82 ? 7.707 -10.617 -11.562 1 98.69 82 ASP B C 1
ATOM 2680 O O . ASP B 1 82 ? 8.094 -9.484 -11.289 1 98.69 82 ASP B O 1
ATOM 2684 N N . MET B 1 83 ? 8.078 -11.289 -12.688 1 98.62 83 MET B N 1
ATOM 2685 C CA . MET B 1 83 ? 8.68 -10.562 -13.797 1 98.62 83 MET B CA 1
ATOM 2686 C C . MET B 1 83 ? 7.617 -9.852 -14.625 1 98.62 83 MET B C 1
ATOM 2688 O O . MET B 1 83 ? 6.742 -10.492 -15.211 1 98.62 83 MET B O 1
ATOM 2692 N N . PRO B 1 84 ? 7.727 -8.5 -14.695 1 98.12 84 PRO B N 1
ATOM 2693 C CA . PRO B 1 84 ? 6.629 -7.773 -15.344 1 98.12 84 PRO B CA 1
ATOM 2694 C C . PRO B 1 84 ? 6.688 -7.852 -16.859 1 98.12 84 PRO B C 1
ATOM 2696 O O . PRO B 1 84 ? 7.727 -8.203 -17.438 1 98.12 84 PRO B O 1
ATOM 2699 N N . PHE B 1 85 ? 5.547 -7.562 -17.438 1 96.81 85 PHE B N 1
ATOM 2700 C CA . PHE B 1 85 ? 5.434 -7.539 -18.891 1 96.81 85 PHE B CA 1
ATOM 2701 C C . PHE B 1 85 ? 6.602 -6.777 -19.5 1 96.81 85 PHE B C 1
ATOM 2703 O O . PHE B 1 85 ? 6.945 -5.684 -19.062 1 96.81 85 PHE B O 1
ATOM 2710 N N . GLY B 1 86 ? 7.203 -7.336 -20.516 1 96.12 86 GLY B N 1
ATOM 2711 C CA . GLY B 1 86 ? 8.289 -6.684 -21.234 1 96.12 86 GLY B CA 1
ATOM 2712 C C . GLY B 1 86 ? 9.656 -7.016 -20.656 1 96.12 86 GLY B C 1
ATOM 2713 O O . GLY B 1 86 ? 10.68 -6.75 -21.297 1 96.12 86 GLY B O 1
ATOM 2714 N N . SER B 1 87 ? 9.688 -7.633 -19.531 1 98.06 87 SER B N 1
ATOM 2715 C CA . SER B 1 87 ? 10.969 -7.883 -18.875 1 98.06 87 SER B CA 1
ATOM 2716 C C . SER B 1 87 ? 11.508 -9.266 -19.234 1 98.06 87 SER B C 1
ATOM 2718 O O . SER B 1 87 ? 12.641 -9.609 -18.891 1 98.06 87 SER B O 1
ATOM 2720 N N . THR B 1 88 ? 10.703 -10.078 -19.969 1 97.62 88 THR B N 1
ATOM 2721 C CA . THR B 1 88 ? 11.102 -11.453 -20.266 1 97.62 88 THR B CA 1
ATOM 2722 C C . THR B 1 88 ? 11 -11.734 -21.766 1 97.62 88 THR B C 1
ATOM 2724 O O . THR B 1 88 ? 10.57 -12.812 -22.172 1 97.62 88 THR B O 1
ATOM 2727 N N . ILE B 1 89 ? 11.43 -10.836 -22.578 1 96.06 89 ILE B N 1
ATOM 2728 C CA . ILE B 1 89 ? 11.188 -10.875 -24.016 1 96.06 89 ILE B CA 1
ATOM 2729 C C . ILE B 1 89 ? 12.156 -11.859 -24.672 1 96.06 89 ILE B C 1
ATOM 2731 O O . ILE B 1 89 ? 11.828 -12.484 -25.672 1 96.06 89 ILE B O 1
ATOM 2735 N N . THR B 1 90 ? 13.383 -11.961 -24.188 1 97.62 90 THR B N 1
ATOM 2736 C CA . THR B 1 90 ? 14.367 -12.961 -24.594 1 97.62 90 THR B CA 1
ATOM 2737 C C . THR B 1 90 ? 15.031 -13.594 -23.375 1 97.62 90 THR B C 1
ATOM 2739 O O . THR B 1 90 ? 14.977 -13.039 -22.281 1 97.62 90 THR B O 1
ATOM 2742 N N . PRO B 1 91 ? 15.602 -14.742 -23.625 1 98.38 91 PRO B N 1
ATOM 2743 C CA . PRO B 1 91 ? 16.297 -15.359 -22.484 1 98.38 91 PRO B CA 1
ATOM 2744 C C . PRO B 1 91 ? 17.328 -14.438 -21.859 1 98.38 91 PRO B C 1
ATOM 2746 O O . PRO B 1 91 ? 17.406 -14.336 -20.625 1 98.38 91 PRO B O 1
ATOM 2749 N N . GLU B 1 92 ? 18.078 -13.695 -22.656 1 98.31 92 GLU B N 1
ATOM 2750 C CA . GLU B 1 92 ? 19.156 -12.836 -22.156 1 98.31 92 GLU B CA 1
ATOM 2751 C C . GLU B 1 92 ? 18.594 -11.656 -21.375 1 98.31 92 GLU B C 1
ATOM 2753 O O . GLU B 1 92 ? 19.094 -11.336 -20.297 1 98.31 92 GLU B O 1
ATOM 2758 N N . ILE B 1 93 ? 17.609 -11.055 -21.938 1 98.5 93 ILE B N 1
ATOM 2759 C CA . ILE B 1 93 ? 16.953 -9.922 -21.266 1 98.5 93 ILE B CA 1
ATOM 2760 C C . ILE B 1 93 ? 16.281 -10.398 -19.984 1 98.5 93 ILE B C 1
ATOM 2762 O O . ILE B 1 93 ? 16.344 -9.719 -18.953 1 98.5 93 ILE B O 1
ATOM 2766 N N . SER B 1 94 ? 15.672 -11.562 -20.078 1 98.75 94 SER B N 1
ATOM 2767 C CA . SER B 1 94 ? 15.031 -12.141 -18.906 1 98.75 94 SER B CA 1
ATOM 2768 C C . SER B 1 94 ? 16.031 -12.383 -17.797 1 98.75 94 SER B C 1
ATOM 2770 O O . SER B 1 94 ? 15.766 -12.07 -16.625 1 98.75 94 SER B O 1
ATOM 2772 N N . LEU B 1 95 ? 17.172 -12.938 -18.141 1 98.75 95 LEU B N 1
ATOM 2773 C CA . LEU B 1 95 ? 18.219 -13.18 -17.172 1 98.75 95 LEU B CA 1
ATOM 2774 C C . LEU B 1 95 ? 18.719 -11.875 -16.562 1 98.75 95 LEU B C 1
ATOM 2776 O O . LEU B 1 95 ? 18.891 -11.781 -15.336 1 98.75 95 LEU B O 1
ATOM 2780 N N . LYS B 1 96 ? 18.953 -10.875 -17.406 1 98.69 96 LYS B N 1
ATOM 2781 C CA . LYS B 1 96 ? 19.422 -9.578 -16.938 1 98.69 96 LYS B CA 1
ATOM 2782 C C . LYS B 1 96 ? 18.453 -8.992 -15.914 1 98.69 96 LYS B C 1
ATOM 2784 O O . LYS B 1 96 ? 18.859 -8.531 -14.844 1 98.69 96 LYS B O 1
ATOM 2789 N N . ASN B 1 97 ? 17.219 -9.016 -16.188 1 98.88 97 ASN B N 1
ATOM 2790 C CA . ASN B 1 97 ? 16.203 -8.461 -15.297 1 98.88 97 ASN B CA 1
ATOM 2791 C C . ASN B 1 97 ? 16.031 -9.289 -14.031 1 98.88 97 ASN B C 1
ATOM 2793 O O . ASN B 1 97 ? 15.852 -8.742 -12.938 1 98.88 97 ASN B O 1
ATOM 2797 N N . ALA B 1 98 ? 16.062 -10.594 -14.188 1 98.81 98 ALA B N 1
ATOM 2798 C CA . ALA B 1 98 ? 15.961 -11.461 -13.016 1 98.81 98 ALA B CA 1
ATOM 2799 C C . ALA B 1 98 ? 17.125 -11.25 -12.062 1 98.81 98 ALA B C 1
ATOM 2801 O O . ALA B 1 98 ? 16.953 -11.203 -10.844 1 98.81 98 ALA B O 1
ATOM 2802 N N . VAL B 1 99 ? 18.328 -11.102 -12.602 1 98.75 99 VAL B N 1
ATOM 2803 C CA . VAL B 1 99 ? 19.516 -10.836 -11.797 1 98.75 99 VAL B CA 1
ATOM 2804 C C . VAL B 1 99 ? 19.359 -9.492 -11.078 1 98.75 99 VAL B C 1
ATOM 2806 O O . VAL B 1 99 ? 19.688 -9.375 -9.898 1 98.75 99 VAL B O 1
ATOM 2809 N N . LYS B 1 100 ? 18.875 -8.531 -11.836 1 98.75 100 LYS B N 1
ATOM 2810 C CA . LYS B 1 100 ? 18.641 -7.223 -11.234 1 98.75 100 LYS B CA 1
ATOM 2811 C C . LYS B 1 100 ? 17.688 -7.332 -10.047 1 98.75 100 LYS B C 1
ATOM 2813 O O . LYS B 1 100 ? 17.938 -6.738 -8.992 1 98.75 100 LYS B O 1
ATOM 2818 N N . ILE B 1 101 ? 16.672 -8.109 -10.148 1 98.75 101 ILE B N 1
ATOM 2819 C CA . ILE B 1 101 ? 15.695 -8.305 -9.07 1 98.75 101 ILE B CA 1
ATOM 2820 C C . ILE B 1 101 ? 16.359 -9.016 -7.898 1 98.75 101 ILE B C 1
ATOM 2822 O O . ILE B 1 101 ? 16.25 -8.562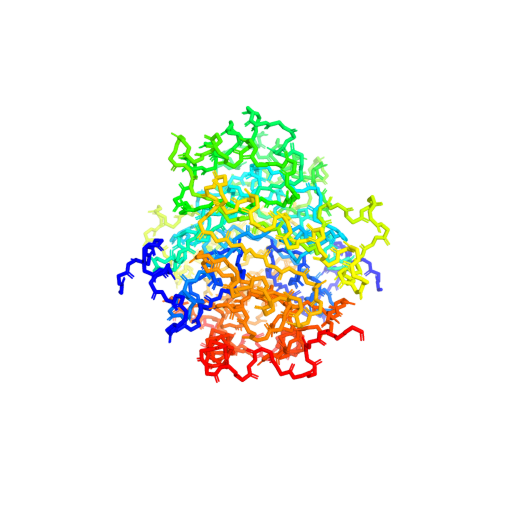 -6.754 1 98.75 101 ILE B O 1
ATOM 2826 N N . TYR B 1 102 ? 17.094 -10.062 -8.156 1 98.44 102 TYR B N 1
ATOM 2827 C CA . TYR B 1 102 ? 17.797 -10.805 -7.113 1 98.44 102 TYR B CA 1
ATOM 2828 C C . TYR B 1 102 ? 18.766 -9.914 -6.355 1 98.44 102 TYR B C 1
ATOM 2830 O O . TYR B 1 102 ? 18.781 -9.914 -5.121 1 98.44 102 TYR B O 1
ATOM 2838 N N . LYS B 1 103 ? 19.5 -9.125 -7.07 1 98.06 103 LYS B N 1
ATOM 2839 C CA . LYS B 1 103 ? 20.562 -8.328 -6.477 1 98.06 103 LYS B CA 1
ATOM 2840 C C . LYS B 1 103 ? 20 -7.191 -5.629 1 98.06 103 LYS B C 1
ATOM 2842 O O . LYS B 1 103 ? 20.656 -6.715 -4.699 1 98.06 103 LYS B O 1
ATOM 2847 N N . ASN B 1 104 ? 18.828 -6.801 -6 1 98.12 104 ASN B N 1
ATOM 2848 C CA . ASN B 1 104 ? 18.281 -5.609 -5.352 1 98.12 104 ASN B CA 1
ATOM 2849 C C . ASN B 1 104 ? 17.172 -5.957 -4.371 1 98.12 104 ASN B C 1
ATOM 2851 O O . ASN B 1 104 ? 16.531 -5.066 -3.805 1 98.12 104 ASN B O 1
ATOM 2855 N N . THR B 1 105 ? 16.906 -7.176 -4.273 1 97.25 105 THR B N 1
ATOM 2856 C CA . THR B 1 105 ? 15.945 -7.688 -3.303 1 97.25 105 THR B CA 1
ATOM 2857 C C . THR B 1 105 ? 16.453 -8.977 -2.67 1 97.25 105 THR B C 1
ATOM 2859 O O . THR B 1 105 ? 17.516 -9.477 -3.021 1 97.25 105 THR B O 1
ATOM 2862 N N . LEU B 1 106 ? 15.797 -9.523 -1.71 1 93 106 LEU B N 1
ATOM 2863 C CA . LEU B 1 106 ? 16.109 -10.812 -1.111 1 93 106 LEU B CA 1
ATOM 2864 C C . LEU B 1 106 ? 15.047 -11.852 -1.481 1 93 106 LEU B C 1
ATOM 2866 O O . LEU B 1 106 ? 14.742 -12.742 -0.686 1 93 106 LEU B O 1
ATOM 2870 N N . CYS B 1 107 ? 14.516 -11.617 -2.721 1 97.25 107 CYS B N 1
ATOM 2871 C CA . CYS B 1 107 ? 13.5 -12.594 -3.1 1 97.25 107 CYS B CA 1
ATOM 2872 C C . CYS B 1 107 ? 14.125 -13.961 -3.342 1 97.25 107 CYS B C 1
ATOM 2874 O O . CYS B 1 107 ? 15.328 -14.062 -3.604 1 97.25 107 CYS B O 1
ATOM 2876 N N . ASP B 1 108 ? 13.305 -14.969 -3.238 1 98.56 108 ASP B N 1
ATOM 2877 C CA . ASP B 1 108 ? 13.773 -16.344 -3.316 1 98.56 108 ASP B CA 1
ATOM 2878 C C . ASP B 1 108 ? 13.578 -16.922 -4.723 1 98.56 108 ASP B C 1
ATOM 2880 O O . ASP B 1 108 ? 14.219 -17.906 -5.094 1 98.56 108 ASP B O 1
ATOM 2884 N N . ALA B 1 109 ? 12.688 -16.312 -5.488 1 98.88 109 ALA B N 1
ATOM 2885 C CA . ALA B 1 109 ? 12.359 -16.781 -6.836 1 98.88 109 ALA B CA 1
ATOM 2886 C C . ALA B 1 109 ? 11.664 -15.68 -7.641 1 98.88 109 ALA B C 1
ATOM 2888 O O . ALA B 1 109 ? 11.227 -14.672 -7.082 1 98.88 109 ALA B O 1
ATOM 2889 N N . VAL B 1 110 ? 11.633 -15.883 -8.945 1 98.94 110 VAL B N 1
ATOM 2890 C CA . VAL B 1 110 ? 10.852 -15.023 -9.82 1 98.94 110 VAL B CA 1
ATOM 2891 C C . VAL B 1 110 ? 9.734 -15.828 -10.484 1 98.94 110 VAL B C 1
ATOM 2893 O O . VAL B 1 110 ? 9.852 -17.047 -10.633 1 98.94 110 VAL B O 1
ATOM 2896 N N . LYS B 1 111 ? 8.68 -15.18 -10.75 1 98.88 111 LYS B N 1
ATOM 2897 C CA . LYS B 1 111 ? 7.582 -15.789 -11.484 1 98.88 111 LYS B CA 1
ATOM 2898 C C . LYS B 1 111 ? 7.52 -15.273 -12.922 1 98.88 111 LYS B C 1
ATOM 2900 O O . LYS B 1 111 ? 7.676 -14.07 -13.156 1 98.88 111 LYS B O 1
ATOM 2905 N N . ILE B 1 112 ? 7.359 -16.125 -13.914 1 98.69 112 ILE B N 1
ATOM 2906 C CA . ILE B 1 112 ? 7.328 -15.766 -15.328 1 98.69 112 ILE B CA 1
ATOM 2907 C C . ILE B 1 112 ? 6.117 -16.422 -16 1 98.69 112 ILE B C 1
ATOM 2909 O O . ILE B 1 112 ? 5.871 -17.609 -15.82 1 98.69 112 ILE B O 1
ATOM 2913 N N . GLU B 1 113 ? 5.383 -15.602 -16.734 1 97.62 113 GLU B N 1
ATOM 2914 C CA . GLU B 1 113 ? 4.262 -16.109 -17.531 1 97.62 113 GLU B CA 1
ATOM 2915 C C . GLU B 1 113 ? 4.723 -16.594 -18.906 1 97.62 113 GLU B C 1
ATOM 2917 O O . GLU B 1 113 ? 5.582 -15.961 -19.516 1 97.62 113 GLU B O 1
ATOM 2922 N N . GLY B 1 114 ? 4.207 -17.719 -19.328 1 96.38 114 GLY B N 1
ATOM 2923 C CA . GLY B 1 114 ? 4.504 -18.156 -20.672 1 96.38 114 GLY B CA 1
ATOM 2924 C C . GLY B 1 114 ? 4.109 -19.594 -20.953 1 96.38 114 GLY B C 1
ATOM 2925 O O . GLY B 1 114 ? 3.607 -20.281 -20.062 1 96.38 114 GLY B O 1
ATOM 2926 N N . SER B 1 115 ? 4.211 -19.984 -22.188 1 96.69 115 SER B N 1
ATOM 2927 C CA . SER B 1 115 ? 4.016 -21.359 -22.641 1 96.69 115 SER B CA 1
ATOM 2928 C C . SER B 1 115 ? 5.352 -22.047 -22.938 1 96.69 115 SER B C 1
ATOM 2930 O O . SER B 1 115 ? 6.402 -21.578 -22.484 1 96.69 115 SER B O 1
ATOM 2932 N N . LYS B 1 116 ? 5.336 -23.203 -23.547 1 97.75 116 LYS B N 1
ATOM 2933 C CA . LYS B 1 116 ? 6.539 -24 -23.766 1 97.75 116 LYS B CA 1
ATOM 2934 C C . LYS B 1 116 ? 7.621 -23.188 -24.469 1 97.75 116 LYS B C 1
ATOM 2936 O O . LYS B 1 116 ? 8.812 -23.484 -24.328 1 97.75 116 LYS B O 1
ATOM 2941 N N . GLU B 1 117 ? 7.285 -22.062 -25.078 1 96.75 117 GLU B N 1
ATOM 2942 C CA . GLU B 1 117 ? 8.219 -21.234 -25.844 1 96.75 117 GLU B CA 1
ATOM 2943 C C . GLU B 1 117 ? 9.227 -20.547 -24.938 1 96.75 117 GLU B C 1
ATOM 2945 O O . GLU B 1 117 ? 10.305 -20.156 -25.375 1 96.75 117 GLU B O 1
ATOM 2950 N N . ILE B 1 118 ? 8.922 -20.453 -23.625 1 97.88 118 ILE B N 1
ATOM 2951 C CA . ILE B 1 118 ? 9.859 -19.75 -22.766 1 97.88 118 ILE B CA 1
ATOM 2952 C C . ILE B 1 118 ? 10.773 -20.75 -22.047 1 97.88 118 ILE B C 1
ATOM 2954 O O . ILE B 1 118 ? 11.539 -20.375 -21.156 1 97.88 118 ILE B O 1
ATOM 2958 N N . ALA B 1 119 ? 10.711 -22.031 -22.422 1 98.69 119 ALA B N 1
ATOM 2959 C CA . ALA B 1 119 ? 11.531 -23.078 -21.812 1 98.69 119 ALA B CA 1
ATOM 2960 C C . ALA B 1 119 ? 13.016 -22.703 -21.844 1 98.69 119 ALA B C 1
ATOM 2962 O O . ALA B 1 119 ? 13.727 -22.844 -20.844 1 98.69 119 ALA B O 1
ATOM 2963 N N . PRO B 1 120 ? 13.5 -22.141 -22.953 1 98.69 120 PRO B N 1
ATOM 2964 C CA . PRO B 1 120 ? 14.906 -21.734 -22.953 1 98.69 120 PRO B CA 1
ATOM 2965 C C . PRO B 1 120 ? 15.203 -20.641 -21.922 1 98.69 120 PRO B C 1
ATOM 2967 O O . PRO B 1 120 ? 16.297 -20.625 -21.344 1 98.69 120 PRO B O 1
ATOM 2970 N N . THR B 1 121 ? 14.281 -19.75 -21.734 1 98.81 121 THR B N 1
ATOM 2971 C CA . THR B 1 121 ? 14.43 -18.703 -20.734 1 98.81 121 THR B CA 1
ATOM 2972 C C . THR B 1 121 ? 14.547 -19.312 -19.328 1 98.81 121 THR B C 1
ATOM 2974 O O . THR B 1 121 ? 15.461 -18.969 -18.578 1 98.81 121 THR B O 1
ATOM 2977 N N . ILE B 1 122 ? 13.672 -20.203 -19 1 98.81 122 ILE B N 1
ATOM 2978 C CA . ILE B 1 122 ? 13.656 -20.844 -17.688 1 98.81 122 ILE B CA 1
ATOM 2979 C C . ILE B 1 122 ? 14.961 -21.625 -17.484 1 98.81 122 ILE B C 1
ATOM 2981 O O . ILE B 1 122 ? 15.578 -21.547 -16.422 1 98.81 122 ILE B O 1
ATOM 2985 N N . ASN B 1 123 ? 15.32 -22.344 -18.5 1 98.75 123 ASN B N 1
ATOM 2986 C CA . ASN B 1 123 ? 16.562 -23.109 -18.422 1 98.75 123 ASN B CA 1
ATOM 2987 C C . ASN B 1 123 ? 17.766 -22.219 -18.141 1 98.75 123 ASN B C 1
ATOM 2989 O O . ASN B 1 123 ? 18.594 -22.531 -17.297 1 98.75 123 ASN B O 1
ATOM 2993 N N . LEU B 1 124 ? 17.828 -21.109 -18.891 1 98.81 124 LEU B N 1
ATOM 2994 C CA . LEU B 1 124 ? 18.953 -20.188 -18.719 1 98.81 124 LEU B CA 1
ATOM 2995 C C . LEU B 1 124 ? 18.953 -19.594 -17.312 1 98.81 124 LEU B C 1
ATOM 2997 O O . LEU B 1 124 ? 20.016 -19.469 -16.688 1 98.81 124 LEU B O 1
ATOM 3001 N N . LEU B 1 125 ? 17.812 -19.203 -16.812 1 98.81 125 LEU B N 1
ATOM 3002 C CA . LEU B 1 125 ? 17.719 -18.656 -15.453 1 98.81 125 LEU B CA 1
ATOM 3003 C C . LEU B 1 125 ? 18.141 -19.703 -14.422 1 98.81 125 LEU B C 1
ATOM 3005 O O . LEU B 1 125 ? 18.922 -19.391 -13.508 1 98.81 125 LEU B O 1
ATOM 3009 N N . ASN B 1 126 ? 17.734 -20.922 -14.594 1 98.12 126 ASN B N 1
ATOM 3010 C CA . ASN B 1 126 ? 18.094 -22.016 -13.688 1 98.12 126 ASN B CA 1
ATOM 3011 C C . ASN B 1 126 ? 19.594 -22.25 -13.664 1 98.12 126 ASN B C 1
ATOM 3013 O O . ASN B 1 126 ? 20.188 -22.453 -12.602 1 98.12 126 ASN B O 1
ATOM 3017 N N . GLN B 1 127 ? 20.156 -22.234 -14.766 1 98.06 127 GLN B N 1
ATOM 3018 C CA . GLN B 1 127 ? 21.578 -22.469 -14.883 1 98.06 127 GLN B CA 1
ATOM 3019 C C . GLN B 1 127 ? 22.375 -21.375 -14.188 1 98.06 127 GLN B C 1
ATOM 3021 O O . GLN B 1 127 ? 23.547 -21.578 -13.828 1 98.06 127 GLN B O 1
ATOM 3026 N N . ASN B 1 128 ? 21.75 -20.281 -14.047 1 98.12 128 ASN B N 1
ATOM 3027 C CA . ASN B 1 128 ? 22.422 -19.156 -13.406 1 98.12 128 ASN B CA 1
ATOM 3028 C C . ASN B 1 128 ? 21.953 -18.969 -11.969 1 98.12 128 ASN B C 1
ATOM 3030 O O . ASN B 1 128 ? 22.109 -17.875 -11.398 1 98.12 128 ASN B O 1
ATOM 3034 N N . GLY B 1 129 ? 21.281 -19.922 -11.406 1 97.5 129 GLY B N 1
ATOM 3035 C CA . GLY B 1 129 ? 20.984 -19.953 -9.984 1 97.5 129 GLY B CA 1
ATOM 3036 C C . GLY B 1 129 ? 19.703 -19.219 -9.625 1 97.5 129 GLY B C 1
ATOM 3037 O O . GLY B 1 129 ? 19.484 -18.875 -8.461 1 97.5 129 GLY B O 1
ATOM 3038 N N . ILE B 1 130 ? 18.875 -18.938 -10.609 1 98.44 130 ILE B N 1
ATOM 3039 C CA . ILE B 1 130 ? 17.625 -18.234 -10.367 1 98.44 130 ILE B CA 1
ATOM 3040 C C . ILE B 1 130 ? 16.453 -19.219 -10.367 1 98.44 130 ILE B C 1
ATOM 3042 O O . ILE B 1 130 ? 16.219 -19.906 -11.367 1 98.44 130 ILE B O 1
ATOM 3046 N N . ALA B 1 131 ? 15.773 -19.328 -9.211 1 98.75 131 ALA B N 1
ATOM 3047 C CA . ALA B 1 131 ? 14.602 -20.188 -9.125 1 98.75 131 ALA B CA 1
ATOM 3048 C C . ALA B 1 131 ? 13.406 -19.547 -9.836 1 98.75 131 ALA B C 1
ATOM 3050 O O . ALA B 1 131 ? 13.156 -18.359 -9.695 1 98.75 131 ALA B O 1
ATOM 3051 N N . VAL B 1 132 ? 12.695 -20.375 -10.609 1 98.88 132 VAL B N 1
ATOM 3052 C CA . VAL B 1 132 ? 11.594 -19.844 -11.398 1 98.88 132 VAL B CA 1
ATOM 3053 C C . VAL B 1 132 ? 10.305 -20.594 -11.055 1 98.88 132 VAL B C 1
ATOM 3055 O O . VAL B 1 132 ? 10.289 -21.812 -10.969 1 98.88 132 VAL B O 1
ATOM 3058 N N . ILE B 1 133 ? 9.305 -19.812 -10.789 1 98.88 133 ILE B N 1
ATOM 3059 C CA . ILE B 1 133 ? 7.926 -20.297 -10.805 1 98.88 133 ILE B CA 1
ATOM 3060 C C . ILE B 1 133 ? 7.285 -19.969 -12.148 1 98.88 133 ILE B C 1
ATOM 3062 O O . ILE B 1 133 ? 7.105 -18.797 -12.492 1 98.88 133 ILE B O 1
ATOM 3066 N N . ALA B 1 134 ? 6.98 -21 -12.867 1 98.88 134 ALA B N 1
ATOM 3067 C CA . ALA B 1 134 ? 6.344 -20.797 -14.164 1 98.88 134 ALA B CA 1
ATOM 3068 C C . ALA B 1 134 ? 4.84 -20.594 -14.008 1 98.88 134 ALA B C 1
ATOM 3070 O O . ALA B 1 134 ? 4.203 -21.219 -13.164 1 98.88 134 ALA B O 1
ATOM 3071 N N . HIS B 1 135 ? 4.34 -19.672 -14.727 1 98.81 135 HIS B N 1
ATOM 3072 C CA . HIS B 1 135 ? 2.914 -19.375 -14.711 1 98.81 135 HIS B CA 1
ATOM 3073 C C . HIS B 1 135 ? 2.26 -19.734 -16.047 1 98.81 135 HIS B C 1
ATOM 3075 O O . HIS B 1 135 ? 2.588 -19.141 -17.078 1 98.81 135 HIS B O 1
ATOM 3081 N N . ILE B 1 136 ? 1.308 -20.672 -16.016 1 98.5 136 ILE B N 1
ATOM 3082 C CA . ILE B 1 136 ? 0.64 -21.156 -17.219 1 98.5 136 ILE B CA 1
ATOM 3083 C C . ILE B 1 136 ? -0.868 -20.953 -17.094 1 98.5 136 ILE B C 1
ATOM 3085 O O . ILE B 1 136 ? -1.351 -20.469 -16.062 1 98.5 136 ILE B O 1
ATOM 3089 N N . GLY B 1 137 ? -1.636 -21.328 -18.156 1 97.12 137 GLY B N 1
ATOM 3090 C CA . GLY B 1 137 ? -3.066 -21.078 -18.188 1 97.12 137 GLY B CA 1
ATOM 3091 C C . GLY B 1 137 ? -3.406 -19.656 -18.625 1 97.12 137 GLY B C 1
ATOM 3092 O O . GLY B 1 137 ? -2.914 -19.188 -19.656 1 97.12 137 GLY B O 1
ATOM 3093 N N . LEU B 1 138 ? -4.387 -19.125 -17.953 1 95.06 138 LEU B N 1
ATOM 3094 C CA . LEU B 1 138 ? -4.66 -17.703 -18.172 1 95.06 138 LEU B CA 1
ATOM 3095 C C . LEU B 1 138 ? -3.471 -16.844 -17.766 1 95.06 138 LEU B C 1
ATOM 3097 O O . LEU B 1 138 ? -2.938 -17 -16.672 1 95.06 138 LEU B O 1
ATOM 3101 N N . LYS B 1 139 ? -2.979 -16.094 -18.688 1 94.38 139 LYS B N 1
ATOM 3102 C CA . LYS B 1 139 ? -1.838 -15.219 -18.453 1 94.38 139 LYS B CA 1
ATOM 3103 C C . LYS B 1 139 ? -2.24 -13.75 -18.594 1 94.38 139 LYS B C 1
ATOM 3105 O O . LYS B 1 139 ? -2.262 -13.219 -19.703 1 94.38 139 LYS B O 1
ATOM 3110 N N . PRO B 1 140 ? -2.432 -13.07 -17.484 1 92.19 140 PRO B N 1
ATOM 3111 C CA . PRO B 1 140 ? -2.885 -11.672 -17.516 1 92.19 140 PRO B CA 1
ATOM 3112 C C . PRO B 1 140 ? -2.004 -10.789 -18.391 1 92.19 140 PRO B C 1
ATOM 3114 O O . PRO B 1 140 ? -2.51 -9.891 -19.078 1 92.19 140 PRO B O 1
ATOM 3117 N N . GLN B 1 141 ? -0.778 -11.023 -18.516 1 92.94 141 GLN B N 1
ATOM 3118 C CA . GLN B 1 141 ? 0.137 -10.18 -19.281 1 92.94 141 GLN B CA 1
ATOM 3119 C C . GLN B 1 141 ? -0.096 -10.336 -20.781 1 92.94 141 GLN B C 1
ATOM 3121 O O . GLN B 1 141 ? 0.358 -9.516 -21.578 1 92.94 141 GLN B O 1
ATOM 3126 N N . LEU B 1 142 ? -0.817 -11.375 -21.141 1 89.25 142 LEU B N 1
ATOM 3127 C CA . LEU B 1 142 ? -1.085 -11.625 -22.547 1 89.25 142 LEU B CA 1
ATOM 3128 C C . LEU B 1 142 ? -2.551 -11.359 -22.891 1 89.25 142 LEU B C 1
ATOM 3130 O O . LEU B 1 142 ? -3.014 -11.688 -23.984 1 89.25 142 LEU B O 1
ATOM 3134 N N . SER B 1 143 ? -3.299 -10.75 -22.016 1 84.81 143 SER B N 1
ATOM 3135 C CA . SER B 1 143 ? -4.746 -10.594 -22.109 1 84.81 143 SER B CA 1
ATOM 3136 C C . SER B 1 143 ? -5.141 -9.828 -23.359 1 84.81 143 SER B C 1
ATOM 3138 O O . SER B 1 143 ? -6.172 -10.117 -23.969 1 84.81 143 SER B O 1
ATOM 3140 N N . ARG B 1 144 ? -4.348 -8.867 -23.719 1 83.06 144 ARG B N 1
ATOM 3141 C CA . ARG B 1 144 ? -4.68 -8.078 -24.891 1 83.06 144 ARG B CA 1
ATOM 3142 C C . ARG B 1 144 ? -4.66 -8.938 -26.156 1 83.06 144 ARG B C 1
ATOM 3144 O O . ARG B 1 144 ? -5.516 -8.781 -27.031 1 83.06 144 ARG B O 1
ATOM 3151 N N . GLN B 1 145 ? -3.695 -9.789 -26.188 1 84.25 145 GLN B N 1
ATOM 3152 C CA . GLN B 1 145 ? -3.566 -10.68 -27.344 1 84.25 145 GLN B CA 1
ATOM 3153 C C . GLN B 1 145 ? -4.625 -11.781 -27.297 1 84.25 145 GLN B C 1
ATOM 3155 O O . GLN B 1 145 ? -5.133 -12.195 -28.344 1 84.25 145 GLN B O 1
ATOM 3160 N N . GLU B 1 146 ? -4.957 -12.172 -26.062 1 83.38 146 GLU B N 1
ATOM 3161 C CA . GLU B 1 146 ? -5.844 -13.32 -25.891 1 83.38 146 GLU B CA 1
ATOM 3162 C C . GLU B 1 146 ? -7.305 -12.883 -25.844 1 83.38 146 GLU B C 1
ATOM 3164 O O . GLU B 1 146 ? -8.203 -13.727 -25.781 1 83.38 146 GLU B O 1
ATOM 3169 N N . GLY B 1 147 ? -7.602 -11.562 -25.875 1 80.75 147 GLY B N 1
ATOM 3170 C CA . GLY B 1 147 ? -8.961 -11.047 -25.922 1 80.75 147 GLY B CA 1
ATOM 3171 C C . GLY B 1 147 ? -9.594 -10.898 -24.547 1 80.75 147 GLY B C 1
ATOM 3172 O O . GLY B 1 147 ? -10.812 -11.023 -24.406 1 80.75 147 GLY B O 1
ATOM 3173 N N . GLY B 1 148 ? -8.805 -10.773 -23.484 1 84 148 GLY B N 1
ATOM 3174 C CA . GLY B 1 148 ? -9.344 -10.531 -22.156 1 84 148 GLY B CA 1
ATOM 3175 C C . GLY B 1 148 ? -9.008 -11.641 -21.172 1 84 148 GLY B C 1
ATOM 3176 O O . GLY B 1 148 ? -8.141 -12.469 -21.438 1 84 148 GLY B O 1
ATOM 3177 N N . TYR B 1 149 ? -9.633 -11.523 -20.094 1 85.81 149 TYR B N 1
ATOM 3178 C CA . TYR B 1 149 ? -9.445 -12.508 -19.047 1 85.81 149 TYR B CA 1
ATOM 3179 C C . TYR B 1 149 ? -10.461 -13.633 -19.141 1 85.81 149 TYR B C 1
ATOM 3181 O O . TYR B 1 149 ? -11.633 -13.461 -18.781 1 85.81 149 TYR B O 1
ATOM 3189 N N . ARG B 1 150 ? -10.078 -14.695 -19.797 1 88.75 150 ARG B N 1
ATOM 3190 C CA . ARG B 1 150 ? -10.992 -15.82 -19.953 1 88.75 150 ARG B CA 1
ATOM 3191 C C . ARG B 1 150 ? -10.375 -17.109 -19.422 1 88.75 150 ARG B C 1
ATOM 3193 O O . ARG B 1 150 ? -9.156 -17.281 -19.469 1 88.75 150 ARG B O 1
ATOM 3200 N N . VAL B 1 151 ? -11.258 -17.984 -19.031 1 94.12 151 VAL B N 1
ATOM 3201 C CA . VAL B 1 151 ? -10.828 -19.328 -18.656 1 94.12 151 VAL B CA 1
ATOM 3202 C C . VAL B 1 151 ? -10.328 -20.078 -19.891 1 94.12 151 VAL B C 1
ATOM 3204 O O . VAL B 1 151 ? -10.938 -20 -20.969 1 94.12 151 VAL B O 1
ATOM 3207 N N . VAL B 1 152 ? -9.234 -20.781 -19.781 1 95 152 VAL B N 1
ATOM 3208 C CA . VAL B 1 152 ? -8.648 -21.484 -20.906 1 95 152 VAL B CA 1
ATOM 3209 C C . VAL B 1 152 ? -8.578 -22.984 -20.609 1 95 152 VAL B C 1
ATOM 3211 O O . VAL B 1 152 ? -8.75 -23.391 -19.453 1 95 152 VAL B O 1
ATOM 3214 N N . GLY B 1 153 ? -8.344 -23.797 -21.672 1 96 153 GLY B N 1
ATOM 3215 C CA . GLY B 1 153 ? -8.219 -25.234 -21.5 1 96 153 GLY B CA 1
ATOM 3216 C C . GLY B 1 153 ? -9.555 -25.938 -21.438 1 96 153 GLY B C 1
ATOM 3217 O O . GLY B 1 153 ? -9.656 -27.047 -20.906 1 96 153 GLY B O 1
ATOM 3218 N N . LYS B 1 154 ? -10.602 -25.312 -21.969 1 95.31 154 LYS B N 1
ATOM 3219 C CA . LYS B 1 154 ? -11.93 -25.891 -21.938 1 95.31 154 LYS B CA 1
ATOM 3220 C C . LYS B 1 154 ? -12.07 -26.984 -23 1 95.31 154 LYS B C 1
ATOM 3222 O O . LYS B 1 154 ? -12.812 -27.953 -22.812 1 95.31 154 LYS B O 1
ATOM 3227 N N . ASP B 1 155 ? -11.438 -26.75 -24.078 1 94.5 155 ASP B N 1
ATOM 3228 C CA . ASP B 1 155 ? -11.469 -27.797 -25.109 1 94.5 155 ASP B CA 1
ATOM 3229 C C . ASP B 1 155 ? -10.219 -28.672 -25.031 1 94.5 155 ASP B C 1
ATOM 3231 O O . ASP B 1 155 ? -9.203 -28.266 -24.484 1 94.5 155 ASP B O 1
ATOM 3235 N N . ASP B 1 156 ? -10.305 -29.812 -25.672 1 95.94 156 ASP B N 1
ATOM 3236 C CA . ASP B 1 156 ? -9.273 -30.844 -25.547 1 95.94 156 ASP B CA 1
ATOM 3237 C C . ASP B 1 156 ? -7.949 -30.359 -26.141 1 95.94 156 ASP B C 1
ATOM 3239 O O . ASP B 1 156 ? -6.879 -30.688 -25.625 1 95.94 156 ASP B O 1
ATOM 3243 N N . LYS B 1 157 ? -8.016 -29.719 -27.219 1 96.81 157 LYS B N 1
ATOM 3244 C CA . LYS B 1 157 ? -6.793 -29.266 -27.875 1 96.81 157 LYS B CA 1
ATOM 3245 C C . LYS B 1 157 ? -6.031 -28.281 -26.984 1 96.81 157 LYS B C 1
ATOM 3247 O O . LYS B 1 157 ? -4.82 -28.422 -26.797 1 96.81 157 LYS B O 1
ATOM 3252 N N . GLU B 1 158 ? -6.723 -27.312 -26.5 1 95.69 158 GLU B N 1
ATOM 3253 C CA . GLU B 1 158 ? -6.109 -26.328 -25.594 1 95.69 158 GLU B CA 1
ATOM 3254 C C . GLU B 1 158 ? -5.621 -26.984 -24.312 1 95.69 158 GLU B C 1
ATOM 3256 O O . GLU B 1 158 ? -4.559 -26.641 -23.797 1 95.69 158 GLU B O 1
ATOM 3261 N N . ALA B 1 159 ? -6.418 -27.875 -23.781 1 97.75 159 ALA B N 1
ATOM 3262 C CA . ALA B 1 159 ? -6.055 -28.609 -22.562 1 97.75 159 ALA B CA 1
ATOM 3263 C C . ALA B 1 159 ? -4.742 -29.359 -22.75 1 97.75 159 ALA B C 1
ATOM 3265 O O . ALA B 1 159 ? -3.854 -29.297 -21.906 1 97.75 159 ALA B O 1
ATOM 3266 N N . LYS B 1 160 ? -4.672 -30.062 -23.844 1 98.19 160 LYS B N 1
ATOM 3267 C CA . LYS B 1 160 ? -3.453 -30.797 -24.156 1 98.19 160 LYS B CA 1
ATOM 3268 C C . LYS B 1 160 ? -2.254 -29.859 -24.281 1 98.19 160 LYS B C 1
ATOM 3270 O O . LYS B 1 160 ? -1.163 -30.188 -23.797 1 98.19 160 LYS B O 1
ATOM 3275 N N . SER B 1 161 ? -2.471 -28.766 -24.938 1 98 161 SER B N 1
ATOM 3276 C CA . SER B 1 161 ? -1.404 -27.781 -25.094 1 98 161 SER B CA 1
ATOM 3277 C C . SER B 1 161 ? -0.913 -27.266 -23.75 1 98 161 SER B C 1
ATOM 3279 O O . SER B 1 161 ? 0.291 -27.094 -23.547 1 98 161 SER B O 1
ATOM 3281 N N . ILE B 1 162 ? -1.794 -26.984 -22.844 1 98.5 162 ILE B N 1
ATOM 3282 C CA . ILE B 1 162 ? -1.439 -26.453 -21.531 1 98.5 162 ILE B CA 1
ATOM 3283 C C . ILE B 1 162 ? -0.674 -27.516 -20.75 1 98.5 162 ILE B C 1
ATOM 3285 O O . ILE B 1 162 ? 0.284 -27.203 -20.031 1 98.5 162 ILE B O 1
ATOM 3289 N N . LEU B 1 163 ? -1.117 -28.766 -20.812 1 98.75 163 LEU B N 1
ATOM 3290 C CA . LEU B 1 163 ? -0.388 -29.859 -20.172 1 98.75 163 LEU B CA 1
ATOM 3291 C C . LEU B 1 163 ? 1.032 -29.953 -20.719 1 98.75 163 LEU B C 1
ATOM 3293 O O . LEU B 1 163 ? 1.986 -30.109 -19.953 1 98.75 163 LEU B O 1
ATOM 3297 N N . GLU B 1 164 ? 1.17 -29.828 -22.031 1 98.69 164 GLU B N 1
ATOM 3298 C CA . GLU B 1 164 ? 2.484 -29.859 -22.672 1 98.69 164 GLU B CA 1
ATOM 3299 C C . GLU B 1 164 ? 3.348 -28.688 -22.203 1 98.69 164 GLU B C 1
ATOM 3301 O O . GLU B 1 164 ? 4.559 -28.828 -22.016 1 98.69 164 GLU B O 1
ATOM 3306 N N . ASP B 1 165 ? 2.746 -27.5 -22.109 1 98.69 165 ASP B N 1
ATOM 3307 C CA . ASP B 1 165 ? 3.451 -26.344 -21.578 1 98.69 165 ASP B CA 1
ATOM 3308 C C . ASP B 1 165 ? 4.027 -26.641 -20.188 1 98.69 165 ASP B C 1
ATOM 3310 O O . ASP B 1 165 ? 5.207 -26.391 -19.938 1 98.69 165 ASP B O 1
ATOM 3314 N N . ALA B 1 166 ? 3.213 -27.203 -19.297 1 98.88 166 ALA B N 1
ATOM 3315 C CA . ALA B 1 166 ? 3.617 -27.5 -17.938 1 98.88 166 ALA B CA 1
ATOM 3316 C C . ALA B 1 166 ? 4.816 -28.453 -17.906 1 98.88 166 ALA B C 1
ATOM 3318 O O . ALA B 1 166 ? 5.797 -28.203 -17.203 1 98.88 166 ALA B O 1
ATOM 3319 N N . LEU B 1 167 ? 4.73 -29.516 -18.672 1 98.88 167 LEU B N 1
ATOM 3320 C CA . LEU B 1 167 ? 5.785 -30.516 -18.719 1 98.88 167 LEU B CA 1
ATOM 3321 C C . LEU B 1 167 ? 7.078 -29.922 -19.281 1 98.88 167 LEU B C 1
ATOM 3323 O O . LEU B 1 167 ? 8.164 -30.203 -18.766 1 98.88 167 LEU B O 1
ATOM 3327 N N . ALA B 1 168 ? 6.941 -29.125 -20.328 1 98.88 168 ALA B N 1
ATOM 3328 C CA . ALA B 1 168 ? 8.109 -28.484 -20.938 1 98.88 168 ALA B CA 1
ATOM 3329 C C . ALA B 1 168 ? 8.805 -27.547 -19.953 1 98.88 168 ALA B C 1
ATOM 3331 O O . ALA B 1 168 ? 10.039 -27.516 -19.906 1 98.88 168 ALA B O 1
ATOM 3332 N N . LEU B 1 169 ? 8.039 -26.812 -19.219 1 98.81 169 LEU B N 1
ATOM 3333 C CA . LEU B 1 169 ? 8.617 -25.828 -18.312 1 98.81 169 LEU B CA 1
ATOM 3334 C C . LEU B 1 169 ? 9.227 -26.5 -17.094 1 98.81 169 LEU B C 1
ATOM 3336 O O . LEU B 1 169 ? 10.266 -26.062 -16.594 1 98.81 169 LEU B O 1
ATOM 3340 N N . GLU B 1 170 ? 8.578 -27.562 -16.562 1 98.81 170 GLU B N 1
ATOM 3341 C CA . GLU B 1 170 ? 9.211 -28.359 -15.531 1 98.81 170 GLU B CA 1
ATOM 3342 C C . GLU B 1 170 ? 10.555 -28.922 -16.016 1 98.81 170 GLU B C 1
ATOM 3344 O O . GLU B 1 170 ? 11.555 -28.828 -15.297 1 98.81 170 GLU B O 1
ATOM 3349 N N . SER B 1 171 ? 10.547 -29.469 -17.203 1 98.75 171 SER B N 1
ATOM 3350 C CA . SER B 1 171 ? 11.758 -30.047 -17.766 1 98.75 171 SER B CA 1
ATOM 3351 C C . SER B 1 171 ? 12.859 -29 -17.906 1 98.75 171 SER B C 1
ATOM 3353 O O . SER B 1 171 ? 14.047 -29.328 -17.781 1 98.75 171 SER B O 1
ATOM 3355 N N . ALA B 1 172 ? 12.445 -27.781 -18.156 1 98.75 172 ALA B N 1
ATOM 3356 C CA . ALA B 1 172 ? 13.391 -26.688 -18.344 1 98.75 172 ALA B CA 1
ATOM 3357 C C . ALA B 1 172 ? 13.984 -26.25 -17 1 98.75 172 ALA B C 1
ATOM 3359 O O . ALA B 1 172 ? 14.992 -25.531 -16.969 1 98.75 172 ALA B O 1
ATOM 3360 N N . GLY B 1 173 ? 13.297 -26.656 -15.891 1 98.69 173 GLY B N 1
ATOM 3361 C CA . GLY B 1 173 ? 13.906 -26.375 -14.594 1 98.69 173 GLY B CA 1
ATOM 3362 C C . GLY B 1 173 ? 13.016 -25.547 -13.68 1 98.69 173 GLY B C 1
ATOM 3363 O O . GLY B 1 173 ? 13.445 -25.125 -12.609 1 98.69 173 GLY B O 1
ATOM 3364 N N . ALA B 1 174 ? 11.766 -25.266 -14.094 1 98.81 174 ALA B N 1
ATOM 3365 C CA . ALA B 1 174 ? 10.852 -24.562 -13.188 1 98.81 174 ALA B CA 1
ATOM 3366 C C . ALA B 1 174 ? 10.719 -25.312 -11.867 1 98.81 174 ALA B C 1
ATOM 3368 O O . ALA B 1 174 ? 10.625 -26.531 -11.844 1 98.81 174 ALA B O 1
ATOM 3369 N N . LYS B 1 175 ? 10.719 -24.578 -10.766 1 98.75 175 LYS B N 1
ATOM 3370 C CA . LYS B 1 175 ? 10.68 -25.203 -9.445 1 98.75 175 LYS B CA 1
ATOM 3371 C C . LYS B 1 175 ? 9.242 -25.422 -8.984 1 98.75 175 LYS B C 1
ATOM 3373 O O . LYS B 1 175 ? 8.984 -26.234 -8.086 1 98.75 175 LYS B O 1
ATOM 3378 N N . MET B 1 176 ? 8.359 -24.609 -9.469 1 98.81 176 MET B N 1
ATOM 3379 C CA . MET B 1 176 ? 6.91 -24.719 -9.297 1 98.81 176 MET B CA 1
ATOM 3380 C C . MET B 1 176 ? 6.172 -24.219 -10.539 1 98.81 176 MET B C 1
ATOM 3382 O O . MET B 1 176 ? 6.754 -23.531 -11.375 1 98.81 176 MET B O 1
ATOM 3386 N N . VAL B 1 177 ? 4.918 -24.594 -10.641 1 98.94 177 VAL B N 1
ATOM 3387 C CA . VAL B 1 177 ? 4.094 -24.125 -11.75 1 98.94 177 VAL B CA 1
ATOM 3388 C C . VAL B 1 177 ? 2.781 -23.562 -11.219 1 98.94 177 VAL B C 1
ATOM 3390 O O . VAL B 1 177 ? 2.021 -24.266 -10.547 1 98.94 177 VAL B O 1
ATOM 3393 N N . LEU B 1 178 ? 2.617 -22.312 -11.43 1 98.94 178 LEU B N 1
ATOM 3394 C CA . LEU B 1 178 ? 1.338 -21.688 -11.117 1 98.94 178 LEU B CA 1
ATOM 3395 C C . LEU B 1 178 ? 0.343 -21.875 -12.258 1 98.94 178 LEU B C 1
ATOM 3397 O O . LEU B 1 178 ? 0.675 -21.656 -13.422 1 98.94 178 LEU B O 1
ATOM 3401 N N . ILE B 1 179 ? -0.834 -22.344 -11.93 1 98.88 179 ILE B N 1
ATOM 3402 C CA . ILE B 1 179 ? -1.884 -22.641 -12.898 1 98.88 179 ILE B CA 1
ATOM 3403 C C . ILE B 1 179 ? -3.07 -21.703 -12.672 1 98.88 179 ILE B C 1
ATOM 3405 O O . ILE B 1 179 ? -3.691 -21.719 -11.602 1 98.88 179 ILE B O 1
ATOM 3409 N N . GLU B 1 180 ? -3.381 -20.922 -13.68 1 98.19 180 GLU B N 1
ATOM 3410 C CA . GLU B 1 180 ? -4.434 -19.922 -13.492 1 98.19 180 GLU B CA 1
ATOM 3411 C C . GLU B 1 180 ? -5.582 -20.141 -14.469 1 98.19 180 GLU B C 1
ATOM 3413 O O . GLU B 1 180 ? -5.355 -20.328 -15.672 1 98.19 180 GLU B O 1
ATOM 3418 N N . GLY B 1 181 ? -6.793 -20.094 -13.969 1 97 181 GLY B N 1
ATOM 3419 C CA . GLY B 1 181 ? -7.969 -19.984 -14.812 1 97 181 GLY B CA 1
ATOM 3420 C C . GLY B 1 181 ? -8.133 -21.141 -15.766 1 97 181 GLY B C 1
ATOM 3421 O O . GLY B 1 181 ? -8.289 -20.953 -16.969 1 97 181 GLY B O 1
ATOM 3422 N N . VAL B 1 182 ? -8.062 -22.375 -15.289 1 97.56 182 VAL B N 1
ATOM 3423 C CA . VAL B 1 182 ? -8.289 -23.578 -16.094 1 97.56 182 VAL B CA 1
ATOM 3424 C C . VAL B 1 182 ? -9.297 -24.484 -15.383 1 97.56 182 VAL B C 1
ATOM 3426 O O . VAL B 1 182 ? -9.461 -24.406 -14.164 1 97.56 182 VAL B O 1
ATOM 3429 N N . PRO B 1 183 ? -9.992 -25.344 -16.156 1 98.06 183 PRO B N 1
ATOM 3430 C CA . PRO B 1 183 ? -10.891 -26.312 -15.523 1 98.06 183 PRO B CA 1
ATOM 3431 C C . PRO B 1 183 ? -10.18 -27.172 -14.484 1 98.06 183 PRO B C 1
ATOM 3433 O O . PRO B 1 183 ? -9.031 -27.578 -14.695 1 98.06 183 PRO B O 1
ATOM 3436 N N . SER B 1 184 ? -10.891 -27.469 -13.414 1 98.12 184 SER B N 1
ATOM 3437 C CA . SER B 1 184 ? -10.32 -28.188 -12.273 1 98.12 184 SER B CA 1
ATOM 3438 C C . SER B 1 184 ? -9.75 -29.531 -12.695 1 98.12 184 SER B C 1
ATOM 3440 O O . SER B 1 184 ? -8.719 -29.969 -12.188 1 98.12 184 SER B O 1
ATOM 3442 N N . ASP B 1 185 ? -10.438 -30.188 -13.609 1 97.88 185 ASP B N 1
ATOM 3443 C CA . ASP B 1 185 ? -9.984 -31.5 -14.047 1 97.88 185 ASP B CA 1
ATOM 3444 C C . ASP B 1 185 ? -8.633 -31.406 -14.75 1 97.88 185 ASP B C 1
ATOM 3446 O O . ASP B 1 185 ? -7.777 -32.281 -14.578 1 97.88 185 ASP B O 1
ATOM 3450 N N . LEU B 1 186 ? -8.492 -30.422 -15.555 1 98.56 186 LEU B N 1
ATOM 3451 C CA . LEU B 1 186 ? -7.219 -30.219 -16.234 1 98.56 186 LEU B CA 1
ATOM 3452 C C . LEU B 1 186 ? -6.113 -29.922 -15.227 1 98.56 186 LEU B C 1
ATOM 3454 O O . LEU B 1 186 ? -5.008 -30.469 -15.328 1 98.56 186 LEU B O 1
ATOM 3458 N N . ALA B 1 187 ? -6.344 -29.062 -14.281 1 98.75 187 ALA B N 1
ATOM 3459 C CA . ALA B 1 187 ? -5.363 -28.719 -13.25 1 98.75 187 ALA B CA 1
ATOM 3460 C C . ALA B 1 187 ? -4.953 -29.969 -12.461 1 98.75 187 ALA B C 1
ATOM 3462 O O . ALA B 1 187 ? -3.783 -30.125 -12.109 1 98.75 187 ALA B O 1
ATOM 3463 N N . LYS B 1 188 ? -5.949 -30.766 -12.164 1 98.56 188 LYS B N 1
ATOM 3464 C CA . LYS B 1 188 ? -5.684 -32.031 -11.477 1 98.56 188 LYS B CA 1
ATOM 3465 C C . LYS B 1 188 ? -4.734 -32.906 -12.289 1 98.56 188 LYS B C 1
ATOM 3467 O O . LYS B 1 188 ? -3.777 -33.469 -11.742 1 98.56 188 LYS B O 1
ATOM 3472 N N . GLU B 1 189 ? -5.047 -33.031 -13.531 1 98.69 189 GLU B N 1
ATOM 3473 C CA . GLU B 1 189 ? -4.207 -33.812 -14.422 1 98.69 189 GLU B CA 1
ATOM 3474 C C . GLU B 1 189 ? -2.779 -33.281 -14.461 1 98.69 189 GLU B C 1
ATOM 3476 O O . GLU B 1 189 ? -1.821 -34.062 -14.367 1 98.69 189 GLU B O 1
ATOM 3481 N N . ILE B 1 190 ? -2.645 -32 -14.609 1 98.88 190 ILE B N 1
ATOM 3482 C CA . ILE B 1 190 ? -1.336 -31.359 -14.672 1 98.88 190 ILE B CA 1
ATOM 3483 C C . ILE B 1 190 ? -0.583 -31.578 -13.359 1 98.88 190 ILE B C 1
ATOM 3485 O O . ILE B 1 190 ? 0.598 -31.938 -13.375 1 98.88 190 ILE B O 1
ATOM 3489 N N . THR B 1 191 ? -1.229 -31.406 -12.25 1 98.81 191 THR B N 1
ATOM 3490 C CA . THR B 1 191 ? -0.62 -31.562 -10.938 1 98.81 191 THR B CA 1
ATOM 3491 C C . THR B 1 191 ? -0.096 -32.969 -10.742 1 98.81 191 THR B C 1
ATOM 3493 O O . THR B 1 191 ? 0.986 -33.188 -10.188 1 98.81 191 THR B O 1
ATOM 3496 N N . LYS B 1 192 ? -0.859 -33.938 -11.203 1 98.56 192 LYS B N 1
ATOM 3497 C CA . LYS B 1 192 ? -0.45 -35.344 -11.109 1 98.56 192 LYS B CA 1
ATOM 3498 C C . LYS B 1 192 ? 0.758 -35.625 -12 1 98.56 192 LYS B C 1
ATOM 3500 O O . LYS B 1 192 ? 1.618 -36.438 -11.648 1 98.56 192 LYS B O 1
ATOM 3505 N N . ALA B 1 193 ? 0.787 -35 -13.117 1 98.75 193 ALA B N 1
ATOM 3506 C CA . ALA B 1 193 ? 1.804 -35.281 -14.125 1 98.75 193 ALA B CA 1
ATOM 3507 C C . ALA B 1 193 ? 3.154 -34.719 -13.719 1 98.75 193 ALA B C 1
ATOM 3509 O O . ALA B 1 193 ? 4.203 -35.25 -14.086 1 98.75 193 ALA B O 1
ATOM 3510 N N . LEU B 1 194 ? 3.146 -33.625 -13.008 1 98.81 194 LEU B N 1
ATOM 3511 C CA . LEU B 1 194 ? 4.371 -32.906 -12.688 1 98.81 194 LEU B CA 1
ATOM 3512 C C . LEU B 1 194 ? 5.012 -33.469 -11.414 1 98.81 194 LEU B C 1
ATOM 3514 O O . LEU B 1 194 ? 4.309 -33.938 -10.523 1 98.81 194 LEU B O 1
ATOM 3518 N N . LYS B 1 195 ? 6.277 -33.344 -11.312 1 98.38 195 LYS B N 1
ATOM 3519 C CA . LYS B 1 195 ? 7.016 -33.688 -10.102 1 98.38 195 LYS B CA 1
ATOM 3520 C C . LYS B 1 195 ? 7.129 -32.5 -9.164 1 98.38 195 LYS B C 1
ATOM 3522 O O . LYS B 1 195 ? 7.219 -32.656 -7.945 1 98.38 195 LYS B O 1
ATOM 3527 N N . VAL B 1 196 ? 7.168 -31.297 -9.719 1 98.62 196 VAL B N 1
ATOM 3528 C CA . VAL B 1 196 ? 7.25 -30.078 -8.922 1 98.62 196 VAL B CA 1
ATOM 3529 C C . VAL B 1 196 ? 5.855 -29.656 -8.461 1 98.62 196 VAL B C 1
ATOM 3531 O O . VAL B 1 196 ? 4.859 -30 -9.102 1 98.62 196 VAL B O 1
ATOM 3534 N N . PRO B 1 197 ? 5.758 -28.891 -7.336 1 98.88 197 PRO B N 1
ATOM 3535 C CA . PRO B 1 197 ? 4.445 -28.469 -6.84 1 98.88 197 PRO B CA 1
ATOM 3536 C C . PRO B 1 197 ? 3.73 -27.516 -7.793 1 98.88 197 PRO B C 1
ATOM 3538 O O . PRO B 1 197 ? 4.379 -26.75 -8.508 1 98.88 197 PRO B O 1
ATOM 3541 N N . THR B 1 198 ? 2.426 -27.547 -7.797 1 98.94 198 THR B N 1
ATOM 3542 C CA . THR B 1 198 ? 1.575 -26.625 -8.523 1 98.94 198 THR B CA 1
ATOM 3543 C C . THR B 1 198 ? 0.859 -25.672 -7.562 1 98.94 198 THR B C 1
ATOM 3545 O O . THR B 1 198 ? 0.475 -26.078 -6.465 1 98.94 198 THR B O 1
ATOM 3548 N N . ILE B 1 199 ? 0.767 -24.438 -7.918 1 98.94 199 ILE B N 1
ATOM 3549 C CA . ILE B 1 199 ? -0.016 -23.438 -7.199 1 98.94 199 ILE B CA 1
ATOM 3550 C C . ILE B 1 199 ? -1.2 -23 -8.055 1 98.94 199 ILE B C 1
ATOM 3552 O O . ILE B 1 199 ? -1.02 -22.531 -9.188 1 98.94 199 ILE B O 1
ATOM 3556 N N . GLY B 1 200 ? -2.367 -23.141 -7.539 1 98.75 200 GLY B N 1
ATOM 3557 C CA . GLY B 1 200 ? -3.551 -22.828 -8.328 1 98.75 200 GLY B CA 1
ATOM 3558 C C . GLY B 1 200 ? -4.129 -21.453 -8.008 1 98.75 200 GLY B C 1
ATOM 3559 O O . GLY B 1 200 ? -4.07 -21.016 -6.859 1 98.75 200 GLY B O 1
ATOM 3560 N N . ILE B 1 201 ? -4.695 -20.812 -8.906 1 98.38 201 ILE B N 1
ATOM 3561 C CA . ILE B 1 201 ? -5.605 -19.688 -8.789 1 98.38 201 ILE B CA 1
ATOM 3562 C C . ILE B 1 201 ? -6.715 -19.797 -9.828 1 98.38 201 ILE B C 1
ATOM 3564 O O . ILE B 1 201 ? -6.484 -19.594 -11.023 1 98.38 201 ILE B O 1
ATOM 3568 N N . GLY B 1 202 ? -7.879 -20.156 -9.328 1 97.5 202 GLY B N 1
ATOM 3569 C CA . GLY B 1 202 ? -8.938 -20.531 -10.25 1 97.5 202 GLY B CA 1
ATOM 3570 C C . GLY B 1 202 ? -8.625 -21.812 -11.016 1 97.5 202 GLY B C 1
ATOM 3571 O O . GLY B 1 202 ? -8.859 -21.891 -12.219 1 97.5 202 GLY B O 1
ATOM 3572 N N . ALA B 1 203 ? -8.023 -22.734 -10.375 1 98 203 ALA B N 1
ATOM 3573 C CA . ALA B 1 203 ? -7.594 -23.953 -11.039 1 98 203 ALA B CA 1
ATOM 3574 C C . ALA B 1 203 ? -7.98 -25.188 -10.227 1 98 203 ALA B C 1
ATOM 3576 O O . ALA B 1 203 ? -7.461 -26.281 -10.461 1 98 203 ALA B O 1
ATOM 3577 N N . GLY B 1 204 ? -8.836 -24.984 -9.195 1 96.56 204 GLY B N 1
ATOM 3578 C CA . GLY B 1 204 ? -9.352 -26.109 -8.438 1 96.56 204 GLY B CA 1
ATOM 3579 C C . GLY B 1 204 ? -8.477 -26.5 -7.27 1 96.56 204 GLY B C 1
ATOM 3580 O O . GLY B 1 204 ? -7.344 -26.016 -7.148 1 96.56 204 GLY B O 1
ATOM 3581 N N . ALA B 1 205 ? -8.922 -27.406 -6.422 1 97.44 205 ALA B N 1
ATOM 3582 C CA . ALA B 1 205 ? -8.32 -27.703 -5.129 1 97.44 205 ALA B CA 1
ATOM 3583 C C . ALA B 1 205 ? -7.258 -28.797 -5.258 1 97.44 205 ALA B C 1
ATOM 3585 O O . ALA B 1 205 ? -6.484 -29.031 -4.328 1 97.44 205 ALA B O 1
ATOM 3586 N N . SER B 1 206 ? -7.16 -29.406 -6.43 1 97.94 206 SER B N 1
ATOM 3587 C CA . SER B 1 206 ? -6.246 -30.516 -6.605 1 97.94 206 SER B CA 1
ATOM 3588 C C . SER B 1 206 ? -4.805 -30.047 -6.734 1 97.94 206 SER B C 1
ATOM 3590 O O . SER B 1 206 ? -3.869 -30.844 -6.629 1 97.94 206 SER B O 1
ATOM 3592 N N . CYS B 1 207 ? -4.617 -28.734 -7.012 1 98.69 207 CYS B N 1
ATOM 3593 C CA . CYS B 1 207 ? -3.26 -28.188 -7.027 1 98.69 207 CYS B CA 1
ATOM 3594 C C . CYS B 1 207 ? -2.59 -28.359 -5.672 1 98.69 207 CYS B C 1
ATOM 3596 O O . CYS B 1 207 ? -3.268 -28.531 -4.656 1 98.69 207 CYS B O 1
ATOM 3598 N N . ASP B 1 208 ? -1.286 -28.312 -5.645 1 98.81 208 ASP B N 1
ATOM 3599 C CA . ASP B 1 208 ? -0.52 -28.531 -4.422 1 98.81 208 ASP B CA 1
ATOM 3600 C C . ASP B 1 208 ? -0.599 -27.312 -3.502 1 98.81 208 ASP B C 1
ATOM 3602 O O . ASP B 1 208 ? -0.167 -27.375 -2.35 1 98.81 208 ASP B O 1
ATOM 3606 N N . GLY B 1 209 ? -1.084 -26.219 -3.902 1 98.81 209 GLY B N 1
ATOM 3607 C CA . GLY B 1 209 ? -1.303 -25 -3.145 1 98.81 209 GLY B CA 1
ATOM 3608 C C . GLY B 1 209 ? -2.225 -24.016 -3.846 1 98.81 209 GLY B C 1
ATOM 3609 O O . GLY B 1 209 ? -2.727 -24.297 -4.934 1 98.81 209 GLY B O 1
ATOM 3610 N N . GLN B 1 210 ? -2.504 -22.922 -3.23 1 98.88 210 GLN B N 1
ATOM 3611 C CA . GLN B 1 210 ? -3.371 -21.875 -3.758 1 98.88 210 GLN B CA 1
ATOM 3612 C C . GLN B 1 210 ? -2.754 -20.5 -3.551 1 98.88 210 GLN B C 1
ATOM 3614 O O . GLN B 1 210 ? -2.066 -20.266 -2.555 1 98.88 210 GLN B O 1
ATOM 3619 N N . VAL B 1 211 ? -3.018 -19.625 -4.492 1 98.81 211 VAL B N 1
ATOM 3620 C CA . VAL B 1 211 ? -2.668 -18.219 -4.309 1 98.81 211 VAL B CA 1
ATOM 3621 C C . VAL B 1 211 ? -3.891 -17.344 -4.562 1 98.81 211 VAL B C 1
ATOM 3623 O O . VAL B 1 211 ? -4.719 -17.656 -5.422 1 98.81 211 VAL B O 1
ATOM 3626 N N . LEU B 1 212 ? -4.055 -16.297 -3.828 1 98.5 212 LEU B N 1
ATOM 3627 C CA . LEU B 1 212 ? -5.027 -15.234 -4.082 1 98.5 212 LEU B CA 1
ATOM 3628 C C . LEU B 1 212 ? -4.379 -13.859 -3.984 1 98.5 212 LEU B C 1
ATOM 3630 O O . LEU B 1 212 ? -3.377 -13.688 -3.283 1 98.5 212 LEU B O 1
ATOM 3634 N N . VAL B 1 213 ? -4.852 -12.938 -4.766 1 97.94 213 VAL B N 1
ATOM 3635 C CA . VAL B 1 213 ? -4.535 -11.531 -4.562 1 97.94 213 VAL B CA 1
ATOM 3636 C C . VAL B 1 213 ? -5.164 -11.047 -3.256 1 97.94 213 VAL B C 1
ATOM 3638 O O . VAL B 1 213 ? -6.379 -11.148 -3.068 1 97.94 213 VAL B O 1
ATOM 3641 N N . TRP B 1 214 ? -4.379 -10.484 -2.361 1 98 214 TRP B N 1
ATOM 3642 C CA . TRP B 1 214 ? -4.832 -10.242 -0.997 1 98 214 TRP B CA 1
ATOM 3643 C C . TRP B 1 214 ? -6.016 -9.281 -0.979 1 98 214 TRP B C 1
ATOM 3645 O O . TRP B 1 214 ? -6.953 -9.453 -0.198 1 98 214 TRP B O 1
ATOM 3655 N N . SER B 1 215 ? -5.98 -8.242 -1.829 1 97.31 215 SER B N 1
ATOM 3656 C CA . SER B 1 215 ? -7.043 -7.242 -1.826 1 97.31 215 SER B CA 1
ATOM 3657 C C . SER B 1 215 ? -8.367 -7.84 -2.303 1 97.31 215 SER B C 1
ATOM 3659 O O . SER B 1 215 ? -9.438 -7.383 -1.9 1 97.31 215 SER B O 1
ATOM 3661 N N . ASP B 1 216 ? -8.281 -8.883 -3.174 1 97.06 216 ASP B N 1
ATOM 3662 C CA . ASP B 1 216 ? -9.477 -9.625 -3.572 1 97.06 216 ASP B CA 1
ATOM 3663 C C . ASP B 1 216 ? -9.945 -10.547 -2.451 1 97.06 216 ASP B C 1
ATOM 3665 O O . ASP B 1 216 ? -11.125 -10.562 -2.104 1 97.06 216 ASP B O 1
ATOM 3669 N N . ALA B 1 217 ? -9.023 -11.242 -1.906 1 97.88 217 ALA B N 1
ATOM 3670 C CA . ALA B 1 217 ? -9.32 -12.25 -0.892 1 97.88 217 ALA B CA 1
ATOM 3671 C C . ALA B 1 217 ? -9.938 -11.617 0.35 1 97.88 217 ALA B C 1
ATOM 3673 O O . ALA B 1 217 ? -10.797 -12.211 1 1 97.88 217 ALA B O 1
ATOM 3674 N N . PHE B 1 218 ? -9.469 -10.406 0.622 1 98.06 218 PHE B N 1
ATOM 3675 C CA . PHE B 1 218 ? -9.922 -9.797 1.866 1 98.06 218 PHE B CA 1
ATOM 3676 C C . PHE B 1 218 ? -10.883 -8.648 1.59 1 98.06 218 PHE B C 1
ATOM 3678 O O . PHE B 1 218 ? -11.141 -7.824 2.469 1 98.06 218 PHE B O 1
ATOM 3685 N N . GLY B 1 219 ? -11.367 -8.555 0.383 1 97.19 219 GLY B N 1
ATOM 3686 C CA . GLY B 1 219 ? -12.5 -7.723 0.016 1 97.19 219 GLY B CA 1
ATOM 3687 C C . GLY B 1 219 ? -12.203 -6.238 0.082 1 97.19 219 GLY B C 1
ATOM 3688 O O . GLY B 1 219 ? -13.07 -5.441 0.442 1 97.19 219 GLY B O 1
ATOM 3689 N N . PHE B 1 220 ? -10.977 -5.867 -0.181 1 97.25 220 PHE B N 1
ATOM 3690 C CA . PHE B 1 220 ? -10.633 -4.449 -0.221 1 97.25 220 PHE B CA 1
ATOM 3691 C C . PHE B 1 220 ? -10.859 -3.879 -1.616 1 97.25 220 PHE B C 1
ATOM 3693 O O . PHE B 1 220 ? -11.172 -2.695 -1.765 1 97.25 220 PHE B O 1
ATOM 3700 N N . TYR B 1 221 ? -10.523 -4.656 -2.57 1 92.44 221 TYR B N 1
ATOM 3701 C CA . TYR B 1 221 ? -10.727 -4.27 -3.963 1 92.44 221 TYR B CA 1
ATOM 3702 C C . TYR B 1 221 ? -12.133 -4.621 -4.434 1 92.44 221 TYR B C 1
ATOM 3704 O O . TYR B 1 221 ? -12.5 -5.797 -4.492 1 92.44 221 TYR B O 1
ATOM 3712 N N . ASP B 1 222 ? -12.945 -3.602 -4.785 1 85.44 222 ASP B N 1
ATOM 3713 C CA . ASP B 1 222 ? -14.352 -3.92 -4.996 1 85.44 222 ASP B CA 1
ATOM 3714 C C . ASP B 1 222 ? -14.797 -3.541 -6.406 1 85.44 222 ASP B C 1
ATOM 3716 O O . ASP B 1 222 ? -15.992 -3.479 -6.691 1 85.44 222 ASP B O 1
ATOM 3720 N N . GLU B 1 223 ? -13.914 -3.256 -7.238 1 81.81 223 GLU B N 1
ATOM 3721 C CA . GLU B 1 223 ? -14.281 -2.92 -8.609 1 81.81 223 GLU B CA 1
ATOM 3722 C C . GLU B 1 223 ? -14.844 -4.137 -9.344 1 81.81 223 GLU B C 1
ATOM 3724 O O . GLU B 1 223 ? -15.828 -4.027 -10.078 1 81.81 223 GLU B O 1
ATOM 3729 N N . PHE B 1 224 ? -14.164 -5.238 -9.188 1 79.69 224 PHE B N 1
ATOM 3730 C CA . PHE B 1 224 ? -14.641 -6.508 -9.719 1 79.69 224 PHE B CA 1
ATOM 3731 C C . PHE B 1 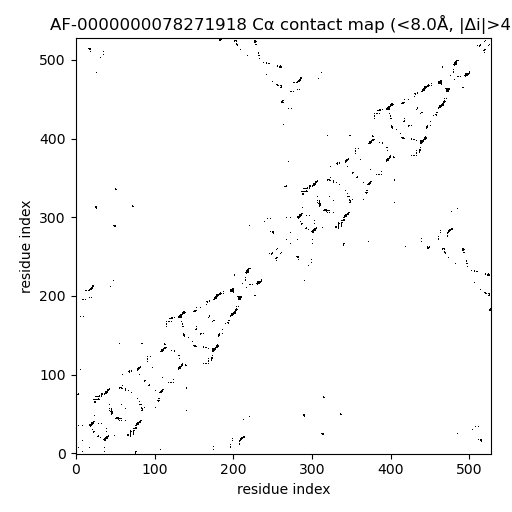224 ? -14.172 -7.672 -8.852 1 79.69 224 PHE B C 1
ATOM 3733 O O . PHE B 1 224 ? -13.234 -7.527 -8.07 1 79.69 224 PHE B O 1
ATOM 3740 N N . ARG B 1 225 ? -14.969 -8.789 -8.883 1 85.12 225 ARG B N 1
ATOM 3741 C CA . ARG B 1 225 ? -14.633 -10 -8.148 1 85.12 225 ARG B CA 1
ATOM 3742 C C . ARG B 1 225 ? -14.633 -11.219 -9.07 1 85.12 225 ARG B C 1
ATOM 3744 O O . ARG B 1 225 ? -15.695 -11.68 -9.492 1 85.12 225 ARG B O 1
ATOM 3751 N N . PRO B 1 226 ? -13.398 -11.758 -9.211 1 89.56 226 PRO B N 1
ATOM 3752 C CA . PRO B 1 226 ? -13.383 -12.992 -10 1 89.56 226 PRO B CA 1
ATOM 3753 C C . PRO B 1 226 ? -14.148 -14.125 -9.328 1 89.56 226 PRO B C 1
ATOM 3755 O O . PRO B 1 226 ? -14.18 -14.211 -8.094 1 89.56 226 PRO B O 1
ATOM 3758 N N . LYS B 1 227 ? -14.688 -15.023 -10.102 1 90.38 227 LYS B N 1
ATOM 3759 C CA . LYS B 1 227 ? -15.484 -16.141 -9.625 1 90.38 227 LYS B CA 1
ATOM 3760 C C . LYS B 1 227 ? -14.672 -17.016 -8.664 1 90.38 227 LYS B C 1
ATOM 3762 O O . LYS B 1 227 ? -15.219 -17.547 -7.684 1 90.38 227 LYS B O 1
ATOM 3767 N N . PHE B 1 228 ? -13.469 -17.094 -8.883 1 95.19 228 PHE B N 1
ATOM 3768 C CA . PHE B 1 228 ? -12.648 -18.062 -8.156 1 95.19 228 PHE B CA 1
ATOM 3769 C C . PHE B 1 228 ? -12.219 -17.5 -6.805 1 95.19 228 PHE B C 1
ATOM 3771 O O . PHE B 1 228 ? -11.555 -18.188 -6.027 1 95.19 228 PHE B O 1
ATOM 3778 N N . VAL B 1 229 ? -12.609 -16.266 -6.5 1 96.38 229 VAL B N 1
ATOM 3779 C CA . VAL B 1 229 ? -12.164 -15.633 -5.262 1 96.38 229 VAL B CA 1
ATOM 3780 C C . VAL B 1 229 ? -13.219 -15.812 -4.176 1 96.38 229 VAL B C 1
ATOM 3782 O O . VAL B 1 229 ? -14.367 -15.391 -4.34 1 96.38 229 VAL B O 1
ATOM 3785 N N . LYS B 1 230 ? -12.891 -16.438 -3.168 1 96.88 230 LYS B N 1
ATOM 3786 C CA . LYS B 1 230 ? -13.641 -16.375 -1.919 1 96.88 230 LYS B CA 1
ATOM 3787 C C . LYS B 1 230 ? -13.18 -15.211 -1.054 1 96.88 230 LYS B C 1
ATOM 3789 O O . LYS B 1 230 ? -11.977 -15.023 -0.847 1 96.88 230 LYS B O 1
ATOM 3794 N N . ARG B 1 231 ? -14.094 -14.492 -0.547 1 97.12 231 ARG B N 1
ATOM 3795 C CA . ARG B 1 231 ? -13.75 -13.383 0.343 1 97.12 231 ARG B CA 1
ATOM 3796 C C . ARG B 1 231 ? -13.781 -13.828 1.802 1 97.12 231 ARG B C 1
ATOM 3798 O O . ARG B 1 231 ? -14.75 -14.445 2.248 1 97.12 231 ARG B O 1
ATOM 3805 N N . TYR B 1 232 ? -12.758 -13.578 2.432 1 98.19 232 TYR B N 1
ATOM 3806 C CA . TYR B 1 232 ? -12.625 -13.945 3.84 1 98.19 232 TYR B CA 1
ATOM 3807 C C . TYR B 1 232 ? -12.922 -12.75 4.738 1 98.19 232 TYR B C 1
ATOM 3809 O O . TYR B 1 232 ? -12.992 -12.891 5.961 1 98.19 232 TYR B O 1
ATOM 3817 N N . MET B 1 233 ? -13.047 -11.617 4.172 1 97.19 233 MET B N 1
ATOM 3818 C CA . MET B 1 233 ? -13.336 -10.359 4.855 1 97.19 233 MET B CA 1
ATOM 3819 C C . MET B 1 233 ? -14.008 -9.367 3.91 1 97.19 233 MET B C 1
ATOM 3821 O O . MET B 1 233 ? -13.82 -9.445 2.693 1 97.19 233 MET B O 1
ATOM 3825 N N . ASP B 1 234 ? -14.836 -8.523 4.449 1 97.06 234 ASP B N 1
ATOM 3826 C CA . ASP B 1 234 ? -15.414 -7.418 3.691 1 97.06 234 ASP B CA 1
ATOM 3827 C C . ASP B 1 234 ? -14.656 -6.117 3.941 1 97.06 234 ASP B C 1
ATOM 3829 O O . ASP B 1 234 ? -15.211 -5.164 4.492 1 97.06 234 ASP B O 1
ATOM 3833 N N . GLY B 1 235 ? -13.43 -6.113 3.467 1 97.81 235 GLY B N 1
ATOM 3834 C CA . GLY B 1 235 ? -12.469 -5.078 3.834 1 97.81 235 GLY B CA 1
ATOM 3835 C C . GLY B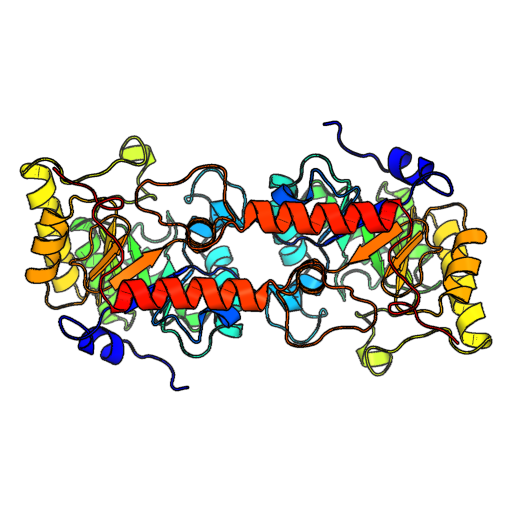 1 235 ? -12.914 -3.686 3.43 1 97.81 235 GLY B C 1
ATOM 3836 O O . GLY B 1 235 ? -12.805 -2.74 4.215 1 97.81 235 GLY B O 1
ATOM 3837 N N . ALA B 1 236 ? -13.461 -3.531 2.209 1 97.75 236 ALA B N 1
ATOM 3838 C CA . ALA B 1 236 ? -13.852 -2.221 1.692 1 97.75 236 ALA B CA 1
ATOM 3839 C C . ALA B 1 236 ? -14.922 -1.581 2.572 1 97.75 236 ALA B C 1
ATOM 3841 O O . ALA B 1 236 ? -14.789 -0.425 2.98 1 97.75 236 ALA B O 1
ATOM 3842 N N . ASN B 1 237 ? -15.93 -2.336 2.875 1 97.75 237 ASN B N 1
ATOM 3843 C CA . ASN B 1 237 ? -17.016 -1.789 3.684 1 97.75 237 ASN B CA 1
ATOM 3844 C C . ASN B 1 237 ? -16.547 -1.484 5.105 1 97.75 237 ASN B C 1
ATOM 3846 O O . ASN B 1 237 ? -16.984 -0.497 5.703 1 97.75 237 ASN B O 1
ATOM 3850 N N . LEU B 1 238 ? -15.727 -2.373 5.633 1 98.12 238 LEU B N 1
ATOM 3851 C CA . LEU B 1 238 ? -15.188 -2.131 6.969 1 98.12 238 LEU B CA 1
ATOM 3852 C C . LEU B 1 238 ? -14.398 -0.827 7.004 1 98.12 238 LEU B C 1
ATOM 3854 O O . LEU B 1 238 ? -14.547 -0.033 7.938 1 98.12 238 LEU B O 1
ATOM 3858 N N . ILE B 1 239 ? -13.602 -0.592 5.98 1 98.5 239 ILE B N 1
ATOM 3859 C CA . ILE B 1 239 ? -12.797 0.619 5.906 1 98.5 239 ILE B CA 1
ATOM 3860 C C . ILE B 1 239 ? -13.703 1.836 5.73 1 98.5 239 ILE B C 1
ATOM 3862 O O . ILE B 1 239 ? -13.5 2.867 6.375 1 98.5 239 ILE B O 1
ATOM 3866 N N . ARG B 1 240 ? -14.703 1.715 4.855 1 98.25 240 ARG B N 1
ATOM 3867 C CA . ARG B 1 240 ? -15.617 2.828 4.629 1 98.25 240 ARG B CA 1
ATOM 3868 C C . ARG B 1 240 ? -16.344 3.205 5.914 1 98.25 240 ARG B C 1
ATOM 3870 O O . ARG B 1 240 ? -16.5 4.391 6.219 1 98.25 240 ARG B O 1
ATOM 3877 N N . GLU B 1 241 ? -16.734 2.191 6.637 1 98.56 241 GLU B N 1
ATOM 3878 C CA . GLU B 1 241 ? -17.422 2.443 7.902 1 98.56 241 GLU B CA 1
ATOM 3879 C C . GLU B 1 241 ? -16.484 3.109 8.914 1 98.56 241 GLU B C 1
ATOM 3881 O O . GLU B 1 241 ? -16.891 4.059 9.594 1 98.56 241 GLU B O 1
ATOM 3886 N N . ALA B 1 242 ? -15.289 2.602 9.016 1 98.69 242 ALA B N 1
ATOM 3887 C CA . ALA B 1 242 ? -14.305 3.191 9.914 1 98.69 242 ALA B CA 1
ATOM 3888 C C . ALA B 1 242 ? -14.016 4.641 9.539 1 98.69 242 ALA B C 1
ATOM 3890 O O . ALA B 1 242 ? -13.953 5.512 10.414 1 98.69 242 ALA B O 1
ATOM 3891 N N . MET B 1 243 ? -13.836 4.871 8.258 1 98.75 243 MET B N 1
ATOM 3892 C CA . MET B 1 243 ? -13.57 6.219 7.762 1 98.75 243 MET B CA 1
ATOM 3893 C C . MET B 1 243 ? -14.75 7.145 8.039 1 98.75 243 MET B C 1
ATOM 3895 O O . MET B 1 243 ? -14.555 8.297 8.438 1 98.75 243 MET B O 1
ATOM 3899 N N . LYS B 1 244 ? -15.938 6.652 7.77 1 98.69 244 LYS B N 1
ATOM 3900 C CA . LYS B 1 244 ? -17.141 7.426 8.039 1 98.69 244 LYS B CA 1
ATOM 3901 C C . LYS B 1 244 ? -17.25 7.801 9.516 1 98.69 244 LYS B C 1
ATOM 3903 O O . LYS B 1 244 ? -17.578 8.938 9.852 1 98.69 244 LYS B O 1
ATOM 3908 N N . ASN B 1 245 ? -17 6.82 10.367 1 98.81 245 ASN B N 1
ATOM 3909 C CA . ASN B 1 245 ? -17.047 7.074 11.805 1 98.81 245 ASN B CA 1
ATOM 3910 C C . ASN B 1 245 ? -16.016 8.117 12.219 1 98.81 245 ASN B C 1
ATOM 3912 O O . ASN B 1 245 ? -16.328 9.023 13.008 1 98.81 245 ASN B O 1
ATOM 3916 N N . TYR B 1 246 ? -14.812 8.008 11.727 1 98.88 246 TYR B N 1
ATOM 3917 C CA . TYR B 1 246 ? -13.773 9 11.992 1 98.88 246 TYR B CA 1
ATOM 3918 C C . TYR B 1 246 ? -14.211 10.383 11.523 1 98.88 246 TYR B C 1
ATOM 3920 O O . TYR B 1 246 ? -14.148 11.352 12.281 1 98.88 246 TYR B O 1
ATOM 3928 N N . ALA B 1 247 ? -14.68 10.453 10.297 1 98.88 247 ALA B N 1
ATOM 3929 C CA . ALA B 1 247 ? -15.125 11.719 9.719 1 98.88 247 ALA B CA 1
ATOM 3930 C C . ALA B 1 247 ? -16.25 12.336 10.547 1 98.88 247 ALA B C 1
ATOM 3932 O O . ALA B 1 247 ? -16.219 13.531 10.852 1 98.88 247 ALA B O 1
ATOM 3933 N N . ASP B 1 248 ? -17.188 11.516 10.93 1 98.75 248 ASP B N 1
ATOM 3934 C CA . ASP B 1 248 ? -18.328 11.984 11.719 1 98.75 248 ASP B CA 1
ATOM 3935 C C . ASP B 1 248 ? -17.875 12.523 13.07 1 98.75 248 ASP B C 1
ATOM 3937 O O . ASP B 1 248 ? -18.375 13.562 13.523 1 98.75 248 ASP B O 1
ATOM 3941 N N . GLU B 1 249 ? -16.969 11.82 13.664 1 98.75 249 GLU B N 1
ATOM 3942 C CA . GLU B 1 249 ? -16.516 12.258 14.977 1 98.75 249 GLU B CA 1
ATOM 3943 C C . GLU B 1 249 ? -15.719 13.562 14.883 1 98.75 249 GLU B C 1
ATOM 3945 O O . GLU B 1 249 ? -15.812 14.414 15.766 1 98.75 249 GLU B O 1
ATOM 3950 N N . VAL B 1 250 ? -14.906 13.711 13.836 1 98.75 250 VAL B N 1
ATOM 3951 C CA . VAL B 1 250 ? -14.172 14.961 13.641 1 98.75 250 VAL B CA 1
ATOM 3952 C C . VAL B 1 250 ? -15.148 16.109 13.406 1 98.75 250 VAL B C 1
ATOM 3954 O O . VAL B 1 250 ? -15.086 17.141 14.086 1 98.75 250 VAL B O 1
ATOM 3957 N N . ARG B 1 251 ? -16.125 15.93 12.516 1 98.44 251 ARG B N 1
ATOM 3958 C CA . ARG B 1 251 ? -17.062 16.984 12.117 1 98.44 251 ARG B CA 1
ATOM 3959 C C . ARG B 1 251 ? -17.969 17.375 13.281 1 98.44 251 ARG B C 1
ATOM 3961 O O . ARG B 1 251 ? -18.359 18.547 13.398 1 98.44 251 ARG B O 1
ATOM 3968 N N . ASN B 1 252 ? -18.219 16.469 14.141 1 98.06 252 ASN B N 1
ATOM 3969 C CA . ASN B 1 252 ? -19.094 16.734 15.266 1 98.06 252 ASN B CA 1
ATOM 3970 C C . ASN B 1 252 ? -18.312 17.016 16.547 1 98.06 252 ASN B C 1
ATOM 3972 O O . ASN B 1 252 ? -18.875 17.016 17.641 1 98.06 252 ASN B O 1
ATOM 3976 N N . ILE B 1 253 ? -16.969 17.062 16.453 1 97.5 253 ILE B N 1
ATOM 3977 C CA . ILE B 1 253 ? -16.047 17.453 17.516 1 97.5 253 ILE B CA 1
ATOM 3978 C C . ILE B 1 253 ? -16.109 16.422 18.641 1 97.5 253 ILE B C 1
ATOM 3980 O O . ILE B 1 253 ? -16.078 16.797 19.828 1 97.5 253 ILE B O 1
ATOM 3984 N N . LYS B 1 254 ? -16.391 15.172 18.281 1 98.06 254 LYS B N 1
ATOM 3985 C CA . LYS B 1 254 ? -16.328 14.062 19.234 1 98.06 254 LYS B CA 1
ATOM 3986 C C . LYS B 1 254 ? -14.906 13.516 19.344 1 98.06 254 LYS B C 1
ATOM 3988 O O . LYS B 1 254 ? -14.539 12.922 20.359 1 98.06 254 LYS B O 1
ATOM 3993 N N . PHE B 1 255 ? -14.172 13.672 18.375 1 98.19 255 PHE B N 1
ATOM 3994 C CA . PHE B 1 255 ? -12.742 13.375 18.359 1 98.19 255 PHE B CA 1
ATOM 3995 C C . PHE B 1 255 ? -11.938 14.609 17.969 1 98.19 255 PHE B C 1
ATOM 3997 O O . PHE B 1 255 ? -12.336 15.359 17.078 1 98.19 255 PHE B O 1
ATOM 4004 N N . PRO B 1 256 ? -10.781 14.734 18.594 1 98.06 256 PRO B N 1
ATOM 4005 C CA . PRO B 1 256 ? -10.297 13.977 19.75 1 98.06 256 PRO B CA 1
ATOM 4006 C C . PRO B 1 256 ? -11.039 14.32 21.031 1 98.06 256 PRO B C 1
ATOM 4008 O O . PRO B 1 256 ? -11.414 15.477 21.25 1 98.06 256 PRO B O 1
ATOM 4011 N N . SER B 1 257 ? -11.344 13.344 21.875 1 96.88 257 SER B N 1
ATOM 4012 C CA . SER B 1 257 ? -11.781 13.555 23.25 1 96.88 257 SER B CA 1
ATOM 4013 C C . SER B 1 257 ? -10.594 13.758 24.188 1 96.88 257 SER B C 1
ATOM 4015 O O . SER B 1 257 ? -9.438 13.656 23.766 1 96.88 257 SER B O 1
ATOM 4017 N N . SER B 1 258 ? -10.891 13.984 25.391 1 94.75 258 SER B N 1
ATOM 4018 C CA . SER B 1 258 ? -9.852 14.289 26.375 1 94.75 258 SER B CA 1
ATOM 4019 C C . SER B 1 258 ? -8.836 13.156 26.469 1 94.75 258 SER B C 1
ATOM 4021 O O . SER B 1 258 ? -7.656 13.406 26.734 1 94.75 258 SER B O 1
ATOM 4023 N N . GLN B 1 259 ? -9.281 11.922 26.203 1 95.25 259 GLN B N 1
ATOM 4024 C CA . GLN B 1 259 ? -8.414 10.75 26.281 1 95.25 259 GLN B CA 1
ATOM 4025 C C . GLN B 1 259 ? -7.312 10.812 25.234 1 95.25 259 GLN B C 1
ATOM 4027 O O . GLN B 1 259 ? -6.25 10.211 25.406 1 95.25 259 GLN B O 1
ATOM 4032 N N . TYR B 1 260 ? -7.539 11.602 24.203 1 96.19 260 TYR B N 1
ATOM 4033 C CA . TYR B 1 260 ? -6.613 11.633 23.078 1 96.19 260 TYR B CA 1
ATOM 4034 C C . TYR B 1 260 ? -5.91 12.984 22.984 1 96.19 260 TYR B C 1
ATOM 4036 O O . TYR B 1 260 ? -5.391 13.352 21.922 1 96.19 260 TYR B O 1
ATOM 4044 N N . GLU B 1 261 ? -5.938 13.758 23.984 1 95.81 261 GLU B N 1
ATOM 4045 C CA . GLU B 1 261 ? -5.34 15.094 24 1 95.81 261 GLU B CA 1
ATOM 4046 C C . GLU B 1 261 ? -4.184 15.156 25 1 95.81 261 GLU B C 1
ATOM 4048 O O . GLU B 1 261 ? -4.062 14.297 25.875 1 95.81 261 GLU B O 1
ATOM 4053 N N . TYR B 1 262 ? -3.357 16.125 24.781 1 95.31 262 TYR B N 1
ATOM 4054 C CA . TYR B 1 262 ? -2.271 16.422 25.703 1 95.31 262 TYR B CA 1
ATOM 4055 C C . TYR B 1 262 ? -2.562 17.688 26.5 1 95.31 262 TYR B C 1
ATOM 4057 O O . TYR B 1 262 ? -3.154 18.641 25.984 1 95.31 262 TYR B O 1
ATOM 4065 N N . THR B 1 263 ? -2.229 17.641 27.734 1 91.25 263 THR B N 1
ATOM 4066 C CA . THR B 1 263 ? -2.352 18.797 28.609 1 91.25 263 THR B CA 1
ATOM 4067 C C . THR B 1 263 ? -0.987 19.219 29.156 1 91.25 263 THR B C 1
ATOM 4069 O O . THR B 1 263 ? -0.02 18.469 29.062 1 91.25 263 THR B O 1
ATOM 4072 N N . LYS B 1 264 ? -0.981 20.422 29.625 1 86.88 264 LYS B N 1
ATOM 4073 C CA . LYS B 1 264 ? 0.246 20.922 30.219 1 86.88 264 LYS B CA 1
ATOM 4074 C C . LYS B 1 264 ? 0.646 20.109 31.438 1 86.88 264 LYS B C 1
ATOM 4076 O O . LYS B 1 264 ? -0.211 19.547 32.125 1 86.88 264 LYS B O 1
#

Sequence (528 aa):
MKKIKITDLIAKKNREKIVMITAYDALFARLFDDYADMILVGDSLNMSFGGANETLGISVDEMIYHARAVQRGAKRAFLVVDMPFGSTITPEISLKNAVKIYKNTLCDAVKIEGSKEIAPTINLLNQNGIAVIAHIGLKPQLSRQEGGYRVVGKDDKEAKSILEDALALESAGAKMVLIEGVPSDLAKEITKALKVPTIGIGAGASCDGQVLVWSDAFGFYDEFRPKFVKRYMDGANLIREAMKNYADEVRNIKFPSSQYEYTKMKKIKITDLIAKKNREKIVMITAYDALFARLFDDYADMILVGDSLNMSFGGANETLGISVDEMIYHARAVQRGAKRAFLVVDMPFGSTITPEISLKNAVKIYKNTLCDAVKIEGSKEIAPTINLLNQNGIAVIAHIGLKPQLSRQEGGYRVVGKDDKEAKSILEDALALESAGAKMVLIEGVPSDLAKEITKALKVPTIGIGAGASCDGQVLVWSDAFGFYDEFRPKFVKRYMDGANLIREAMKNYADEVRNIKFPSSQYEYTK

Solvent-accessible surface area (backbone atoms only — not comparable to full-atom values): 25538 Å² total; per-residue (Å²): 126,76,62,51,48,71,67,60,55,51,65,21,44,96,74,45,47,43,31,34,33,38,40,63,22,5,50,58,20,39,58,40,25,89,55,30,51,27,34,32,34,49,49,59,42,28,25,53,40,40,45,40,97,52,45,58,85,42,48,68,67,58,47,35,55,28,42,41,12,22,52,61,27,26,74,26,30,32,33,33,37,45,59,35,55,82,44,64,80,42,48,66,51,25,40,53,48,50,49,50,43,45,75,62,30,87,50,65,29,35,31,43,73,54,54,48,84,43,21,65,33,42,30,54,28,38,76,69,74,42,47,33,32,36,32,33,70,40,46,78,82,46,17,81,82,68,75,44,94,54,75,34,44,66,49,70,69,51,33,51,51,50,46,49,21,52,53,41,30,45,74,28,48,31,60,28,38,33,36,22,28,24,20,25,68,58,34,34,52,42,37,68,71,44,90,48,31,24,33,14,36,32,12,27,51,63,23,31,18,40,46,45,54,45,47,53,29,32,25,48,47,77,89,67,77,63,70,46,58,64,64,61,36,62,35,38,62,52,49,37,51,31,44,44,51,52,31,50,27,39,54,67,58,56,38,50,42,78,83,23,38,41,70,108,126,77,61,51,48,72,67,60,54,50,65,21,45,98,74,46,45,44,31,33,33,37,40,63,22,5,50,59,19,40,58,40,24,90,55,29,50,26,35,31,34,48,49,60,42,29,26,52,40,40,46,41,96,54,47,58,83,46,49,67,68,58,48,35,56,28,42,41,11,22,51,61,25,26,74,27,32,32,33,31,36,46,59,36,58,82,43,64,79,40,49,68,51,25,39,54,48,51,48,52,43,46,75,62,30,86,51,65,29,36,32,44,73,51,55,48,86,43,20,65,32,42,31,54,30,38,76,69,74,40,47,32,31,35,31,32,69,40,46,78,82,46,17,80,82,69,74,45,93,56,76,34,44,66,48,69,69,51,31,51,49,49,45,50,20,51,53,40,31,45,73,27,50,32,57,29,37,33,36,21,28,24,21,24,67,56,34,32,51,43,36,69,71,43,88,47,30,25,33,14,36,33,12,28,52,64,24,33,17,39,46,44,54,44,47,53,31,33,25,49,47,77,90,68,76,64,70,44,58,64,63,60,36,63,35,39,60,52,48,36,49,29,46,44,52,51,32,49,27,40,52,68,59,57,37,50,41,77,85,21,39,40,72,113